Protein AF-0000000075901465 (afdb_homodimer)

Structure (mmCIF, N/CA/C/O backbone):
data_AF-0000000075901465-model_v1
#
loop_
_entity.id
_entity.type
_entity.pdbx_description
1 polymer 'Leukocyte immunoglobulin-like receptor subfamily A member 6'
#
loop_
_atom_site.group_PDB
_atom_site.id
_atom_site.type_symbol
_atom_site.label_atom_id
_atom_site.label_alt_id
_atom_site.label_comp_id
_atom_site.label_asym_id
_atom_site.label_entity_id
_atom_site.label_seq_id
_atom_site.pdbx_PDB_ins_code
_atom_site.Cartn_x
_atom_site.Cartn_y
_atom_site.Cartn_z
_atom_site.occupancy
_atom_site.B_iso_or_equiv
_atom_site.auth_seq_id
_atom_site.auth_comp_id
_atom_site.auth_asym_id
_atom_site.auth_atom_id
_atom_site.pdbx_PDB_model_num
ATOM 1 N N . MET A 1 1 ? 77.562 -85.5 -38.719 1 28.83 1 MET A N 1
ATOM 2 C CA . MET A 1 1 ? 77.562 -84.062 -38.906 1 28.83 1 MET A CA 1
ATOM 3 C C . MET A 1 1 ? 76.125 -83.5 -38.969 1 28.83 1 MET A C 1
ATOM 5 O O . MET A 1 1 ? 75.5 -83.5 -40 1 28.83 1 MET A O 1
ATOM 9 N N . THR A 1 2 ? 75.312 -83.812 -37.938 1 38.94 2 THR A N 1
ATOM 10 C CA . THR A 1 2 ? 73.875 -83.625 -37.844 1 38.94 2 THR A CA 1
ATOM 11 C C . THR A 1 2 ? 73.5 -82.188 -37.844 1 38.94 2 THR A C 1
ATOM 13 O O . THR A 1 2 ? 74.062 -81.375 -37.031 1 38.94 2 THR A O 1
ATOM 16 N N . PRO A 1 3 ? 73.062 -81.625 -38.938 1 38.53 3 PRO A N 1
ATOM 17 C CA . PRO A 1 3 ? 72.812 -80.188 -39.188 1 38.53 3 PRO A CA 1
ATOM 18 C C . PRO A 1 3 ? 71.812 -79.562 -38.188 1 38.53 3 PRO A C 1
ATOM 20 O O . PRO A 1 3 ? 70.875 -80.25 -37.781 1 38.53 3 PRO A O 1
ATOM 23 N N . THR A 1 4 ? 72.25 -78.812 -37.156 1 37.56 4 THR A N 1
ATOM 24 C CA . THR A 1 4 ? 71.562 -78.125 -36.094 1 37.56 4 THR A CA 1
ATOM 25 C C . THR A 1 4 ? 70.688 -77 -36.688 1 37.56 4 THR A C 1
ATOM 27 O O . THR A 1 4 ? 71.125 -76.062 -37.281 1 37.56 4 THR A O 1
ATOM 3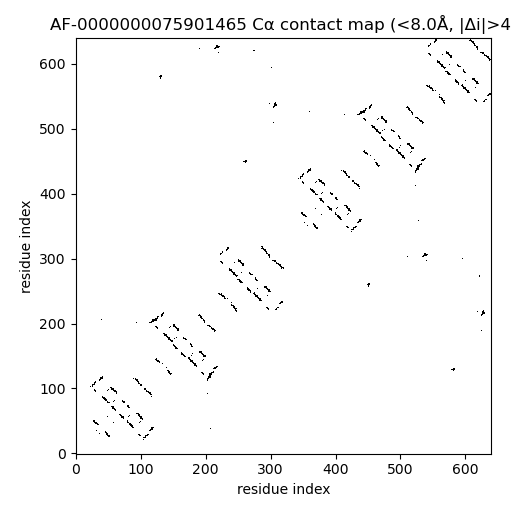0 N N . LEU A 1 5 ? 69.562 -77.375 -37.281 1 37.12 5 LEU A N 1
ATOM 31 C CA . LEU A 1 5 ? 68.625 -76.438 -37.875 1 37.12 5 LEU A CA 1
ATOM 32 C C . LEU A 1 5 ? 68.188 -75.375 -36.875 1 37.12 5 LEU A C 1
ATOM 34 O O . LEU A 1 5 ? 67.688 -75.688 -35.812 1 37.12 5 LEU A O 1
ATOM 38 N N . THR A 1 6 ? 68.875 -74.188 -36.781 1 32.06 6 THR A N 1
ATOM 39 C CA . THR A 1 6 ? 68.625 -72.938 -36 1 32.06 6 THR A CA 1
ATOM 40 C C . THR A 1 6 ? 67.188 -72.438 -36.312 1 32.06 6 THR A C 1
ATOM 42 O O . THR A 1 6 ? 66.938 -72.062 -37.438 1 32.06 6 THR A O 1
ATOM 45 N N . ALA A 1 7 ? 66.125 -72.875 -35.625 1 35.81 7 ALA A N 1
ATOM 46 C CA . ALA A 1 7 ? 64.75 -72.438 -35.75 1 35.81 7 ALA A CA 1
ATOM 47 C C . ALA A 1 7 ? 64.625 -70.938 -35.469 1 35.81 7 ALA A C 1
ATOM 49 O O . ALA A 1 7 ? 65.062 -70.438 -34.375 1 35.81 7 ALA A O 1
ATOM 50 N N . LEU A 1 8 ? 64.75 -70.062 -36.469 1 32.03 8 LEU A N 1
ATOM 51 C CA . LEU A 1 8 ? 64.562 -68.625 -36.406 1 32.03 8 LEU A CA 1
ATOM 52 C C . LEU A 1 8 ? 63.188 -68.25 -35.812 1 32.03 8 LEU A C 1
ATOM 54 O O . LEU A 1 8 ? 62.188 -68.688 -36.375 1 32.03 8 LEU A O 1
ATOM 58 N N . LEU A 1 9 ? 63.062 -68.125 -34.5 1 30.25 9 LEU A N 1
ATOM 59 C CA . LEU A 1 9 ? 61.875 -67.688 -33.75 1 30.25 9 LEU A CA 1
ATOM 60 C C . LEU A 1 9 ? 61.375 -66.312 -34.25 1 30.25 9 LEU A C 1
ATOM 62 O O . LEU A 1 9 ? 62.094 -65.312 -34.156 1 30.25 9 LEU A O 1
ATOM 66 N N . CYS A 1 10 ? 60.656 -66.25 -35.375 1 31.55 10 CYS A N 1
ATOM 67 C CA . CYS A 1 10 ? 60 -65 -35.844 1 31.55 10 CYS A CA 1
ATOM 68 C C . CYS A 1 10 ? 59.156 -64.375 -34.719 1 31.55 10 CYS A C 1
ATOM 70 O O . CYS A 1 10 ? 58.219 -65 -34.219 1 31.55 10 CYS A O 1
ATOM 72 N N . LEU A 1 11 ? 59.656 -63.531 -33.875 1 33.09 11 LEU A N 1
ATOM 73 C CA . LEU A 1 11 ? 58.969 -62.656 -32.906 1 33.09 11 LEU A CA 1
ATOM 74 C C . LEU A 1 11 ? 57.875 -61.844 -33.625 1 33.09 11 LEU A C 1
ATOM 76 O O . LEU A 1 11 ? 58.156 -61 -34.438 1 33.09 11 LEU A O 1
ATOM 80 N N . GLY A 1 12 ? 56.781 -62.438 -34.125 1 33.5 12 GLY A N 1
ATOM 81 C CA . GLY A 1 12 ? 55.656 -61.688 -34.625 1 33.5 12 GLY A CA 1
ATOM 82 C C . GLY A 1 12 ? 55.188 -60.625 -33.656 1 33.5 12 GLY A C 1
ATOM 83 O O . GLY A 1 12 ? 55.031 -60.875 -32.469 1 33.5 12 GLY A O 1
ATOM 84 N N . LEU A 1 13 ? 55.656 -59.344 -33.75 1 34.84 13 LEU A N 1
ATOM 85 C CA . LEU A 1 13 ? 55.156 -58.125 -33.125 1 34.84 13 LEU A CA 1
ATOM 86 C C . LEU A 1 13 ? 53.625 -58.094 -33.156 1 34.84 13 LEU A C 1
ATOM 88 O O . LEU A 1 13 ? 53 -58.125 -34.219 1 34.84 13 LEU A O 1
ATOM 92 N N . SER A 1 14 ? 53 -58.875 -32.281 1 33.84 14 SER A N 1
ATOM 93 C CA . SER A 1 14 ? 51.562 -58.719 -32.094 1 33.84 14 SER A CA 1
ATOM 94 C C . SER A 1 14 ? 51.156 -57.25 -31.938 1 33.84 14 SER A C 1
ATOM 96 O O . SER A 1 14 ? 51.75 -56.531 -31.109 1 33.84 14 SER A O 1
ATOM 98 N N . LEU A 1 15 ? 50.938 -56.469 -33 1 36.81 15 LEU A N 1
ATOM 99 C CA . LEU A 1 15 ? 50.25 -55.188 -32.906 1 36.81 15 LEU A CA 1
ATOM 100 C C . LEU A 1 15 ? 49.156 -55.188 -31.844 1 36.81 15 LEU A C 1
ATOM 102 O O . LEU A 1 15 ? 48.344 -56.125 -31.797 1 36.81 15 LEU A O 1
ATOM 106 N N . GLY A 1 16 ? 49.5 -54.75 -30.594 1 37.75 16 GLY A N 1
ATOM 107 C CA . GLY A 1 16 ? 48.625 -54.531 -29.469 1 37.75 16 GLY A CA 1
ATOM 108 C C . GLY A 1 16 ? 47.25 -54.031 -29.875 1 37.75 16 GLY A C 1
ATOM 109 O O . GLY A 1 16 ? 47.094 -53.438 -30.953 1 37.75 16 GLY A O 1
ATOM 110 N N . PRO A 1 17 ? 46.156 -54.75 -29.516 1 39.53 17 PRO A N 1
ATOM 111 C CA . PRO A 1 17 ? 44.812 -54.281 -29.797 1 39.53 17 PRO A CA 1
ATOM 112 C C . PRO A 1 17 ? 44.625 -52.781 -29.484 1 39.53 17 PRO A C 1
ATOM 114 O O . PRO A 1 17 ? 45.25 -52.25 -28.562 1 39.53 17 PRO A O 1
ATOM 117 N N . ARG A 1 18 ? 44.531 -51.844 -30.469 1 40.84 18 ARG A N 1
ATOM 118 C CA . ARG A 1 18 ? 44 -50.5 -30.297 1 40.84 18 ARG A CA 1
ATOM 119 C C . ARG A 1 18 ? 42.969 -50.438 -29.172 1 40.84 18 ARG A C 1
ATOM 121 O O . ARG A 1 18 ? 42 -51.188 -29.188 1 40.84 18 ARG A O 1
ATOM 128 N N . THR A 1 19 ? 43.406 -50.125 -27.969 1 38.47 19 THR A N 1
ATOM 129 C CA . THR A 1 19 ? 42.469 -49.719 -26.922 1 38.47 19 THR A CA 1
ATOM 130 C C . THR A 1 19 ? 41.312 -48.906 -27.5 1 38.47 19 THR A C 1
ATOM 132 O O . THR A 1 19 ? 41.531 -47.875 -28.125 1 38.47 19 THR A O 1
ATOM 135 N N . ARG A 1 20 ? 40.25 -49.5 -28.031 1 39.06 20 ARG A N 1
ATOM 136 C CA . ARG A 1 20 ? 39 -48.781 -28.25 1 39.06 20 ARG A CA 1
ATOM 137 C C . ARG A 1 20 ? 38.812 -47.75 -27.172 1 39.06 20 ARG A C 1
ATOM 139 O O . ARG A 1 20 ? 38.719 -48.062 -25.984 1 39.06 20 ARG A O 1
ATOM 146 N N . GLY A 1 21 ? 39.375 -46.594 -27.203 1 39.97 21 GLY A N 1
ATOM 147 C CA . GLY A 1 21 ? 39 -45.469 -26.344 1 39.97 21 GLY A CA 1
ATOM 148 C C . GLY A 1 21 ? 37.594 -45.594 -25.797 1 39.97 21 GLY A C 1
ATOM 149 O O . GLY A 1 21 ? 36.688 -46.125 -26.469 1 39.97 21 GLY A O 1
ATOM 150 N N . GLN A 1 22 ? 37.469 -45.875 -24.562 1 42.25 22 GLN A N 1
ATOM 151 C CA . GLN A 1 22 ? 36.188 -45.75 -23.875 1 42.25 22 GLN A CA 1
ATOM 152 C C . GLN A 1 22 ? 35.344 -44.656 -24.484 1 42.25 22 GLN A C 1
ATOM 154 O O . GLN A 1 22 ? 35.688 -43.469 -24.359 1 42.25 22 GLN A O 1
ATOM 159 N N . GLN A 1 23 ? 34.938 -44.625 -25.766 1 49 23 GLN A N 1
ATOM 160 C CA . GLN A 1 23 ? 34 -43.625 -26.234 1 49 23 GLN A CA 1
ATOM 161 C C . GLN A 1 23 ? 33.094 -43.125 -25.109 1 49 23 GLN A C 1
ATOM 163 O O . GLN A 1 23 ? 32.344 -43.906 -24.531 1 49 23 GLN A O 1
ATOM 168 N N . GLY A 1 24 ? 33.562 -42.375 -24.188 1 58.69 24 GLY A N 1
ATOM 169 C CA . GLY A 1 24 ? 32.75 -41.75 -23.141 1 58.69 24 GLY A CA 1
ATOM 170 C C . GLY A 1 24 ? 31.312 -41.5 -23.562 1 58.69 24 GLY A C 1
ATOM 171 O O . GLY A 1 24 ? 31.031 -41.344 -24.75 1 58.69 24 GLY A O 1
ATOM 172 N N . THR A 1 25 ? 30.391 -42.062 -22.844 1 76 25 THR A N 1
ATOM 173 C CA . THR A 1 25 ? 28.969 -41.938 -23.109 1 76 25 THR A CA 1
ATOM 174 C C . THR A 1 25 ? 28.594 -40.469 -23.312 1 76 25 THR A C 1
ATOM 176 O O . THR A 1 25 ? 28.953 -39.625 -22.531 1 76 25 THR A O 1
ATOM 179 N N . LEU A 1 26 ? 28.312 -40.031 -24.594 1 87.75 26 LEU A N 1
ATOM 180 C CA . LEU A 1 26 ? 27.875 -38.688 -24.938 1 87.75 26 LEU A CA 1
ATOM 181 C C . LEU A 1 26 ? 26.781 -38.219 -23.984 1 87.75 26 LEU A C 1
ATOM 183 O O . LEU A 1 26 ? 25.938 -39 -23.562 1 87.75 26 LEU A O 1
ATOM 187 N N . PRO A 1 27 ? 26.938 -36.938 -23.578 1 91.62 27 PRO A N 1
ATOM 188 C CA . PRO A 1 27 ? 25.922 -36.438 -22.656 1 91.62 27 PRO A CA 1
ATOM 189 C C . PRO A 1 27 ? 24.5 -36.531 -23.219 1 91.62 27 PRO A C 1
ATOM 191 O O . PRO A 1 27 ? 24.297 -36.344 -24.406 1 91.62 27 PRO A O 1
ATOM 194 N N . LYS A 1 28 ? 23.609 -36.906 -22.359 1 94.56 28 LYS A N 1
ATOM 195 C CA . LYS A 1 28 ? 22.188 -37 -22.719 1 94.56 28 LYS A CA 1
ATOM 196 C C . LYS A 1 28 ? 21.594 -35.625 -23 1 94.56 28 LYS A C 1
ATOM 198 O O . LYS A 1 28 ? 21.844 -34.656 -22.266 1 94.56 28 LYS A O 1
ATOM 203 N N . PRO A 1 29 ? 20.859 -35.438 -24.062 1 96.56 29 PRO A N 1
ATOM 204 C CA . PRO A 1 29 ? 20.234 -34.125 -24.359 1 96.56 29 PRO A CA 1
ATOM 205 C C . PRO A 1 29 ? 19.031 -33.844 -23.484 1 96.56 29 PRO A C 1
ATOM 207 O O . PRO A 1 29 ? 18.547 -34.719 -22.766 1 96.56 29 PRO A O 1
ATOM 210 N N . THR A 1 30 ? 18.547 -32.562 -23.484 1 96.56 30 THR A N 1
ATOM 211 C CA . THR A 1 30 ? 17.344 -32.156 -22.766 1 96.56 30 THR A CA 1
ATOM 212 C C . THR A 1 30 ? 16.203 -31.875 -23.75 1 96.56 30 THR A C 1
ATOM 214 O O . THR A 1 30 ? 16.406 -31.219 -24.781 1 96.56 30 THR A O 1
ATOM 217 N N . LEU A 1 31 ? 15.055 -32.469 -23.438 1 96.69 31 LEU A N 1
ATOM 218 C CA . LEU A 1 31 ? 13.867 -32.25 -24.25 1 96.69 31 LEU A CA 1
ATOM 219 C C . LEU A 1 31 ? 12.797 -31.5 -23.484 1 96.69 31 LEU A C 1
ATOM 221 O O . LEU A 1 31 ? 12.5 -31.828 -22.328 1 96.69 31 LEU A O 1
ATOM 225 N N . TRP A 1 32 ? 12.273 -30.406 -24.094 1 95.31 32 TRP A N 1
ATOM 226 C CA . TRP A 1 32 ? 11.172 -29.703 -23.453 1 95.31 32 TRP A CA 1
ATOM 227 C C . TRP A 1 32 ? 10.227 -29.109 -24.516 1 95.31 32 TRP A C 1
ATOM 229 O O . TRP A 1 32 ? 10.531 -29.125 -25.703 1 95.31 32 TRP A O 1
ATOM 239 N N . ALA A 1 33 ? 9.039 -28.703 -24.047 1 95.06 33 ALA A N 1
ATOM 240 C CA . ALA A 1 33 ? 8.016 -28.156 -24.938 1 95.06 33 ALA A CA 1
ATOM 241 C C . ALA A 1 33 ? 7.723 -26.703 -24.609 1 95.06 33 ALA A C 1
ATOM 243 O O . ALA A 1 33 ? 7.73 -26.297 -23.453 1 95.06 33 ALA A O 1
ATOM 244 N N . GLU A 1 34 ? 7.441 -25.984 -25.672 1 94.19 34 GLU A N 1
ATOM 245 C CA . GLU A 1 34 ? 6.984 -24.594 -25.578 1 94.19 34 GLU A CA 1
ATOM 246 C C . GLU A 1 34 ? 5.66 -24.406 -26.312 1 94.19 34 GLU A C 1
ATOM 248 O O . GLU A 1 34 ? 5.555 -24.719 -27.5 1 94.19 34 GLU A O 1
ATOM 253 N N . PRO A 1 35 ? 4.656 -23.828 -25.531 1 92.25 35 PRO A N 1
ATOM 254 C CA . PRO A 1 35 ? 4.691 -23.125 -24.234 1 92.25 35 PRO A CA 1
ATOM 255 C C . PRO A 1 35 ? 4.684 -24.094 -23.047 1 92.25 35 PRO A C 1
ATOM 257 O O . PRO A 1 35 ? 4.906 -23.672 -21.922 1 92.25 35 PRO A O 1
ATOM 260 N N . GLY A 1 36 ? 4.375 -25.297 -23.312 1 91.44 36 GLY A N 1
ATOM 261 C CA . GLY A 1 36 ? 4.344 -26.359 -22.312 1 91.44 36 GLY A CA 1
ATOM 262 C C . GLY A 1 36 ? 3.945 -27.703 -22.875 1 91.44 36 GLY A C 1
ATOM 263 O O . GLY A 1 36 ? 3.752 -27.844 -24.094 1 91.44 36 GLY A O 1
ATOM 264 N N . SER A 1 37 ? 3.895 -28.688 -21.953 1 92.31 37 SER A N 1
ATOM 265 C CA . SER A 1 37 ? 3.648 -30.062 -22.406 1 92.31 37 SER A CA 1
ATOM 266 C C . SER A 1 37 ? 2.154 -30.359 -22.453 1 92.31 37 SER A C 1
ATOM 268 O O . SER A 1 37 ? 1.75 -31.438 -22.906 1 92.31 37 SER A O 1
ATOM 270 N N . VAL A 1 38 ? 1.395 -29.406 -21.922 1 93.38 38 VAL A N 1
ATOM 271 C CA . VAL A 1 38 ? -0.058 -29.531 -21.984 1 93.38 38 VAL A CA 1
ATOM 272 C C . VAL A 1 38 ? -0.625 -28.516 -22.969 1 93.38 38 VAL A C 1
ATOM 274 O O . VAL A 1 38 ? -0.665 -27.312 -22.672 1 93.38 38 VAL A O 1
ATOM 277 N N . ILE A 1 39 ? -1.149 -29.078 -24.141 1 95.38 39 ILE A N 1
ATOM 278 C CA . ILE A 1 39 ? -1.522 -28.156 -25.219 1 95.38 39 ILE A CA 1
ATOM 279 C C . ILE A 1 39 ? -2.957 -28.438 -25.656 1 95.38 39 ILE A C 1
ATOM 281 O O . ILE A 1 39 ? -3.33 -29.594 -25.875 1 95.38 39 ILE A O 1
ATOM 285 N N . THR A 1 40 ? -3.707 -27.344 -25.766 1 95.56 40 THR A N 1
ATOM 286 C CA . THR A 1 40 ? -5.078 -27.469 -26.25 1 95.56 40 THR A CA 1
ATOM 287 C C . THR A 1 40 ? -5.102 -27.875 -27.719 1 95.56 40 THR A C 1
ATOM 289 O O . THR A 1 40 ? -4.27 -27.406 -28.5 1 95.56 40 THR A O 1
ATOM 292 N N . TRP A 1 41 ? -6.074 -28.609 -28.031 1 95.75 41 TRP A N 1
ATOM 293 C CA . TRP A 1 41 ? -6.285 -29.016 -29.422 1 95.75 41 TRP A CA 1
ATOM 294 C C . TRP A 1 41 ? -6.301 -27.812 -30.344 1 95.75 41 TRP A C 1
ATOM 296 O O . TRP A 1 41 ? -6.941 -26.797 -30.047 1 95.75 41 TRP A O 1
ATOM 306 N N . GLY A 1 42 ? -5.582 -27.891 -31.406 1 95.88 42 GLY A N 1
ATOM 307 C CA . GLY A 1 42 ? -5.609 -26.859 -32.406 1 95.88 42 GLY A CA 1
ATOM 308 C C . GLY A 1 42 ? -4.559 -25.781 -32.188 1 95.88 42 GLY A C 1
ATOM 309 O O . GLY A 1 42 ? -4.309 -24.953 -33.094 1 95.88 42 GLY A O 1
ATOM 310 N N . ARG A 1 43 ? -3.926 -25.797 -31 1 96.62 43 ARG A N 1
ATOM 311 C CA . ARG A 1 43 ? -2.924 -24.781 -30.703 1 96.62 43 ARG A CA 1
ATOM 312 C C . ARG A 1 43 ? -1.523 -25.266 -31.062 1 96.62 43 ARG A C 1
ATOM 314 O O . ARG A 1 43 ? -1.255 -26.469 -31.031 1 96.62 43 ARG A O 1
ATOM 321 N N . PRO A 1 44 ? -0.675 -24.359 -31.328 1 97.62 44 PRO A N 1
ATOM 322 C CA . PRO A 1 44 ? 0.676 -24.766 -31.719 1 97.62 44 PRO A CA 1
ATOM 323 C C . PRO A 1 44 ? 1.569 -25.094 -30.531 1 97.62 44 PRO A C 1
ATOM 325 O O . PRO A 1 44 ? 1.335 -24.594 -29.422 1 97.62 44 PRO A O 1
ATOM 328 N N . VAL A 1 45 ? 2.586 -25.922 -30.734 1 97 45 VAL A N 1
ATOM 329 C CA . VAL A 1 45 ? 3.609 -26.234 -29.75 1 97 45 VAL A CA 1
ATOM 330 C C . VAL A 1 45 ? 4.93 -26.547 -30.453 1 97 45 VAL A C 1
ATOM 332 O O . VAL A 1 45 ? 4.938 -27.031 -31.578 1 97 45 VAL A O 1
ATOM 335 N N . THR A 1 46 ? 5.973 -26.156 -29.75 1 96.69 46 THR A N 1
ATOM 336 C CA . THR A 1 46 ? 7.301 -26.438 -30.281 1 96.69 46 THR A CA 1
ATOM 337 C C . THR A 1 46 ? 8.086 -27.312 -29.312 1 96.69 46 THR A C 1
ATOM 339 O O . THR A 1 46 ? 8.203 -27 -28.125 1 96.69 46 THR A O 1
ATOM 342 N N . LEU A 1 47 ? 8.602 -28.453 -29.781 1 96.44 47 LEU A N 1
ATOM 343 C CA . LEU A 1 47 ? 9.508 -29.281 -29 1 96.44 47 LEU A CA 1
ATOM 344 C C . LEU A 1 47 ? 10.961 -28.891 -29.25 1 96.44 47 LEU A C 1
ATOM 346 O O . LEU A 1 47 ? 11.367 -28.688 -30.406 1 96.44 47 LEU A O 1
ATOM 350 N N . TRP A 1 48 ? 11.68 -28.734 -28.172 1 95.75 48 TRP A N 1
ATOM 351 C CA . TRP A 1 48 ? 13.078 -28.328 -28.234 1 95.75 48 TRP A CA 1
ATOM 352 C C . TRP A 1 48 ? 13.992 -29.453 -27.766 1 95.75 48 TRP A C 1
ATOM 354 O O . TRP A 1 48 ? 13.719 -30.094 -26.75 1 95.75 48 TRP A O 1
ATOM 364 N N . CYS A 1 49 ? 15 -29.719 -28.531 1 95.94 49 CYS A N 1
ATOM 365 C CA . CYS A 1 49 ? 16.047 -30.672 -28.172 1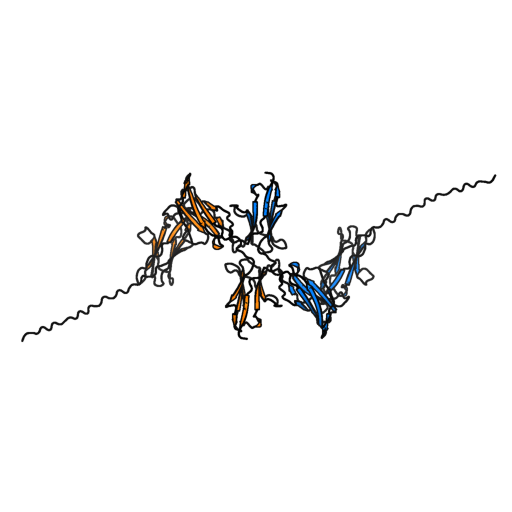 95.94 49 CYS A CA 1
ATOM 366 C C . CYS A 1 49 ? 17.406 -30 -28.094 1 95.94 49 CYS A C 1
ATOM 368 O O . CYS A 1 49 ? 17.859 -29.391 -29.062 1 95.94 49 CYS A O 1
ATOM 370 N N . GLU A 1 50 ? 18 -30.078 -26.891 1 95.75 50 GLU A N 1
ATOM 371 C CA . GLU A 1 50 ? 19.281 -29.422 -26.688 1 95.75 50 GLU A CA 1
ATOM 372 C C . GLU A 1 50 ? 20.391 -30.438 -26.406 1 95.75 50 GLU A C 1
ATOM 374 O O . GLU A 1 50 ? 20.281 -31.219 -25.453 1 95.75 50 GLU A O 1
ATOM 379 N N . GLY A 1 51 ? 21.406 -30.422 -27.203 1 93.75 51 GLY A N 1
ATOM 380 C CA . GLY A 1 51 ? 22.562 -31.297 -27.031 1 93.75 51 GLY A CA 1
ATOM 381 C C . GLY A 1 51 ? 23.859 -30.547 -26.797 1 93.75 51 GLY A C 1
ATOM 382 O O . GLY A 1 51 ? 23.922 -29.688 -25.922 1 93.75 51 GLY A O 1
ATOM 383 N N . THR A 1 52 ? 24.859 -30.953 -27.484 1 91.19 52 THR A N 1
ATOM 384 C CA . THR A 1 52 ? 26.156 -30.312 -27.359 1 91.19 52 THR A CA 1
ATOM 385 C C . THR A 1 52 ? 26.469 -29.469 -28.594 1 91.19 52 THR A C 1
ATOM 387 O O . THR A 1 52 ? 25.781 -29.562 -29.609 1 91.19 52 THR A O 1
ATOM 390 N N . LEU A 1 53 ? 27.516 -28.688 -28.469 1 89.69 53 LEU A N 1
ATOM 391 C CA . LEU A 1 53 ? 27.906 -27.844 -29.578 1 89.69 53 LEU A CA 1
ATOM 392 C C . LEU A 1 53 ? 28.406 -28.672 -30.75 1 89.69 53 LEU A C 1
ATOM 394 O O . LEU A 1 53 ? 28.438 -28.203 -31.891 1 89.69 53 LEU A O 1
ATOM 398 N N . LYS A 1 54 ? 28.812 -29.812 -30.531 1 87.5 54 LYS A N 1
ATOM 399 C CA . LYS A 1 54 ? 29.359 -30.672 -31.578 1 87.5 54 LYS A CA 1
ATOM 400 C C . LYS A 1 54 ? 28.266 -31.469 -32.281 1 87.5 54 LYS A C 1
ATOM 402 O O . LYS A 1 54 ? 28.547 -32.25 -33.188 1 87.5 54 LYS A O 1
ATOM 407 N N . SER A 1 55 ? 27.016 -31.219 -31.812 1 91.69 55 SER A N 1
ATOM 408 C CA . SER A 1 55 ? 25.891 -31.953 -32.406 1 91.69 55 SER A CA 1
ATOM 409 C C . SER A 1 55 ? 25.688 -31.562 -33.875 1 91.69 55 SER A C 1
ATOM 411 O O . SER A 1 55 ? 25.609 -30.375 -34.188 1 91.69 55 SER A O 1
ATOM 413 N N . LYS A 1 56 ? 25.5 -32.562 -34.719 1 90.75 56 LYS A N 1
ATOM 414 C CA . LYS A 1 56 ? 25.344 -32.312 -36.156 1 90.75 56 LYS A CA 1
ATOM 415 C C . LYS A 1 56 ? 23.891 -32.531 -36.594 1 90.75 56 LYS A C 1
ATOM 417 O O . LYS A 1 56 ? 23.422 -31.875 -37.531 1 90.75 56 LYS A O 1
ATOM 422 N N . VAL A 1 57 ? 23.328 -33.5 -35.969 1 93.88 57 VAL A N 1
ATOM 423 C CA . VAL A 1 57 ? 21.953 -33.812 -36.312 1 93.88 57 VAL A CA 1
ATOM 424 C C . VAL A 1 57 ? 21.172 -34.156 -35.031 1 93.88 57 VAL A C 1
ATOM 426 O O . VAL A 1 57 ? 21.688 -34.781 -34.125 1 93.88 57 VAL A O 1
ATOM 429 N N . TYR A 1 58 ? 19.922 -33.719 -35 1 95.62 58 TYR A N 1
ATOM 430 C CA . TYR A 1 58 ? 19 -34.062 -33.938 1 95.62 58 TYR A CA 1
ATOM 431 C C . TYR A 1 58 ? 17.859 -34.906 -34.469 1 95.62 58 TYR A C 1
ATOM 433 O O . TYR A 1 58 ? 17.359 -34.688 -35.562 1 95.62 58 TYR A O 1
ATOM 441 N N . ARG A 1 59 ? 17.406 -35.844 -33.688 1 96.19 59 ARG A N 1
ATOM 442 C CA . ARG A 1 59 ? 16.25 -36.656 -34.031 1 96.19 59 ARG A CA 1
ATOM 443 C C . ARG A 1 59 ? 15.242 -36.688 -32.875 1 96.19 59 ARG A C 1
ATOM 445 O O . ARG A 1 59 ? 15.633 -36.75 -31.703 1 96.19 59 ARG A O 1
ATOM 452 N N . LEU A 1 60 ? 14.055 -36.656 -33.312 1 96.88 60 LEU A N 1
ATOM 453 C CA . LEU A 1 60 ? 12.938 -36.75 -32.375 1 96.88 60 LEU A CA 1
ATOM 454 C C . LEU A 1 60 ? 12.195 -38.094 -32.562 1 96.88 60 LEU A C 1
ATOM 456 O O . LEU A 1 60 ? 11.75 -38.406 -33.688 1 96.88 60 LEU A O 1
ATOM 460 N N . LYS A 1 61 ? 12.109 -38.781 -31.5 1 95.75 61 LYS A N 1
ATOM 461 C CA . LYS A 1 61 ? 11.461 -40.062 -31.547 1 95.75 61 LYS A CA 1
ATOM 462 C C . LYS A 1 61 ? 10.156 -40.062 -30.75 1 95.75 61 LYS A C 1
ATOM 464 O O . LYS A 1 61 ? 10.125 -39.594 -29.609 1 95.75 61 LYS A O 1
ATOM 469 N N . LYS A 1 62 ? 9.156 -40.594 -31.359 1 94.62 62 LYS A N 1
ATOM 470 C CA . LYS A 1 62 ? 7.891 -40.844 -30.672 1 94.62 62 LYS A CA 1
ATOM 471 C C . LYS A 1 62 ? 7.715 -42.312 -30.328 1 94.62 62 LYS A C 1
ATOM 473 O O . LYS A 1 62 ? 7.945 -43.188 -31.172 1 94.62 62 LYS A O 1
ATOM 478 N N . ASP A 1 63 ? 7.27 -42.469 -29.125 1 92 63 ASP A N 1
ATOM 479 C CA . ASP A 1 63 ? 7.086 -43.844 -28.688 1 92 63 ASP A CA 1
ATOM 480 C C . ASP A 1 63 ? 6.082 -44.562 -29.578 1 92 63 ASP A C 1
ATOM 482 O O . ASP A 1 63 ? 5.008 -44.031 -29.875 1 92 63 ASP A O 1
ATOM 486 N N . GLY A 1 64 ? 6.402 -45.781 -29.938 1 87 64 GLY A N 1
ATOM 487 C CA . GLY A 1 64 ? 5.516 -46.625 -30.734 1 87 64 GLY A CA 1
ATOM 488 C C . GLY A 1 64 ? 5.766 -46.5 -32.219 1 87 64 GLY A C 1
ATOM 489 O O . GLY A 1 64 ? 5.18 -47.219 -33.031 1 87 64 GLY A O 1
ATOM 490 N N . ARG A 1 65 ? 6.523 -45.5 -32.5 1 86.62 65 ARG A N 1
ATOM 491 C CA . ARG A 1 65 ? 6.859 -45.344 -33.906 1 86.62 65 ARG A CA 1
ATOM 492 C C . ARG A 1 65 ? 8.273 -45.812 -34.188 1 86.62 65 ARG A C 1
ATOM 494 O O . ARG A 1 65 ? 9.219 -45.438 -33.5 1 86.62 65 ARG A O 1
ATOM 501 N N . PRO A 1 66 ? 8.391 -46.594 -35.156 1 83.5 66 PRO A N 1
ATOM 502 C CA . PRO A 1 66 ? 9.719 -47.156 -35.438 1 83.5 66 PRO A CA 1
ATOM 503 C C . PRO A 1 66 ? 10.672 -46.094 -36.031 1 83.5 66 PRO A C 1
ATOM 505 O O . PRO A 1 66 ? 11.883 -46.188 -35.844 1 83.5 66 PRO A O 1
ATOM 508 N N . VAL A 1 67 ? 10.094 -45.188 -36.781 1 82 67 VAL A N 1
ATOM 509 C CA . VAL A 1 67 ? 10.93 -44.188 -37.406 1 82 67 VAL A CA 1
ATOM 510 C C . VAL A 1 67 ? 10.812 -42.875 -36.625 1 82 67 VAL A C 1
ATOM 512 O O . VAL A 1 67 ? 9.742 -42.531 -36.094 1 82 67 VAL A O 1
ATOM 515 N N . PRO A 1 68 ? 11.977 -42.156 -36.656 1 83.19 68 PRO A N 1
ATOM 516 C CA . PRO A 1 68 ? 11.914 -40.875 -35.969 1 83.19 68 PRO A CA 1
ATOM 517 C C . PRO A 1 68 ? 10.82 -39.969 -36.5 1 83.19 68 PRO A C 1
ATOM 519 O O . PRO A 1 68 ? 10.555 -39.938 -37.688 1 83.19 68 PRO A O 1
ATOM 522 N N . TRP A 1 69 ? 10.219 -39.281 -35.594 1 82.19 69 TRP A N 1
ATOM 523 C CA . TRP A 1 69 ? 9.148 -38.344 -35.906 1 82.19 69 TRP A CA 1
ATOM 524 C C . TRP A 1 69 ? 9.688 -37.156 -36.719 1 82.19 69 TRP A C 1
ATOM 526 O O . TRP A 1 69 ? 9 -36.625 -37.594 1 82.19 69 TRP A O 1
ATOM 536 N N . GLY A 1 70 ? 11.055 -36.781 -36.344 1 85.81 70 GLY A N 1
ATOM 537 C CA . GLY A 1 70 ? 11.688 -35.688 -37.062 1 85.81 70 GLY A CA 1
ATOM 538 C C . GLY A 1 70 ? 13.195 -35.688 -36.938 1 85.81 70 GLY A C 1
ATOM 539 O O . GLY A 1 70 ? 13.75 -36.219 -36 1 85.81 70 GLY A O 1
ATOM 540 N N . THR A 1 71 ? 13.805 -35.188 -38 1 90.12 71 THR A N 1
ATOM 541 C CA . THR A 1 71 ? 15.25 -34.969 -38 1 90.12 71 THR A CA 1
ATOM 542 C C . THR A 1 71 ? 15.586 -33.531 -38.344 1 90.12 71 THR A C 1
ATOM 544 O O . THR A 1 71 ? 15 -32.938 -39.25 1 90.12 71 THR A O 1
ATOM 547 N N . LYS A 1 72 ? 16.406 -33 -37.438 1 90.62 72 LYS A N 1
ATOM 548 C CA . LYS A 1 72 ? 16.75 -31.609 -37.656 1 90.62 72 LYS A CA 1
ATOM 549 C C . LYS A 1 72 ? 18.25 -31.391 -37.5 1 90.62 72 LYS A C 1
ATOM 551 O O . LYS A 1 72 ? 18.922 -32.062 -36.719 1 90.62 72 LYS A O 1
ATOM 556 N N . ILE A 1 73 ? 18.688 -30.438 -38.312 1 86.25 73 ILE A N 1
ATOM 557 C CA . ILE A 1 73 ? 20.062 -29.969 -38.188 1 86.25 73 ILE A CA 1
ATOM 558 C C . ILE A 1 73 ? 20.109 -28.703 -37.344 1 86.25 73 ILE A C 1
ATOM 560 O O . ILE A 1 73 ? 19.281 -27.797 -37.5 1 86.25 73 ILE A O 1
ATOM 564 N N . PRO A 1 74 ? 20.984 -28.828 -36.312 1 83.56 74 PRO A N 1
ATOM 565 C CA . PRO A 1 74 ? 21.031 -27.641 -35.469 1 83.56 74 PRO A CA 1
ATOM 566 C C . PRO A 1 74 ? 21.203 -26.344 -36.219 1 83.56 74 PRO A C 1
ATOM 568 O O . PRO A 1 74 ? 21.812 -26.328 -37.312 1 83.56 74 PRO A O 1
ATOM 571 N N . GLN A 1 75 ? 20.453 -25.375 -35.781 1 74.19 75 GLN A N 1
ATOM 572 C CA . GLN A 1 75 ? 20.703 -24.062 -36.375 1 74.19 75 GLN A CA 1
ATOM 573 C C . GLN A 1 75 ? 22.094 -23.562 -36 1 74.19 75 GLN A C 1
ATOM 575 O O . GLN A 1 75 ? 22.641 -23.922 -34.969 1 74.19 75 GLN A O 1
ATOM 580 N N . LYS A 1 76 ? 22.594 -22.797 -36.844 1 62.53 76 LYS A N 1
ATOM 581 C CA . LYS A 1 76 ? 23.969 -22.297 -36.719 1 62.53 76 LYS A CA 1
ATOM 582 C C . LYS A 1 76 ? 24.234 -21.766 -35.312 1 62.53 76 LYS A C 1
ATOM 584 O O . LYS A 1 76 ? 23.516 -20.891 -34.844 1 62.53 76 LYS A O 1
ATOM 589 N N . THR A 1 77 ? 25.141 -22.25 -34.844 1 69.19 77 THR A N 1
ATOM 590 C CA . THR A 1 77 ? 25.844 -21.797 -33.656 1 69.19 77 THR A CA 1
ATOM 591 C C . THR A 1 77 ? 25.047 -22.141 -32.406 1 69.19 77 THR A C 1
ATOM 593 O O . THR A 1 77 ? 25.391 -21.688 -31.312 1 69.19 77 THR A O 1
ATOM 596 N N . ARG A 1 78 ? 23.969 -22.969 -32.625 1 74 78 ARG A N 1
ATOM 597 C CA . ARG A 1 78 ? 23.219 -23.281 -31.406 1 74 78 ARG A CA 1
ATOM 598 C C . ARG A 1 78 ? 23.266 -24.766 -31.094 1 74 78 ARG A C 1
ATOM 600 O O . ARG A 1 78 ? 23.453 -25.594 -31.984 1 74 78 ARG A O 1
ATOM 607 N N . ASN A 1 79 ? 23.312 -25.078 -30.016 1 91.56 79 ASN A N 1
ATOM 608 C CA . ASN A 1 79 ? 23.344 -26.469 -29.547 1 91.56 79 ASN A CA 1
ATOM 609 C C . ASN A 1 79 ? 21.938 -27.016 -29.328 1 91.56 79 ASN A C 1
ATOM 611 O O . ASN A 1 79 ? 21.719 -27.797 -28.391 1 91.56 79 ASN A O 1
ATOM 615 N N . LYS A 1 80 ? 20.891 -26.484 -30.125 1 94 80 LYS A N 1
ATOM 616 C CA . LYS A 1 80 ? 19.531 -26.969 -29.953 1 94 80 LYS A CA 1
ATOM 617 C C . LYS A 1 80 ? 18.766 -26.984 -31.281 1 94 80 LYS A C 1
ATOM 619 O O . LYS A 1 80 ? 19.156 -26.312 -32.219 1 94 80 LYS A O 1
ATOM 624 N N . ALA A 1 81 ? 17.797 -27.781 -31.438 1 93.56 81 ALA A N 1
ATOM 625 C CA . ALA A 1 81 ? 16.906 -27.891 -32.594 1 93.56 81 ALA A CA 1
ATOM 626 C C . ALA A 1 81 ? 15.445 -27.766 -32.188 1 93.56 81 ALA A C 1
ATOM 628 O O . ALA A 1 81 ? 15.078 -28.172 -31.062 1 93.56 81 ALA A O 1
ATOM 629 N N . LYS A 1 82 ? 14.656 -27.156 -33 1 94.75 82 LYS A N 1
ATOM 630 C CA . LYS A 1 82 ? 13.234 -27.047 -32.719 1 94.75 82 LYS A CA 1
ATOM 631 C C . LYS A 1 82 ? 12.414 -27.953 -33.625 1 94.75 82 LYS A C 1
ATOM 633 O O . LYS A 1 82 ? 12.742 -28.109 -34.812 1 94.75 82 LYS A O 1
ATOM 638 N N . PHE A 1 83 ? 11.445 -28.562 -33.156 1 95.38 83 PHE A N 1
ATOM 639 C CA . PHE A 1 83 ? 10.469 -29.391 -33.844 1 95.38 83 PHE A CA 1
ATOM 640 C C . PHE A 1 83 ? 9.062 -28.828 -33.688 1 95.38 83 PHE A C 1
ATOM 642 O O . PHE A 1 83 ? 8.352 -29.188 -32.75 1 95.38 83 PHE A O 1
ATOM 649 N N . PRO A 1 84 ? 8.641 -27.984 -34.625 1 96.12 84 PRO A N 1
ATOM 650 C CA . PRO A 1 84 ? 7.348 -27.312 -34.469 1 96.12 84 PRO A CA 1
ATOM 651 C C . PRO A 1 84 ? 6.164 -28.219 -34.812 1 96.12 84 PRO A C 1
ATOM 653 O O . PRO A 1 84 ? 6.242 -29.016 -35.75 1 96.12 84 PRO A O 1
ATOM 656 N N . ILE A 1 85 ? 5.168 -28.156 -34.062 1 96 85 ILE A N 1
ATOM 657 C CA . ILE A 1 85 ? 3.836 -28.703 -34.312 1 96 85 ILE A CA 1
ATOM 658 C C . ILE A 1 85 ? 2.838 -27.547 -34.438 1 96 85 ILE A C 1
ATOM 660 O O . ILE A 1 85 ? 2.344 -27.031 -33.438 1 96 85 ILE A O 1
ATOM 664 N N . PRO A 1 86 ? 2.514 -27.188 -35.625 1 96.25 86 PRO A N 1
ATOM 665 C CA . PRO A 1 86 ? 1.702 -25.984 -35.844 1 96.25 86 PRO A CA 1
ATOM 666 C C . PRO A 1 86 ? 0.287 -26.125 -35.281 1 96.25 86 PRO A C 1
ATOM 668 O O . PRO A 1 86 ? -0.313 -25.141 -34.844 1 96.25 86 PRO A O 1
ATOM 671 N N . THR A 1 87 ? -0.271 -27.359 -35.438 1 96.75 87 THR A N 1
ATOM 672 C CA . THR A 1 87 ? -1.61 -27.641 -34.938 1 96.75 87 THR A CA 1
ATOM 673 C C . THR A 1 87 ? -1.627 -28.938 -34.125 1 96.75 87 THR A C 1
ATOM 675 O O . THR A 1 87 ? -1.491 -30.016 -34.688 1 96.75 87 THR A O 1
ATOM 678 N N . MET A 1 88 ? -1.874 -28.828 -32.906 1 96.44 88 MET A N 1
ATOM 679 C CA . MET A 1 88 ? -1.868 -29.984 -32.031 1 96.44 88 MET A CA 1
ATOM 680 C C . MET A 1 88 ? -3.125 -30.828 -32.25 1 96.44 88 MET A C 1
ATOM 682 O O . MET A 1 88 ? -4.238 -30.297 -32.25 1 96.44 88 MET A O 1
ATOM 686 N N . THR A 1 89 ? -2.975 -32.125 -32.406 1 95.38 89 THR A N 1
ATOM 687 C CA . THR A 1 89 ? -4.07 -33.094 -32.5 1 95.38 89 THR A CA 1
ATOM 688 C C . THR A 1 89 ? -3.76 -34.344 -31.719 1 95.38 89 THR A C 1
ATOM 690 O O . THR A 1 89 ? -2.678 -34.469 -31.141 1 95.38 89 THR A O 1
ATOM 693 N N . GLN A 1 90 ? -4.703 -35.312 -31.703 1 94.44 90 GLN A N 1
ATOM 694 C CA . GLN A 1 90 ? -4.523 -36.562 -30.984 1 94.44 90 GLN A CA 1
ATOM 695 C C . GLN A 1 90 ? -3.338 -37.344 -31.531 1 94.44 90 GLN A C 1
ATOM 697 O O . GLN A 1 90 ? -2.678 -38.094 -30.781 1 94.44 90 GLN A O 1
ATOM 702 N N . HIS A 1 91 ? -3.018 -37.062 -32.781 1 92.88 91 HIS A N 1
ATOM 703 C CA . HIS A 1 91 ? -1.944 -37.781 -33.469 1 92.88 91 HIS A CA 1
ATOM 704 C C . HIS A 1 91 ? -0.578 -37.375 -32.938 1 92.88 91 HIS A C 1
ATOM 706 O O . HIS A 1 91 ? 0.384 -38.125 -33 1 92.88 91 HIS A O 1
ATOM 712 N N . HIS A 1 92 ? -0.595 -36.188 -32.438 1 95.06 92 HIS A N 1
ATOM 713 C CA . HIS A 1 92 ? 0.67 -35.656 -31.953 1 95.06 92 HIS A CA 1
ATOM 714 C C . HIS A 1 92 ? 0.886 -36 -30.469 1 95.06 92 HIS A C 1
ATOM 716 O O . HIS A 1 92 ? 2.01 -35.906 -29.969 1 95.06 92 HIS A O 1
ATOM 722 N N . ALA A 1 93 ? -0.142 -36.344 -29.766 1 95.38 93 ALA A N 1
ATOM 723 C CA . ALA A 1 93 ? -0.036 -36.656 -28.344 1 95.38 93 ALA A CA 1
ATOM 724 C C . ALA A 1 93 ? 0.748 -37.938 -28.109 1 95.38 93 ALA A C 1
ATOM 726 O O . ALA A 1 93 ? 0.608 -38.906 -28.875 1 95.38 93 ALA A O 1
ATOM 727 N N . GLY A 1 94 ? 1.543 -37.938 -27.062 1 94.12 94 GLY A N 1
ATOM 728 C CA . GLY A 1 94 ? 2.33 -39.125 -26.766 1 94.12 94 GLY A CA 1
ATOM 729 C C . GLY A 1 94 ? 3.656 -38.781 -26.094 1 94.12 94 GLY A C 1
ATOM 730 O O . GLY A 1 94 ? 3.879 -37.656 -25.656 1 94.12 94 GLY A O 1
ATOM 731 N N . ARG A 1 95 ? 4.473 -39.781 -25.984 1 94.69 95 ARG A N 1
ATOM 732 C CA . ARG A 1 95 ? 5.773 -39.688 -25.344 1 94.69 95 ARG A CA 1
ATOM 733 C C . ARG A 1 95 ? 6.891 -39.531 -26.359 1 94.69 95 ARG A C 1
ATOM 735 O O . ARG A 1 95 ? 6.91 -40.219 -27.375 1 94.69 95 ARG A O 1
ATOM 742 N N . TYR A 1 96 ? 7.73 -38.594 -26.047 1 96.19 96 TYR A N 1
ATOM 743 C CA . TYR A 1 96 ? 8.797 -38.281 -26.984 1 96.19 96 TYR A CA 1
ATOM 744 C C . TYR A 1 96 ? 10.164 -38.375 -26.312 1 96.19 96 TYR A C 1
ATOM 746 O O . TYR A 1 96 ? 10.281 -38.188 -25.109 1 96.19 96 TYR A O 1
ATOM 754 N N . GLN A 1 97 ? 11.125 -38.688 -27.078 1 97.25 97 GLN A N 1
ATOM 755 C CA . GLN A 1 97 ? 12.531 -38.562 -26.734 1 97.25 97 GLN A CA 1
ATOM 756 C C . GLN A 1 97 ? 13.344 -38 -27.906 1 97.25 97 GLN A C 1
ATOM 758 O O . GLN A 1 97 ? 12.93 -38.094 -29.062 1 97.25 97 GLN A O 1
ATOM 763 N N . CYS A 1 98 ? 14.43 -37.375 -27.562 1 96.62 98 CYS A N 1
ATOM 764 C CA . CYS A 1 98 ? 15.297 -36.875 -28.625 1 96.62 98 CYS A CA 1
ATOM 765 C C . CYS A 1 98 ? 16.734 -37.312 -28.391 1 96.62 98 CYS A C 1
ATOM 767 O O . CYS A 1 98 ? 17.094 -37.719 -27.281 1 96.62 98 CYS A O 1
ATOM 769 N N . TYR A 1 99 ? 17.5 -37.406 -29.406 1 95.94 99 TYR A N 1
ATOM 770 C CA . TYR A 1 99 ? 18.922 -37.75 -29.391 1 95.94 99 TYR A CA 1
ATOM 771 C C . TYR A 1 99 ? 19.656 -37.062 -30.531 1 95.94 99 TYR A C 1
ATOM 773 O O . TYR A 1 99 ? 19.016 -36.5 -31.438 1 95.94 99 TYR A O 1
ATOM 781 N N . TYR A 1 100 ? 20.922 -36.969 -30.375 1 95.19 100 TYR A N 1
ATOM 782 C CA . TYR A 1 100 ? 21.703 -36.281 -31.406 1 95.19 100 TYR A CA 1
ATOM 783 C C . TYR A 1 100 ? 22.891 -37.125 -31.844 1 95.19 100 TYR A C 1
ATOM 785 O O . TYR A 1 100 ? 23.281 -38.062 -31.156 1 95.19 100 TYR A O 1
ATOM 793 N N . HIS A 1 101 ? 23.406 -36.812 -33 1 94 101 HIS A N 1
ATOM 794 C CA . HIS A 1 101 ? 24.594 -37.438 -33.562 1 94 101 HIS A CA 1
ATOM 795 C C . HIS A 1 101 ? 25.766 -36.469 -33.625 1 94 101 HIS A C 1
ATOM 797 O O . HIS A 1 101 ? 25.594 -35.312 -34 1 94 101 HIS A O 1
ATOM 803 N N . SER A 1 102 ? 26.797 -36.938 -33.094 1 91.88 102 SER A N 1
ATOM 804 C CA . SER A 1 102 ? 28.062 -36.188 -33.156 1 91.88 102 SER A CA 1
ATOM 805 C C . SER A 1 102 ? 29.156 -37.031 -33.812 1 91.88 102 SER A C 1
ATOM 807 O O . SER A 1 102 ? 28.938 -38.219 -34.094 1 91.88 102 SER A O 1
ATOM 809 N N . PRO A 1 103 ? 30.312 -36.469 -34 1 89.88 103 PRO A N 1
ATOM 810 C CA . PRO A 1 103 ? 31.391 -37.25 -34.594 1 89.88 103 PRO A CA 1
ATOM 811 C C . PRO A 1 103 ? 31.766 -38.438 -33.719 1 89.88 103 PRO A C 1
ATOM 813 O O . PRO A 1 103 ? 32.281 -39.438 -34.25 1 89.88 103 PRO A O 1
ATOM 816 N N . ALA A 1 104 ? 31.453 -38.281 -32.5 1 91.31 104 ALA A N 1
ATOM 817 C CA . ALA A 1 104 ? 31.781 -39.344 -31.562 1 91.31 104 ALA A CA 1
ATOM 818 C C . ALA A 1 104 ? 30.719 -40.438 -31.578 1 91.31 104 ALA A C 1
ATOM 820 O O . ALA A 1 104 ? 30.891 -41.5 -30.984 1 91.31 104 ALA A O 1
ATOM 821 N N . GLY A 1 105 ? 29.594 -40.219 -32.281 1 92.38 105 GLY A N 1
ATOM 822 C CA . GLY A 1 105 ? 28.531 -41.188 -32.375 1 92.38 105 GLY A CA 1
ATOM 823 C C . GLY A 1 105 ? 27.188 -40.625 -31.938 1 92.38 105 GLY A C 1
ATOM 824 O O . GLY A 1 105 ? 26.969 -39.406 -31.953 1 92.38 105 GLY A O 1
ATOM 825 N N . TRP A 1 106 ? 26.266 -41.594 -31.719 1 93.94 106 TRP A N 1
ATOM 826 C CA . TRP A 1 106 ? 24.938 -41.188 -31.266 1 93.94 106 TRP A CA 1
ATOM 827 C C . TRP A 1 106 ? 24.891 -41.062 -29.734 1 93.94 106 TRP A C 1
ATOM 829 O O . TRP A 1 106 ? 25.5 -41.875 -29.031 1 93.94 106 TRP A O 1
ATOM 839 N N . SER A 1 107 ? 24.188 -40.031 -29.375 1 94.88 107 SER A N 1
ATOM 840 C CA . SER A 1 107 ? 24 -39.875 -27.938 1 94.88 107 SER A CA 1
ATOM 841 C C . SER A 1 107 ? 22.969 -40.844 -27.391 1 94.88 107 SER A C 1
ATOM 843 O O . SER A 1 107 ? 22.266 -41.5 -28.156 1 94.88 107 SER A O 1
ATOM 845 N N . GLN A 1 108 ? 22.906 -40.875 -26.047 1 94.62 108 GLN A N 1
ATOM 846 C CA . GLN A 1 108 ? 21.766 -41.5 -25.406 1 94.62 108 GLN A CA 1
ATOM 847 C C . GLN A 1 108 ? 20.484 -40.688 -25.641 1 94.62 108 GLN A C 1
ATOM 849 O O . GLN A 1 108 ? 20.547 -39.5 -26.031 1 94.62 108 GLN A O 1
ATOM 854 N N . HIS A 1 109 ? 19.359 -41.375 -25.406 1 94.94 109 HIS A N 1
ATOM 855 C CA . HIS A 1 109 ? 18.078 -40.688 -25.516 1 94.94 109 HIS A CA 1
ATOM 856 C C . HIS A 1 109 ? 17.859 -39.719 -24.344 1 94.94 109 HIS A C 1
ATOM 858 O O . HIS A 1 109 ? 18.297 -40 -23.234 1 94.94 109 HIS A O 1
ATOM 864 N N . SER A 1 110 ? 17.156 -38.625 -24.594 1 96.62 110 SER A N 1
ATOM 865 C CA . SER A 1 110 ? 16.75 -37.719 -23.531 1 96.62 110 SER A CA 1
ATOM 866 C C . SER A 1 110 ? 15.758 -38.375 -22.578 1 96.62 110 SER A C 1
ATOM 868 O O . SER A 1 110 ? 15.258 -39.469 -22.875 1 96.62 110 SER A O 1
ATOM 870 N N . ASP A 1 111 ? 15.555 -37.688 -21.422 1 95.38 111 ASP A N 1
ATOM 871 C CA . ASP A 1 111 ? 14.414 -38.125 -20.609 1 95.38 111 ASP A CA 1
ATOM 872 C C . ASP A 1 111 ? 13.117 -38 -21.406 1 95.38 111 ASP A C 1
ATOM 874 O O . ASP A 1 111 ? 13.016 -37.188 -22.328 1 95.38 111 ASP A O 1
ATOM 878 N N . THR A 1 112 ? 12.188 -38.875 -21.078 1 95.25 112 THR A N 1
ATOM 879 C CA . THR A 1 112 ? 10.922 -38.906 -21.797 1 95.25 112 THR A CA 1
ATOM 880 C C . THR A 1 112 ? 10.07 -37.688 -21.484 1 95.25 112 THR A C 1
ATOM 882 O O . THR A 1 112 ? 9.984 -37.25 -20.328 1 95.25 112 THR A O 1
ATOM 885 N N . LEU A 1 113 ? 9.539 -37.062 -22.5 1 94.56 113 LEU A N 1
ATOM 886 C CA . LEU A 1 113 ? 8.57 -35.969 -22.375 1 94.56 113 LEU A CA 1
ATOM 887 C C . LEU A 1 113 ? 7.191 -36.406 -22.828 1 94.56 113 LEU A C 1
ATOM 889 O O . LEU A 1 113 ? 7.02 -36.844 -23.984 1 94.56 113 LEU A O 1
ATOM 893 N N . GLU A 1 114 ? 6.309 -36.375 -21.984 1 92.31 114 GLU A N 1
ATOM 894 C CA . GLU A 1 114 ? 4.934 -36.656 -22.375 1 92.31 114 GLU A CA 1
ATOM 895 C C . GLU A 1 114 ? 4.223 -35.406 -22.859 1 92.31 114 GLU A C 1
ATOM 897 O O . GLU A 1 114 ? 4.09 -34.438 -22.125 1 92.31 114 GLU A O 1
ATOM 902 N N . LEU A 1 115 ? 3.824 -35.406 -24.078 1 94.88 115 LEU A N 1
ATOM 903 C CA . LEU A 1 115 ? 3.035 -34.344 -24.672 1 94.88 115 LEU A CA 1
ATOM 904 C C . LEU A 1 115 ? 1.548 -34.688 -24.641 1 94.88 115 LEU A C 1
ATOM 906 O O . LEU A 1 115 ? 1.123 -35.688 -25.234 1 94.88 115 LEU A O 1
ATOM 910 N N . VAL A 1 116 ? 0.843 -33.781 -23.969 1 94.94 116 VAL A N 1
ATOM 911 C CA . VAL A 1 116 ? -0.571 -34.062 -23.75 1 94.94 116 VAL A CA 1
ATOM 912 C C . VAL A 1 116 ? -1.426 -33.094 -24.547 1 94.94 116 VAL A C 1
ATOM 914 O O . VAL A 1 116 ? -1.129 -31.891 -24.578 1 94.94 116 VAL A O 1
ATOM 917 N N . VAL A 1 117 ? -2.436 -33.625 -25.25 1 96.56 117 VAL A N 1
ATOM 918 C CA . VAL A 1 117 ? -3.41 -32.75 -25.938 1 96.56 117 VAL A CA 1
ATOM 919 C C . VAL A 1 117 ? -4.684 -32.688 -25.094 1 96.56 117 VAL A C 1
ATOM 921 O O . VAL A 1 117 ? -5.16 -33.688 -24.562 1 96.56 117 VAL A O 1
ATOM 924 N N . THR A 1 118 ? -5.203 -31.453 -24.922 1 96.75 118 THR A N 1
ATOM 925 C CA . THR A 1 118 ? -6.41 -31.266 -24.125 1 96.75 118 THR A CA 1
ATOM 926 C C . THR A 1 118 ? -7.551 -30.734 -25 1 96.75 118 THR A C 1
ATOM 928 O O . THR A 1 118 ? -7.328 -30.328 -26.141 1 96.75 118 THR A O 1
ATOM 931 N N . GLY A 1 119 ? -8.836 -30.859 -24.531 1 95.56 119 GLY A N 1
ATOM 932 C CA . GLY A 1 119 ? -10.008 -30.328 -25.203 1 95.56 119 GLY A CA 1
ATOM 933 C C . GLY A 1 119 ? -10.75 -31.344 -26.031 1 95.56 119 GLY A C 1
ATOM 934 O O . GLY A 1 119 ? -11.555 -31 -26.891 1 95.56 119 GLY A O 1
ATOM 935 N N . LEU A 1 120 ? -10.461 -32.562 -25.812 1 93.06 120 LEU A N 1
ATOM 936 C CA . LEU A 1 120 ? -11.023 -33.625 -26.656 1 93.06 120 LEU A CA 1
ATOM 937 C C . LEU A 1 120 ? -12.352 -34.125 -26.078 1 93.06 120 LEU A C 1
ATOM 939 O O . LEU A 1 120 ? -13.148 -34.719 -26.797 1 93.06 120 LEU A O 1
ATOM 943 N N . SER A 1 121 ? -12.547 -33.969 -24.859 1 94.56 121 SER A N 1
ATOM 944 C CA . SER A 1 121 ? -13.773 -34.438 -24.203 1 94.56 121 SER A CA 1
ATOM 945 C C . SER A 1 121 ? -14.258 -33.406 -23.188 1 94.56 121 SER A C 1
ATOM 947 O O . SER A 1 121 ? -13.711 -32.281 -23.094 1 94.56 121 SER A O 1
ATOM 949 N N . ARG A 1 122 ? -15.297 -33.625 -22.453 1 96.19 122 ARG A N 1
ATOM 950 C CA . ARG A 1 122 ? -15.969 -32.688 -21.562 1 96.19 122 ARG A CA 1
ATOM 951 C C . ARG A 1 122 ? -15.094 -32.375 -20.359 1 96.19 122 ARG A C 1
ATOM 953 O O . ARG A 1 122 ? -14.344 -33.219 -19.875 1 96.19 122 ARG A O 1
ATOM 960 N N . LYS A 1 123 ? -15.219 -31.156 -19.938 1 97.19 123 LYS A N 1
ATOM 961 C CA . LYS A 1 123 ? -14.398 -30.703 -18.812 1 97.19 123 LYS A CA 1
ATOM 962 C C . LYS A 1 123 ? -14.914 -31.281 -17.5 1 97.19 123 LYS A C 1
ATOM 964 O O . LYS A 1 123 ? -16.125 -31.469 -17.328 1 97.19 123 LYS A O 1
ATOM 969 N N . PRO A 1 124 ? -14.031 -31.578 -16.578 1 97.94 124 PRO A N 1
ATOM 970 C CA . PRO A 1 124 ? -14.43 -31.875 -15.195 1 97.94 124 PRO A CA 1
ATOM 971 C C . PRO A 1 124 ? -14.695 -30.625 -14.367 1 97.94 124 PRO A C 1
ATOM 973 O O . PRO A 1 124 ? -14.734 -29.516 -14.914 1 97.94 124 PRO A O 1
ATOM 976 N N . SER A 1 125 ? -15.047 -30.859 -13.047 1 97.38 125 SER A N 1
ATOM 977 C CA . SER A 1 125 ? -15.219 -29.75 -12.109 1 97.38 125 SER A CA 1
ATOM 978 C C . SER A 1 125 ? -14.188 -29.797 -10.992 1 97.38 125 SER A C 1
ATOM 980 O O . SER A 1 125 ? -13.852 -30.875 -10.492 1 97.38 125 SER A O 1
ATOM 982 N N . LEU A 1 126 ? -13.625 -28.641 -10.727 1 97.19 126 LEU A N 1
ATOM 983 C CA . LEU A 1 126 ? -12.664 -28.516 -9.633 1 97.19 126 LEU A CA 1
ATOM 984 C C . LEU A 1 126 ? -13.258 -27.734 -8.469 1 97.19 126 LEU A C 1
ATOM 986 O O . LEU A 1 126 ? -13.789 -26.641 -8.656 1 97.19 126 LEU A O 1
ATOM 990 N N . LEU A 1 127 ? -13.227 -28.312 -7.25 1 94.44 127 LEU A N 1
ATOM 991 C CA . LEU A 1 127 ? -13.781 -27.656 -6.07 1 94.44 127 LEU A CA 1
ATOM 992 C C . LEU A 1 127 ? -12.836 -27.781 -4.879 1 94.44 127 LEU A C 1
ATOM 994 O O . LEU A 1 127 ? -11.984 -28.688 -4.855 1 94.44 127 LEU A O 1
ATOM 998 N N . THR A 1 128 ? -12.859 -26.891 -4.012 1 91.88 128 THR A N 1
ATOM 999 C CA . THR A 1 128 ? -12.172 -27.016 -2.732 1 91.88 128 THR A CA 1
ATOM 1000 C C . THR A 1 128 ? -13.156 -27.359 -1.618 1 91.88 128 THR A C 1
ATOM 1002 O O . THR A 1 128 ? -14.305 -26.922 -1.649 1 91.88 128 THR A O 1
ATOM 1005 N N . GLN A 1 129 ? -12.719 -28.312 -0.756 1 81.88 129 GLN A N 1
ATOM 1006 C CA . GLN A 1 129 ? -13.594 -28.734 0.335 1 81.88 129 GLN A CA 1
ATOM 1007 C C . GLN A 1 129 ? -13.812 -27.594 1.326 1 81.88 129 GLN A C 1
ATOM 1009 O O . GLN A 1 129 ? -14.859 -27.516 1.974 1 81.88 129 GLN A O 1
ATOM 1014 N N . HIS A 1 130 ? -12.773 -26.781 1.395 1 83.38 130 HIS A N 1
ATOM 1015 C CA . HIS A 1 130 ? -12.828 -25.688 2.352 1 83.38 130 HIS A CA 1
ATOM 1016 C C . HIS A 1 130 ? -12.812 -24.328 1.64 1 83.38 130 HIS A C 1
ATOM 1018 O O . HIS A 1 130 ? -13.141 -24.25 0.455 1 83.38 130 HIS A O 1
ATOM 1024 N N . SER A 1 131 ? -12.523 -23.281 2.229 1 87.88 131 SER A N 1
ATOM 1025 C CA . SER A 1 131 ? -12.453 -21.922 1.703 1 87.88 131 SER A CA 1
ATOM 1026 C C . SER A 1 131 ? -11.281 -21.75 0.75 1 87.88 131 SER A C 1
ATOM 1028 O O . SER A 1 131 ? -10.203 -22.297 0.984 1 87.88 131 SER A O 1
ATOM 1030 N N . PRO A 1 132 ? -11.57 -21.094 -0.384 1 93.44 132 PRO A N 1
ATOM 1031 C CA . PRO A 1 132 ? -10.445 -20.797 -1.276 1 93.44 132 PRO A CA 1
ATOM 1032 C C . PRO A 1 132 ? -9.477 -19.766 -0.684 1 93.44 132 PRO A C 1
ATOM 1034 O O . PRO A 1 132 ? -8.453 -19.453 -1.297 1 93.44 132 PRO A O 1
ATOM 1037 N N . VAL A 1 133 ? -9.82 -19.172 0.423 1 93.62 133 VAL A N 1
ATOM 1038 C CA . VAL A 1 133 ? -8.953 -18.266 1.166 1 93.62 133 VAL A CA 1
ATOM 1039 C C . VAL A 1 133 ? -8.398 -18.969 2.4 1 93.62 133 VAL A C 1
ATOM 1041 O O . VAL A 1 133 ? -9.156 -19.359 3.293 1 93.62 133 VAL A O 1
ATOM 1044 N N . LEU A 1 134 ? -7.031 -19.062 2.395 1 93.19 134 LEU A N 1
ATOM 1045 C CA . LEU A 1 134 ? -6.438 -19.875 3.449 1 93.19 134 LEU A CA 1
ATOM 1046 C C . LEU A 1 134 ? -5.332 -19.125 4.168 1 93.19 134 LEU A C 1
ATOM 1048 O O . LEU A 1 134 ? -4.605 -18.344 3.549 1 93.19 134 LEU A O 1
ATOM 1052 N N . ASP A 1 135 ? -5.207 -19.484 5.523 1 90.19 135 ASP A N 1
ATOM 1053 C CA . ASP A 1 135 ? -4.055 -19.016 6.289 1 90.19 135 ASP A CA 1
ATOM 1054 C C . ASP A 1 135 ? -2.85 -19.938 6.07 1 90.19 135 ASP A C 1
ATOM 1056 O O . ASP A 1 135 ? -3.002 -21.141 5.859 1 90.19 135 ASP A O 1
ATOM 1060 N N . PRO A 1 136 ? -1.714 -19.297 6.117 1 90.88 136 PRO A N 1
ATOM 1061 C CA . PRO A 1 136 ? -0.532 -20.156 6.07 1 90.88 136 PRO A CA 1
ATOM 1062 C C . PRO A 1 136 ? -0.569 -21.266 7.121 1 90.88 136 PRO A C 1
ATOM 1064 O O . PRO A 1 136 ? -1.013 -21.031 8.25 1 90.88 136 PRO A O 1
ATOM 1067 N N . GLY A 1 137 ? -0.18 -22.5 6.707 1 92.06 137 GLY A N 1
ATOM 1068 C CA . GLY A 1 137 ? -0.157 -23.625 7.629 1 92.06 137 GLY A CA 1
ATOM 1069 C C . GLY A 1 137 ? -1.389 -24.5 7.523 1 92.06 137 GLY A C 1
ATOM 1070 O O . GLY A 1 137 ? -1.384 -25.641 7.992 1 92.06 137 GLY A O 1
ATOM 1071 N N . GLU A 1 138 ? -2.424 -23.953 6.91 1 90.81 138 GLU A N 1
ATOM 1072 C CA . GLU A 1 138 ? -3.639 -24.75 6.723 1 90.81 138 GLU A CA 1
ATOM 1073 C C . GLU A 1 138 ? -3.461 -25.781 5.613 1 90.81 138 GLU A C 1
ATOM 1075 O O . GLU A 1 138 ? -2.586 -25.625 4.758 1 90.81 138 GLU A O 1
ATOM 1080 N N . ASN A 1 139 ? -4.344 -26.781 5.715 1 92.75 139 ASN A N 1
ATOM 1081 C CA . ASN A 1 139 ? -4.324 -27.797 4.66 1 92.75 139 ASN A CA 1
ATOM 1082 C C . ASN A 1 139 ? -5.289 -27.453 3.531 1 92.75 139 ASN A C 1
ATOM 1084 O O . ASN A 1 139 ? -6.398 -26.969 3.781 1 92.75 139 ASN A O 1
ATOM 1088 N N . LEU A 1 140 ? -4.809 -27.625 2.33 1 93.62 140 LEU A N 1
ATOM 1089 C CA . LEU A 1 140 ? -5.617 -27.406 1.139 1 93.62 140 LEU A CA 1
ATOM 1090 C C . LEU A 1 140 ? -5.926 -28.719 0.435 1 93.62 140 LEU A C 1
ATOM 1092 O O . LEU A 1 140 ? -5.012 -29.484 0.125 1 93.62 140 LEU A O 1
ATOM 1096 N N . THR A 1 141 ? -7.18 -28.969 0.27 1 94.5 141 THR A N 1
ATOM 1097 C CA . THR A 1 141 ? -7.641 -30.141 -0.457 1 94.5 141 THR A CA 1
ATOM 1098 C C . THR A 1 141 ? -8.453 -29.734 -1.685 1 94.5 141 THR A C 1
ATOM 1100 O O . THR A 1 141 ? -9.469 -29.047 -1.566 1 94.5 141 THR A O 1
ATOM 1103 N N . LEU A 1 142 ? -7.977 -30.172 -2.857 1 96.12 142 LEU A N 1
ATOM 1104 C CA . LEU A 1 142 ? -8.68 -29.906 -4.105 1 96.12 142 LEU A CA 1
ATOM 1105 C C . LEU A 1 142 ? -9.273 -31.188 -4.68 1 96.12 142 LEU A C 1
ATOM 1107 O O . LEU A 1 142 ? -8.57 -32.188 -4.816 1 96.12 142 LEU A O 1
ATOM 1111 N N . GLN A 1 143 ? -10.523 -31.109 -5 1 96 143 GLN A N 1
ATOM 1112 C CA . GLN A 1 143 ? -11.219 -32.281 -5.516 1 96 143 GLN A CA 1
ATOM 1113 C C . GLN A 1 143 ? -11.633 -32.094 -6.973 1 96 143 GLN A C 1
ATOM 1115 O O . GLN A 1 143 ? -12.305 -31.109 -7.305 1 96 143 GLN A O 1
ATOM 1120 N N . CYS A 1 144 ? -11.211 -32.969 -7.809 1 97.5 144 CYS A N 1
ATOM 1121 C CA . CYS A 1 144 ? -11.617 -33 -9.211 1 97.5 144 CYS A CA 1
ATOM 1122 C C . CYS A 1 144 ? -12.648 -34.094 -9.445 1 97.5 144 CYS A C 1
ATOM 1124 O O . CYS A 1 144 ? -12.43 -35.25 -9.078 1 97.5 144 CYS A O 1
ATOM 1126 N N . HIS A 1 145 ? -13.789 -33.719 -10.062 1 96.12 145 HIS A N 1
ATOM 1127 C CA . HIS A 1 145 ? -14.82 -34.719 -10.273 1 96.12 145 HIS A CA 1
ATOM 1128 C C . HIS A 1 145 ? -15.438 -34.594 -11.664 1 96.12 145 HIS A C 1
ATOM 1130 O O . HIS A 1 145 ? -15.344 -33.531 -12.297 1 96.12 145 HIS A O 1
ATOM 1136 N N . SER A 1 146 ? -15.984 -35.719 -12.172 1 96.5 146 SER A N 1
ATOM 1137 C CA . SER A 1 146 ? -16.562 -35.781 -13.508 1 96.5 146 SER A CA 1
ATOM 1138 C C . SER A 1 146 ? -17.594 -36.875 -13.617 1 96.5 146 SER A C 1
ATOM 1140 O O . SER A 1 146 ? -17.516 -37.906 -12.906 1 96.5 146 SER A O 1
ATOM 1142 N N . ASP A 1 147 ? -18.562 -36.656 -14.492 1 94.75 147 ASP A N 1
ATOM 1143 C CA . ASP A 1 147 ? -19.531 -37.719 -14.805 1 94.75 147 ASP A CA 1
ATOM 1144 C C . ASP A 1 147 ? -19.219 -38.375 -16.141 1 94.75 147 ASP A C 1
ATOM 1146 O O . ASP A 1 147 ? -20.047 -39.094 -16.688 1 94.75 147 ASP A O 1
ATOM 1150 N N . SER A 1 148 ? -18.047 -38.125 -16.703 1 92.88 148 SER A N 1
ATOM 1151 C CA . SER A 1 148 ? -17.656 -38.656 -18.016 1 92.88 148 SER A CA 1
ATOM 1152 C C . SER A 1 148 ? -16.922 -39.969 -17.891 1 92.88 148 SER A C 1
ATOM 1154 O O . SER A 1 148 ? -16.5 -40.562 -18.891 1 92.88 148 SER A O 1
ATOM 1156 N N . GLY A 1 149 ? -16.672 -40.469 -16.734 1 90.25 149 GLY A N 1
ATOM 1157 C CA . GLY A 1 149 ? -16.078 -41.781 -16.531 1 90.25 149 GLY A CA 1
ATOM 1158 C C . GLY A 1 149 ? -14.562 -41.75 -16.672 1 90.25 149 GLY A C 1
ATOM 1159 O O . GLY A 1 149 ? -13.961 -42.75 -17.062 1 90.25 149 GLY A O 1
ATOM 1160 N N . TYR A 1 150 ? -13.945 -40.656 -16.375 1 94.75 150 TYR A N 1
ATOM 1161 C CA . TYR A 1 150 ? -12.492 -40.625 -16.406 1 94.75 150 TYR A CA 1
ATOM 1162 C C . TYR A 1 150 ? -11.891 -41.531 -15.328 1 94.75 150 TYR A C 1
ATOM 1164 O O . TYR A 1 150 ? -12.422 -41.594 -14.211 1 94.75 150 TYR A O 1
ATOM 1172 N N . ASP A 1 151 ? -10.758 -42.188 -15.633 1 94.94 151 ASP A N 1
ATOM 1173 C CA . ASP A 1 151 ? -10.125 -43.031 -14.625 1 94.94 151 ASP A CA 1
ATOM 1174 C C . ASP A 1 151 ? -8.82 -42.406 -14.133 1 94.94 151 ASP A C 1
ATOM 1176 O O . ASP A 1 151 ? -8.102 -43 -13.336 1 94.94 151 ASP A O 1
ATOM 1180 N N . ARG A 1 152 ? -8.508 -41.25 -14.641 1 95.94 152 ARG A N 1
ATOM 1181 C CA . ARG A 1 152 ? -7.332 -40.469 -14.234 1 95.94 152 ARG A CA 1
ATOM 1182 C C . ARG A 1 152 ? -7.633 -39 -14.227 1 95.94 152 ARG A C 1
ATOM 1184 O O . ARG A 1 152 ? -8.359 -38.5 -15.086 1 95.94 152 ARG A O 1
ATOM 1191 N N . PHE A 1 153 ? -7.008 -38.281 -13.234 1 97.06 153 PHE A N 1
ATOM 1192 C CA . PHE A 1 153 ? -7.152 -36.844 -13.172 1 97.06 153 PHE A CA 1
ATOM 1193 C C . PHE A 1 153 ? -5.793 -36.188 -13.008 1 97.06 153 PHE A C 1
ATOM 1195 O O . PHE A 1 153 ? -4.891 -36.719 -12.383 1 97.06 153 PHE A O 1
ATOM 1202 N N . ALA A 1 154 ? -5.633 -35.031 -13.57 1 96.25 154 ALA A N 1
ATOM 1203 C CA . ALA A 1 154 ? -4.43 -34.219 -13.438 1 96.25 154 ALA A CA 1
ATOM 1204 C C . ALA A 1 154 ? -4.766 -32.812 -12.906 1 96.25 154 ALA A C 1
ATOM 1206 O O . ALA A 1 154 ? -5.855 -32.281 -13.164 1 96.25 154 ALA A O 1
ATOM 1207 N N . LEU A 1 155 ? -3.846 -32.25 -12.164 1 96.81 155 LEU A N 1
ATOM 1208 C CA . LEU A 1 155 ? -3.99 -30.906 -11.609 1 96.81 155 LEU A CA 1
ATOM 1209 C C . LEU A 1 155 ? -2.9 -29.969 -12.141 1 96.81 155 LEU A C 1
ATOM 1211 O O . LEU A 1 155 ? -1.723 -30.344 -12.156 1 96.81 155 LEU A O 1
ATOM 1215 N N . SER A 1 156 ? -3.344 -28.812 -12.609 1 95.12 156 SER A N 1
ATOM 1216 C CA . SER A 1 156 ? -2.387 -27.844 -13.133 1 95.12 156 SER A CA 1
ATOM 1217 C C . SER A 1 156 ? -2.518 -26.5 -12.43 1 95.12 156 SER A C 1
ATOM 1219 O O . SER A 1 156 ? -3.625 -26.078 -12.086 1 95.12 156 SER A O 1
ATOM 1221 N N . LYS A 1 157 ? -1.394 -25.938 -12.18 1 93.44 157 LYS A N 1
ATOM 1222 C CA . LYS A 1 157 ? -1.322 -24.562 -11.719 1 93.44 157 LYS A CA 1
ATOM 1223 C C . LYS A 1 157 ? -0.79 -23.641 -12.812 1 93.44 157 LYS A C 1
ATOM 1225 O O . LYS A 1 157 ? 0.212 -23.953 -13.461 1 93.44 157 LYS A O 1
ATOM 1230 N N . GLU A 1 158 ? -1.482 -22.531 -13 1 91.75 158 GLU A N 1
ATOM 1231 C CA . GLU A 1 158 ? -1.045 -21.594 -14.031 1 91.75 158 GLU A CA 1
ATOM 1232 C C . GLU A 1 158 ? 0.393 -21.141 -13.789 1 91.75 158 GLU A C 1
ATOM 1234 O O . GLU A 1 158 ? 0.737 -20.703 -12.695 1 91.75 158 GLU A O 1
ATOM 1239 N N . GLY A 1 159 ? 1.15 -21.312 -14.852 1 84.12 159 GLY A N 1
ATOM 1240 C CA . GLY A 1 159 ? 2.549 -20.922 -14.758 1 84.12 159 GLY A CA 1
ATOM 1241 C C . GLY A 1 159 ? 3.426 -21.984 -14.133 1 84.12 159 GLY A C 1
ATOM 1242 O O . GLY A 1 159 ? 4.648 -21.844 -14.086 1 84.12 159 GLY A O 1
ATOM 1243 N N . GLY A 1 160 ? 2.795 -22.984 -13.602 1 82.94 160 GLY A N 1
ATOM 1244 C CA . GLY A 1 160 ? 3.545 -24.078 -12.992 1 82.94 160 GLY A CA 1
ATOM 1245 C C . GLY A 1 160 ? 3.998 -25.125 -13.992 1 82.94 160 GLY A C 1
ATOM 1246 O O . GLY A 1 160 ? 3.42 -25.25 -15.07 1 82.94 160 GLY A O 1
ATOM 1247 N N . GLN A 1 161 ? 4.992 -25.906 -13.539 1 78.44 161 GLN A N 1
ATOM 1248 C CA . GLN A 1 161 ? 5.527 -26.953 -14.414 1 78.44 161 GLN A CA 1
ATOM 1249 C C . GLN A 1 161 ? 5.051 -28.328 -13.977 1 78.44 161 GLN A C 1
ATOM 1251 O O . GLN A 1 161 ? 4.984 -29.25 -14.789 1 78.44 161 GLN A O 1
ATOM 1256 N N . ASP A 1 162 ? 4.688 -28.422 -12.758 1 83 162 ASP A N 1
ATOM 1257 C CA . ASP A 1 162 ? 4.273 -29.719 -12.219 1 83 162 ASP A CA 1
ATOM 1258 C C . ASP A 1 162 ? 2.844 -30.047 -12.633 1 83 162 ASP A C 1
ATOM 1260 O O . ASP A 1 162 ? 1.986 -29.172 -12.695 1 83 162 ASP A O 1
ATOM 1264 N N . LEU A 1 163 ? 2.689 -31.359 -12.977 1 89.75 163 LEU A N 1
ATOM 1265 C CA . LEU A 1 163 ? 1.369 -31.859 -13.359 1 89.75 163 LEU A CA 1
ATOM 1266 C C . LEU A 1 163 ? 1.029 -33.156 -12.625 1 89.75 163 LEU A C 1
ATOM 1268 O O . LEU A 1 163 ? 0.929 -34.219 -13.242 1 89.75 163 LEU A O 1
ATOM 1272 N N . PRO A 1 164 ? 0.779 -33.031 -11.406 1 93.12 164 PRO A N 1
ATOM 1273 C CA . PRO A 1 164 ? 0.433 -34.25 -10.672 1 93.12 164 PRO A CA 1
ATOM 1274 C C . PRO A 1 164 ? -0.805 -34.938 -11.227 1 93.12 164 PRO A C 1
ATOM 1276 O O . PRO A 1 164 ? -1.762 -34.281 -11.633 1 93.12 164 PRO A O 1
ATOM 1279 N N . GLN A 1 165 ? -0.692 -36.219 -11.297 1 94.31 165 GLN A N 1
ATOM 1280 C CA . GLN A 1 165 ? -1.793 -37.062 -11.773 1 94.31 165 GLN A CA 1
ATOM 1281 C C . GLN A 1 165 ? -2.182 -38.125 -10.734 1 94.31 165 GLN A C 1
ATOM 1283 O O . GLN A 1 165 ? -1.317 -38.656 -10.055 1 94.31 165 GLN A O 1
ATOM 1288 N N . LEU A 1 166 ? -3.506 -38.344 -10.625 1 95.81 166 LEU A N 1
ATOM 1289 C CA . LEU A 1 166 ? -4.02 -39.344 -9.703 1 95.81 166 LEU A CA 1
ATOM 1290 C C . LEU A 1 166 ? -5.066 -40.219 -10.383 1 95.81 166 LEU A C 1
ATOM 1292 O O . LEU A 1 166 ? -5.816 -39.75 -11.242 1 95.81 166 LEU A O 1
ATOM 1296 N N . PRO A 1 167 ? -5.082 -41.5 -9.969 1 95.44 167 PRO A N 1
ATOM 1297 C CA . PRO A 1 167 ? -6.176 -42.344 -10.477 1 95.44 167 PRO A CA 1
ATOM 1298 C C . PRO A 1 167 ? -7.547 -41.875 -10 1 95.44 167 PRO A C 1
ATOM 1300 O O . PRO A 1 167 ? -7.684 -41.406 -8.867 1 95.44 167 PRO A O 1
ATOM 1303 N N . GLY A 1 168 ? -8.461 -42 -10.883 1 94.44 168 GLY A N 1
ATOM 1304 C CA . GLY A 1 168 ? -9.828 -41.656 -10.5 1 94.44 168 GLY A CA 1
ATOM 1305 C C . GLY A 1 168 ? -10.508 -42.75 -9.711 1 94.44 168 GLY A C 1
ATOM 1306 O O . GLY A 1 168 ? -10.406 -43.938 -10.047 1 94.44 168 GLY A O 1
ATOM 1307 N N . GLN A 1 169 ? -11.109 -42.312 -8.602 1 92.62 169 GLN A N 1
ATOM 1308 C CA . GLN A 1 169 ? -11.969 -43.25 -7.852 1 92.62 169 GLN A CA 1
ATOM 1309 C C . GLN A 1 169 ? -13.391 -43.25 -8.414 1 92.62 169 GLN A C 1
ATOM 1311 O O . GLN A 1 169 ? -14 -42.188 -8.586 1 92.62 169 GLN A O 1
ATOM 1316 N N . GLN A 1 170 ? -13.805 -44.438 -8.742 1 89.62 170 GLN A N 1
ATOM 1317 C CA . GLN A 1 170 ? -15.164 -44.562 -9.273 1 89.62 170 GLN A CA 1
ATOM 1318 C C . GLN A 1 170 ? -16.203 -44.531 -8.148 1 89.62 170 GLN A C 1
ATOM 1320 O O . GLN A 1 170 ? -16.062 -45.25 -7.152 1 89.62 170 GLN A O 1
ATOM 1325 N N . LEU A 1 171 ? -17.094 -43.562 -8.375 1 86.38 171 LEU A N 1
ATOM 1326 C CA . LEU A 1 171 ? -18.188 -43.438 -7.418 1 86.38 171 LEU A CA 1
ATOM 1327 C C . LEU A 1 171 ? -19.484 -43.969 -8.016 1 86.38 171 LEU A C 1
ATOM 1329 O O . LEU A 1 171 ? -19.5 -44.469 -9.133 1 86.38 171 LEU A O 1
ATOM 1333 N N . GLN A 1 172 ? -20.594 -43.875 -7.242 1 82.44 172 GLN A N 1
ATOM 1334 C CA . GLN A 1 172 ? -21.891 -44.344 -7.73 1 82.44 172 GLN A CA 1
ATOM 1335 C C . GLN A 1 172 ? -22.391 -43.469 -8.883 1 82.44 172 GLN A C 1
ATOM 1337 O O . GLN A 1 172 ? -22 -42.312 -9 1 82.44 172 GLN A O 1
ATOM 1342 N N . ALA A 1 173 ? -23.188 -44 -9.727 1 84.31 173 ALA A N 1
ATOM 1343 C CA . ALA A 1 173 ? -23.922 -43.312 -10.781 1 84.31 173 ALA A CA 1
ATOM 1344 C C . ALA A 1 173 ? -22.969 -42.781 -11.859 1 84.31 173 ALA A C 1
ATOM 1346 O O . ALA A 1 173 ? -23.203 -41.719 -12.445 1 84.31 173 ALA A O 1
ATOM 1347 N N . GLY A 1 174 ? -21.797 -43.438 -12.023 1 85.69 174 GLY A N 1
ATOM 1348 C CA . GLY A 1 174 ? -20.922 -43.062 -13.133 1 85.69 174 GLY A CA 1
ATOM 1349 C C . GLY A 1 174 ? -20.016 -41.906 -12.812 1 85.69 174 GLY A C 1
ATOM 1350 O O . GLY A 1 174 ? -19.312 -41.406 -13.688 1 85.69 174 GLY A O 1
ATOM 1351 N N . LEU A 1 175 ? -20.047 -41.5 -11.523 1 92 175 LEU A N 1
ATOM 1352 C CA . LEU A 1 175 ? -19.203 -40.375 -11.109 1 92 175 LEU A CA 1
ATOM 1353 C C . LEU A 1 175 ? -17.812 -40.844 -10.734 1 92 175 LEU A C 1
ATOM 1355 O O . LEU A 1 175 ? -17.641 -41.969 -10.203 1 92 175 LEU A O 1
ATOM 1359 N N . SER A 1 176 ? -16.781 -40.125 -11.219 1 95.5 176 SER A N 1
ATOM 1360 C CA . SER A 1 176 ? -15.391 -40.375 -10.82 1 95.5 176 SER A CA 1
ATOM 1361 C C . SER A 1 176 ? -14.766 -39.125 -10.219 1 95.5 176 SER A C 1
ATOM 1363 O O . SER A 1 176 ? -15.172 -38 -10.531 1 95.5 176 SER A O 1
ATOM 1365 N N . GLN A 1 177 ? -13.805 -39.375 -9.266 1 96 177 GLN A N 1
ATOM 1366 C CA . GLN A 1 177 ? -13.195 -38.219 -8.617 1 96 177 GLN A CA 1
ATOM 1367 C C . GLN A 1 177 ? -11.766 -38.531 -8.164 1 96 177 GLN A C 1
ATOM 1369 O O . GLN A 1 177 ? -11.398 -39.688 -8.023 1 96 177 GLN A O 1
ATOM 1374 N N . ALA A 1 178 ? -10.961 -37.531 -8.047 1 96.94 178 ALA A N 1
ATOM 1375 C CA . ALA A 1 178 ? -9.641 -37.594 -7.422 1 96.94 178 ALA A CA 1
ATOM 1376 C C . ALA A 1 178 ? -9.445 -36.406 -6.465 1 96.94 178 ALA A C 1
ATOM 1378 O O . ALA A 1 178 ? -9.898 -35.312 -6.738 1 96.94 178 ALA A O 1
ATOM 1379 N N . THR A 1 179 ? -8.773 -36.719 -5.301 1 96.25 179 THR A N 1
ATOM 1380 C CA . THR A 1 179 ? -8.523 -35.719 -4.277 1 96.25 179 THR A CA 1
ATOM 1381 C C . THR A 1 179 ? -7.031 -35.406 -4.188 1 96.25 179 THR A C 1
ATOM 1383 O O . THR A 1 179 ? -6.227 -36.25 -3.852 1 96.25 179 THR A O 1
ATOM 1386 N N . PHE A 1 180 ? -6.68 -34.156 -4.504 1 96.69 180 PHE A N 1
ATOM 1387 C CA . PHE A 1 180 ? -5.297 -33.688 -4.422 1 96.69 180 PHE A CA 1
ATOM 1388 C C . PHE A 1 180 ? -5.035 -33 -3.092 1 96.69 180 PHE A C 1
ATOM 1390 O O . PHE A 1 180 ? -5.672 -32 -2.773 1 96.69 180 PHE A O 1
ATOM 1397 N N . LEU A 1 181 ? -4.148 -33.438 -2.301 1 95 181 LEU A N 1
ATOM 1398 C CA . LEU A 1 181 ? -3.756 -32.844 -1.027 1 95 181 LEU A CA 1
ATOM 1399 C C . LEU A 1 181 ? -2.561 -31.906 -1.205 1 95 181 LEU A C 1
ATOM 1401 O O . LEU A 1 181 ? -1.479 -32.344 -1.598 1 95 181 LEU A O 1
ATOM 1405 N N . LEU A 1 182 ? -2.949 -30.609 -0.948 1 91 182 LEU A N 1
ATOM 1406 C CA . LEU A 1 182 ? -1.917 -29.578 -1.071 1 91 182 LEU A CA 1
ATOM 1407 C C . LEU A 1 182 ? -1.66 -28.906 0.27 1 91 182 LEU A C 1
ATOM 1409 O O . LEU A 1 182 ? -2.604 -28.547 0.985 1 91 182 LEU A O 1
ATOM 1413 N N . GLY A 1 183 ? -0.529 -29.125 1.026 1 82.88 183 GLY A N 1
ATOM 1414 C CA . GLY A 1 183 ? -0.196 -28.469 2.279 1 82.88 183 GLY A CA 1
ATOM 1415 C C . GLY A 1 183 ? 0.937 -29.141 3.027 1 82.88 183 GLY A C 1
ATOM 1416 O O . GLY A 1 183 ? 1.391 -30.219 2.631 1 82.88 183 GLY A O 1
ATOM 1417 N N . PRO A 1 184 ? 1.043 -28.406 4.02 1 92.56 184 PRO A N 1
ATOM 1418 C CA . PRO A 1 184 ? 0.579 -27.125 4.578 1 92.56 184 PRO A CA 1
ATOM 1419 C C . PRO A 1 184 ? 0.808 -25.953 3.637 1 92.56 184 PRO A C 1
ATOM 1421 O O . PRO A 1 184 ? 1.878 -25.828 3.035 1 92.56 184 PRO A O 1
ATOM 1424 N N . VAL A 1 185 ? -0.152 -25.031 3.615 1 93.12 185 VAL A N 1
ATOM 1425 C CA . VAL A 1 185 ? -0.2 -23.984 2.609 1 93.12 185 VAL A CA 1
ATOM 1426 C C . VAL A 1 185 ? 0.829 -22.906 2.943 1 93.12 185 VAL A C 1
ATOM 1428 O O . VAL A 1 185 ? 1.03 -22.562 4.113 1 93.12 185 VAL A O 1
ATOM 1431 N N . ASN A 1 186 ? 1.521 -22.359 1.998 1 91.06 186 ASN A N 1
ATOM 1432 C CA . ASN A 1 186 ? 2.367 -21.172 2.055 1 91.06 186 ASN A CA 1
ATOM 1433 C C . ASN A 1 186 ? 2.182 -20.281 0.82 1 91.06 186 ASN A C 1
ATOM 1435 O O . ASN A 1 186 ? 1.293 -20.531 0.004 1 91.06 186 ASN A O 1
ATOM 1439 N N . ALA A 1 187 ? 2.99 -19.281 0.633 1 88.88 187 ALA A N 1
ATOM 1440 C CA . ALA A 1 187 ? 2.801 -18.281 -0.425 1 88.88 187 ALA A CA 1
ATOM 1441 C C . ALA A 1 187 ? 2.855 -18.938 -1.803 1 88.88 187 ALA A C 1
ATOM 1443 O O . ALA A 1 187 ? 2.148 -18.531 -2.723 1 88.88 187 ALA A O 1
ATOM 1444 N N . SER A 1 188 ? 3.672 -20.047 -1.975 1 91.31 188 SER A N 1
ATOM 1445 C CA . SER A 1 188 ? 3.865 -20.672 -3.277 1 91.31 188 SER A CA 1
ATOM 1446 C C . SER A 1 188 ? 2.617 -21.422 -3.719 1 91.31 188 SER A C 1
ATOM 1448 O O . SER A 1 188 ? 2.453 -21.734 -4.902 1 91.31 188 SER A O 1
ATOM 1450 N N . HIS A 1 189 ? 1.741 -21.672 -2.789 1 93.94 189 HIS A N 1
ATOM 1451 C CA . HIS A 1 189 ? 0.53 -22.422 -3.115 1 93.94 189 HIS A CA 1
ATOM 1452 C C . HIS A 1 189 ? -0.541 -21.5 -3.697 1 93.94 189 HIS A C 1
ATOM 1454 O O . HIS A 1 189 ? -1.505 -21.969 -4.305 1 93.94 189 HIS A O 1
ATOM 1460 N N . GLY A 1 190 ? -0.41 -20.219 -3.445 1 93.94 190 GLY A N 1
ATOM 1461 C CA . GLY A 1 190 ? -1.342 -19.297 -4.074 1 93.94 190 GLY A CA 1
ATOM 1462 C C . GLY A 1 190 ? -1.264 -19.312 -5.59 1 93.94 190 GLY A C 1
ATOM 1463 O O . GLY A 1 190 ? -0.173 -19.391 -6.16 1 93.94 190 GLY A O 1
ATOM 1464 N N . GLY A 1 191 ? -2.391 -19.359 -6.215 1 94.81 191 GLY A N 1
ATOM 1465 C CA . GLY A 1 191 ? -2.395 -19.406 -7.668 1 94.81 191 GLY A CA 1
ATOM 1466 C C . GLY A 1 191 ? -3.707 -19.891 -8.25 1 94.81 191 GLY A C 1
ATOM 1467 O O . GLY A 1 191 ? -4.648 -20.188 -7.504 1 94.81 191 GLY A O 1
ATOM 1468 N N . ARG A 1 192 ? -3.785 -19.891 -9.539 1 95.81 192 ARG A N 1
ATOM 1469 C CA . ARG A 1 192 ? -4.945 -20.375 -10.281 1 95.81 192 ARG A CA 1
ATOM 1470 C C . ARG A 1 192 ? -4.773 -21.844 -10.68 1 95.81 192 ARG A C 1
ATOM 1472 O O . ARG A 1 192 ? -3.793 -22.203 -11.328 1 95.81 192 ARG A O 1
ATOM 1479 N N . TYR A 1 193 ? -5.82 -22.609 -10.391 1 96.56 193 TYR A N 1
ATOM 1480 C CA . TYR A 1 193 ? -5.727 -24.047 -10.609 1 96.56 193 TYR A CA 1
ATOM 1481 C C . TYR A 1 193 ? -6.805 -24.531 -11.578 1 96.56 193 TYR A C 1
ATOM 1483 O O . TYR A 1 193 ? -7.895 -23.953 -11.633 1 96.56 193 TYR A O 1
ATOM 1491 N N . ARG A 1 194 ? -6.449 -25.594 -12.312 1 97.25 194 ARG A N 1
ATOM 1492 C CA . ARG A 1 194 ? -7.375 -26.328 -13.164 1 97.25 194 ARG A CA 1
ATOM 1493 C C . ARG A 1 194 ? -7.105 -27.828 -13.102 1 97.25 194 ARG A C 1
ATOM 1495 O O . ARG A 1 194 ? -6 -28.25 -12.75 1 97.25 194 ARG A O 1
ATOM 1502 N N . CYS A 1 195 ? -8.156 -28.578 -13.367 1 97.75 195 CYS A N 1
ATOM 1503 C CA . CYS A 1 195 ? -7.93 -30.016 -13.438 1 97.75 195 CYS A CA 1
ATOM 1504 C C . CYS A 1 195 ? -8.453 -30.594 -14.75 1 97.75 195 CYS A C 1
ATOM 1506 O O . CYS A 1 195 ? -9.195 -29.922 -15.469 1 97.75 195 CYS A O 1
ATOM 1508 N N . TYR A 1 196 ? -7.984 -31.781 -15.164 1 97.25 196 TYR A N 1
ATOM 1509 C CA . TYR A 1 196 ? -8.281 -32.5 -16.391 1 97.25 196 TYR A CA 1
ATOM 1510 C C . TYR A 1 196 ? -8.648 -33.938 -16.109 1 97.25 196 TYR A C 1
ATOM 1512 O O . TYR A 1 196 ? -8.211 -34.5 -15.109 1 97.25 196 TYR A O 1
ATOM 1520 N N . GLY A 1 197 ? -9.5 -34.438 -16.953 1 96.81 197 GLY A N 1
ATOM 1521 C CA . GLY A 1 197 ? -9.781 -35.875 -16.922 1 96.81 197 GLY A CA 1
ATOM 1522 C C . GLY A 1 197 ? -9.195 -36.625 -18.109 1 96.81 197 GLY A C 1
ATOM 1523 O O . GLY A 1 197 ? -9.078 -36.062 -19.203 1 96.81 197 GLY A O 1
ATOM 1524 N N . GLY A 1 198 ? -8.789 -37.844 -17.891 1 94.69 198 GLY A N 1
ATOM 1525 C CA . GLY A 1 198 ? -8.258 -38.719 -18.938 1 94.69 198 GLY A CA 1
ATOM 1526 C C . GLY A 1 198 ? -8.391 -40.188 -18.609 1 94.69 198 GLY A C 1
ATOM 1527 O O . GLY A 1 198 ? -8.984 -40.562 -17.594 1 94.69 198 GLY A O 1
ATOM 1528 N N . HIS A 1 199 ? -8 -40.938 -19.562 1 93.31 199 HIS A N 1
ATOM 1529 C CA . HIS A 1 199 ? -7.98 -42.406 -19.391 1 93.31 199 HIS A CA 1
ATOM 1530 C C . HIS A 1 199 ? -6.555 -42.906 -19.281 1 93.31 199 HIS A C 1
ATOM 1532 O O . HIS A 1 199 ? -5.621 -42.281 -19.797 1 93.31 199 HIS A O 1
ATOM 1538 N N . ARG A 1 200 ? -6.512 -44.031 -18.625 1 86.19 200 ARG A N 1
ATOM 1539 C CA . ARG A 1 200 ? -5.195 -44.594 -18.359 1 86.19 200 ARG A CA 1
ATOM 1540 C C . ARG A 1 200 ? -4.391 -44.719 -19.656 1 86.19 200 ARG A C 1
ATOM 1542 O O . ARG A 1 200 ? -4.938 -45.062 -20.703 1 86.19 200 ARG A O 1
ATOM 1549 N N . LEU A 1 201 ? -3.184 -44.469 -19.656 1 82.94 201 LEU A N 1
ATOM 1550 C CA . LEU A 1 201 ? -2.174 -44.656 -20.703 1 82.94 201 LEU A CA 1
ATOM 1551 C C . LEU A 1 201 ? -2.434 -43.719 -21.875 1 82.94 201 LEU A C 1
ATOM 1553 O O . LEU A 1 201 ? -1.791 -43.844 -22.922 1 82.94 201 LEU A O 1
ATOM 1557 N N . SER A 1 202 ? -3.508 -42.844 -21.734 1 89.69 202 SER A N 1
ATOM 1558 C CA . SER A 1 202 ? -3.795 -41.938 -22.828 1 89.69 202 SER A CA 1
ATOM 1559 C C . SER A 1 202 ? -3.172 -40.562 -22.609 1 89.69 202 SER A C 1
ATOM 1561 O O . SER A 1 202 ? -3.189 -40.031 -21.484 1 89.69 202 SER A O 1
ATOM 1563 N N . SER A 1 203 ? -2.604 -40.031 -23.672 1 93.81 203 SER A N 1
ATOM 1564 C CA . SER A 1 203 ? -2.096 -38.656 -23.641 1 93.81 203 SER A CA 1
ATOM 1565 C C . SER A 1 203 ? -3.137 -37.656 -24.156 1 93.81 203 SER A C 1
ATOM 1567 O O . SER A 1 203 ? -2.799 -36.531 -24.547 1 93.81 203 SER A O 1
ATOM 1569 N N . GLU A 1 204 ? -4.367 -38.156 -24.188 1 94.81 204 GLU A N 1
ATOM 1570 C CA . GLU A 1 204 ? -5.523 -37.344 -24.531 1 94.81 204 GLU A CA 1
ATOM 1571 C C . GLU A 1 204 ? -6.336 -36.969 -23.281 1 94.81 204 GLU A C 1
ATOM 1573 O O . GLU A 1 204 ? -6.82 -37.875 -22.578 1 94.81 204 GLU A O 1
ATOM 1578 N N . TRP A 1 205 ? -6.477 -35.688 -23.109 1 96.38 205 TRP A N 1
ATOM 1579 C CA . TRP A 1 205 ? -7.172 -35.219 -21.906 1 96.38 205 TRP A CA 1
ATOM 1580 C C . TRP A 1 205 ? -8.398 -34.406 -22.266 1 96.38 205 TRP A C 1
ATOM 1582 O O . TRP A 1 205 ? -8.57 -34 -23.406 1 96.38 205 TRP A O 1
ATOM 1592 N N . SER A 1 206 ? -9.195 -34.219 -21.297 1 97.19 206 SER A N 1
ATOM 1593 C CA . SER A 1 206 ? -10.398 -33.406 -21.422 1 97.19 206 SER A CA 1
ATOM 1594 C C . SER A 1 206 ? -10.055 -31.938 -21.562 1 97.19 206 SER A C 1
ATOM 1596 O O . SER A 1 206 ? -8.891 -31.547 -21.422 1 97.19 206 SER A O 1
ATOM 1598 N N . ALA A 1 207 ? -11.094 -31.172 -21.812 1 96.69 207 ALA A N 1
ATOM 1599 C CA . ALA A 1 207 ? -10.984 -29.719 -21.609 1 96.69 207 ALA A CA 1
ATOM 1600 C C . ALA A 1 207 ? -10.703 -29.391 -20.156 1 96.69 207 ALA A C 1
ATOM 1602 O O . ALA A 1 207 ? -11.031 -30.172 -19.25 1 96.69 207 ALA A O 1
ATOM 1603 N N . PRO A 1 208 ? -10.023 -28.297 -19.906 1 97 208 PRO A N 1
ATOM 1604 C CA . PRO A 1 208 ? -9.742 -27.906 -18.516 1 97 208 PRO A CA 1
ATOM 1605 C C . PRO A 1 208 ? -11.008 -27.547 -17.75 1 97 208 PRO A C 1
ATOM 1607 O O . PRO A 1 208 ? -11.961 -27 -18.312 1 97 208 PRO A O 1
ATOM 1610 N N . SER A 1 209 ? -11.031 -27.797 -16.453 1 98.12 209 SER A N 1
ATOM 1611 C CA . SER A 1 209 ? -12.102 -27.328 -15.594 1 98.12 209 SER A CA 1
ATOM 1612 C C . SER A 1 209 ? -12.125 -25.797 -15.539 1 98.12 209 SER A C 1
ATOM 1614 O O . SER A 1 209 ? -11.18 -25.141 -15.992 1 98.12 209 SER A O 1
ATOM 1616 N N . ASP A 1 210 ? -13.297 -25.25 -15.031 1 96.19 210 ASP A N 1
ATOM 1617 C CA . ASP A 1 210 ? -13.258 -23.828 -14.672 1 96.19 210 ASP A CA 1
ATOM 1618 C C . ASP A 1 210 ? -12.141 -23.547 -13.672 1 96.19 210 ASP A C 1
ATOM 1620 O O . ASP A 1 210 ? -11.828 -24.391 -12.828 1 96.19 210 ASP A O 1
ATOM 1624 N N . PRO A 1 211 ? -11.508 -22.406 -13.859 1 96.25 211 PRO A N 1
ATOM 1625 C CA . PRO A 1 211 ? -10.391 -22.094 -12.969 1 96.25 211 PRO A CA 1
ATOM 1626 C C . PRO A 1 211 ? -10.828 -21.891 -11.523 1 96.25 211 PRO A C 1
ATOM 1628 O O . PRO A 1 211 ? -11.945 -21.438 -11.273 1 96.25 211 PRO A O 1
ATOM 1631 N N . LEU A 1 212 ? -9.977 -22.281 -10.57 1 95.69 212 LEU A N 1
ATOM 1632 C CA . LEU A 1 212 ? -10.141 -22.047 -9.141 1 95.69 212 LEU A CA 1
ATOM 1633 C C . LEU A 1 212 ? -8.953 -21.266 -8.578 1 95.69 212 LEU A C 1
ATOM 1635 O O . LEU A 1 212 ? -7.82 -21.75 -8.617 1 95.69 212 LEU A O 1
ATOM 1639 N N . ASP A 1 213 ? -9.258 -20.094 -8.078 1 94.62 213 ASP A N 1
ATOM 1640 C CA . ASP A 1 213 ? -8.203 -19.266 -7.484 1 94.62 213 ASP A CA 1
ATOM 1641 C C . ASP A 1 213 ? -8.047 -19.578 -5.996 1 94.62 213 ASP A C 1
ATOM 1643 O O . ASP A 1 213 ? -9.016 -19.531 -5.238 1 94.62 213 ASP A O 1
ATOM 1647 N N . ILE A 1 214 ? -6.801 -19.859 -5.617 1 95 214 ILE A N 1
ATOM 1648 C CA . ILE A 1 214 ? -6.461 -20.062 -4.211 1 95 214 ILE A CA 1
ATOM 1649 C C . ILE A 1 214 ? -5.688 -18.859 -3.695 1 95 214 ILE A C 1
ATOM 1651 O O . ILE A 1 214 ? -4.668 -18.469 -4.273 1 95 214 ILE A O 1
ATOM 1655 N N . LEU A 1 215 ? -6.223 -18.266 -2.553 1 95.12 215 LEU A N 1
ATOM 1656 C CA . LEU A 1 215 ? -5.617 -17.062 -1.981 1 95.12 215 LEU A CA 1
ATOM 1657 C C . LEU A 1 215 ? -5.004 -17.359 -0.619 1 95.12 215 LEU A C 1
ATOM 1659 O O . LEU A 1 215 ? -5.617 -18.031 0.21 1 95.12 215 LEU A O 1
ATOM 1663 N N . VAL A 1 216 ? -3.771 -16.859 -0.43 1 93 216 VAL A N 1
ATOM 1664 C CA . VAL A 1 216 ? -3.092 -17.062 0.843 1 93 216 VAL A CA 1
ATOM 1665 C C . VAL A 1 216 ? -3.01 -15.742 1.607 1 93 216 VAL A C 1
ATOM 1667 O O . VAL A 1 216 ? -2.521 -14.742 1.079 1 93 216 VAL A O 1
ATOM 1670 N N . THR A 1 217 ? -3.469 -15.719 2.871 1 91.25 217 THR A N 1
ATOM 1671 C CA . THR A 1 217 ? -3.582 -14.5 3.67 1 91.25 217 THR A CA 1
ATOM 1672 C C . THR A 1 217 ? -2.258 -14.18 4.359 1 91.25 2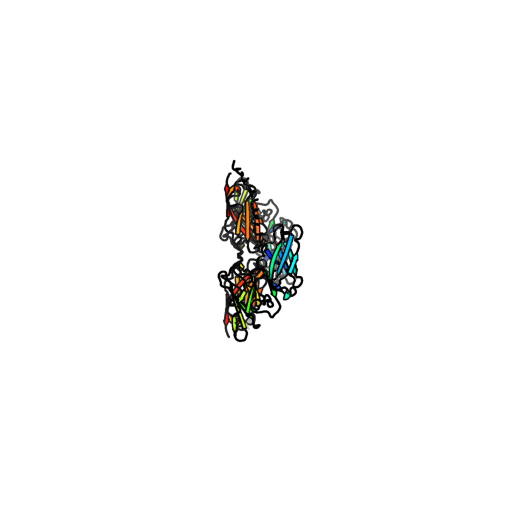17 THR A C 1
ATOM 1674 O O . THR A 1 217 ? -1.394 -15.055 4.488 1 91.25 217 THR A O 1
ATOM 1677 N N . GLY A 1 218 ? -2.098 -12.891 4.762 1 86.62 218 GLY A N 1
ATOM 1678 C CA . GLY A 1 218 ? -1.008 -12.461 5.621 1 86.62 218 GLY A CA 1
ATOM 1679 C C . GLY A 1 218 ? 0.334 -12.43 4.914 1 86.62 218 GLY A C 1
ATOM 1680 O O . GLY A 1 218 ? 1.382 -12.539 5.551 1 86.62 218 GLY A O 1
ATOM 1681 N N . GLN A 1 219 ? 0.263 -12.383 3.68 1 79.44 219 GLN A N 1
ATOM 1682 C CA . GLN A 1 219 ? 1.51 -12.477 2.928 1 79.44 219 GLN A CA 1
ATOM 1683 C C . GLN A 1 219 ? 1.951 -11.109 2.416 1 79.44 219 GLN A C 1
ATOM 1685 O O . GLN A 1 219 ? 2.965 -10.992 1.725 1 79.44 219 GLN A O 1
ATOM 1690 N N . LEU A 1 220 ? 1.286 -10.07 2.682 1 82.75 220 LEU A N 1
ATOM 1691 C CA . LEU A 1 220 ? 1.609 -8.727 2.217 1 82.75 220 LEU A CA 1
ATOM 1692 C C . LEU A 1 220 ? 1.814 -7.781 3.395 1 82.75 220 LEU A C 1
ATOM 1694 O O . LEU A 1 220 ? 0.987 -6.902 3.639 1 82.75 220 LEU A O 1
ATOM 1698 N N . PRO A 1 221 ? 3 -8.016 4.035 1 73.25 221 PRO A N 1
ATOM 1699 C CA . PRO A 1 221 ? 3.279 -7.113 5.152 1 73.25 221 PRO A CA 1
ATOM 1700 C C . PRO A 1 221 ? 3.543 -5.676 4.699 1 73.25 221 PRO A C 1
ATOM 1702 O O . PRO A 1 221 ? 4.102 -5.461 3.623 1 73.25 221 PRO A O 1
ATOM 1705 N N . ALA A 1 222 ? 3.125 -4.789 5.441 1 76.94 222 ALA A N 1
ATOM 1706 C CA . ALA A 1 222 ? 3.264 -3.375 5.094 1 76.94 222 ALA A CA 1
ATOM 1707 C C . ALA A 1 222 ? 4.586 -2.812 5.605 1 76.94 222 ALA A C 1
ATOM 1709 O O . ALA A 1 222 ? 4.984 -1.708 5.227 1 76.94 222 ALA A O 1
ATOM 1710 N N . THR A 1 223 ? 5.293 -3.615 6.41 1 86.25 223 THR A N 1
ATOM 1711 C CA . THR A 1 223 ? 6.562 -3.127 6.938 1 86.25 223 THR A CA 1
ATOM 1712 C C . THR A 1 223 ? 7.707 -3.457 5.98 1 86.25 223 THR A C 1
ATOM 1714 O O . THR A 1 223 ? 7.906 -4.621 5.621 1 86.25 223 THR A O 1
ATOM 1717 N N . PRO A 1 224 ? 8.445 -2.439 5.555 1 92.44 224 PRO A N 1
ATOM 1718 C CA . PRO A 1 224 ? 9.586 -2.715 4.684 1 92.44 224 PRO A CA 1
ATOM 1719 C C . PRO A 1 224 ? 10.727 -3.424 5.414 1 92.44 224 PRO A C 1
ATOM 1721 O O . PRO A 1 224 ? 10.734 -3.479 6.645 1 92.44 224 PRO A O 1
ATOM 1724 N N . SER A 1 225 ? 11.594 -4.074 4.695 1 94.56 225 SER A N 1
ATOM 1725 C CA . SER A 1 225 ? 12.82 -4.672 5.219 1 94.56 225 SER A CA 1
ATOM 1726 C C . SER A 1 225 ? 14.055 -3.92 4.73 1 94.56 225 SER A C 1
ATOM 1728 O O . SER A 1 225 ? 14.023 -3.291 3.672 1 94.56 225 SER A O 1
ATOM 1730 N N . LEU A 1 226 ? 15.133 -3.926 5.543 1 96.94 226 LEU A N 1
ATOM 1731 C CA . LEU A 1 226 ? 16.375 -3.242 5.207 1 96.94 226 LEU A CA 1
ATOM 1732 C C . LEU A 1 226 ? 17.562 -4.203 5.266 1 96.94 226 LEU A C 1
ATOM 1734 O O . LEU A 1 226 ? 17.688 -4.984 6.211 1 96.94 226 LEU A O 1
ATOM 1738 N N . SER A 1 227 ? 18.328 -4.16 4.203 1 96.81 227 SER A N 1
ATOM 1739 C CA . SER A 1 227 ? 19.562 -4.953 4.18 1 96.81 227 SER A CA 1
ATOM 1740 C C . SER A 1 227 ? 20.75 -4.121 3.699 1 96.81 227 SER A C 1
ATOM 1742 O O . SER A 1 227 ? 20.562 -3.008 3.201 1 96.81 227 SER A O 1
ATOM 1744 N N . VAL A 1 228 ? 21.938 -4.629 4.012 1 96 228 VAL A N 1
ATOM 1745 C CA . VAL A 1 228 ? 23.125 -3.867 3.666 1 96 228 VAL A CA 1
ATOM 1746 C C . VAL A 1 228 ? 24.094 -4.746 2.869 1 96 228 VAL A C 1
ATOM 1748 O O . VAL A 1 228 ? 24.25 -5.934 3.174 1 96 228 VAL A O 1
ATOM 1751 N N . GLN A 1 229 ? 24.594 -4.18 1.839 1 94 229 GLN A N 1
ATOM 1752 C CA . GLN A 1 229 ? 25.625 -4.82 1.029 1 94 229 GLN A CA 1
ATOM 1753 C C . GLN A 1 229 ? 26.891 -3.961 0.97 1 94 229 GLN A C 1
ATOM 1755 O O . GLN A 1 229 ? 26.812 -2.746 0.778 1 94 229 GLN A O 1
ATOM 1760 N N . PRO A 1 230 ? 28.125 -4.574 1.061 1 91.5 230 PRO A N 1
ATOM 1761 C CA . PRO A 1 230 ? 28.422 -6.008 1.134 1 91.5 230 PRO A CA 1
ATOM 1762 C C . PRO A 1 230 ? 28.125 -6.602 2.51 1 91.5 230 PRO A C 1
ATOM 1764 O O . PRO A 1 230 ? 27.906 -7.812 2.631 1 91.5 230 PRO A O 1
ATOM 1767 N N . GLY A 1 231 ? 28.203 -5.766 3.572 1 90.94 231 GLY A N 1
ATOM 1768 C CA . GLY A 1 231 ? 27.922 -6.16 4.945 1 90.94 231 GLY A CA 1
ATOM 1769 C C . GLY A 1 231 ? 27.875 -4.98 5.902 1 90.94 231 GLY A C 1
ATOM 1770 O O . GLY A 1 231 ? 28.094 -3.838 5.5 1 90.94 231 GLY A O 1
ATOM 1771 N N . PRO A 1 232 ? 27.547 -5.332 7.16 1 91.62 232 PRO A N 1
ATOM 1772 C CA . PRO A 1 232 ? 27.328 -4.258 8.133 1 91.62 232 PRO A CA 1
ATOM 1773 C C . PRO A 1 232 ? 28.625 -3.609 8.609 1 91.62 232 PRO A C 1
ATOM 1775 O O . PRO A 1 232 ? 28.594 -2.525 9.195 1 91.62 232 PRO A O 1
ATOM 1778 N N . THR A 1 233 ? 29.734 -4.258 8.414 1 93.56 233 THR A N 1
ATOM 1779 C CA . THR A 1 233 ? 31.047 -3.715 8.75 1 93.56 233 THR A CA 1
ATOM 1780 C C . THR A 1 233 ? 31.844 -3.4 7.492 1 93.56 233 THR A C 1
ATOM 1782 O O . THR A 1 233 ? 32.094 -4.289 6.676 1 93.56 233 THR A O 1
ATOM 1785 N N . VAL A 1 234 ? 32.219 -2.102 7.379 1 91.5 234 VAL A N 1
ATOM 1786 C CA . VAL A 1 234 ? 32.938 -1.697 6.168 1 91.5 234 VAL A CA 1
ATOM 1787 C C . VAL A 1 234 ? 34.125 -0.827 6.531 1 91.5 234 VAL A C 1
ATOM 1789 O O . VAL A 1 234 ? 34.156 -0.217 7.602 1 91.5 234 VAL A O 1
ATOM 1792 N N . SER A 1 235 ? 35.125 -0.839 5.641 1 92 235 SER A N 1
ATOM 1793 C CA . SER A 1 235 ? 36.281 0.008 5.832 1 92 235 SER A CA 1
ATOM 1794 C C . SER A 1 235 ? 36.062 1.398 5.246 1 92 235 SER A C 1
ATOM 1796 O O . SER A 1 235 ? 35.375 1.551 4.246 1 92 235 SER A O 1
ATOM 1798 N N . SER A 1 236 ? 36.75 2.346 5.965 1 92.06 236 SER A N 1
ATOM 1799 C CA . SER A 1 236 ? 36.656 3.707 5.449 1 92.06 236 SER A CA 1
ATOM 1800 C C . SER A 1 236 ? 37.062 3.775 3.982 1 92.06 236 SER A C 1
ATOM 1802 O O . SER A 1 236 ? 38.031 3.154 3.578 1 92.06 236 SER A O 1
ATOM 1804 N N . GLY A 1 237 ? 36.281 4.438 3.188 1 92.06 237 GLY A N 1
ATOM 1805 C CA . GLY A 1 237 ? 36.594 4.586 1.772 1 92.06 237 GLY A CA 1
ATOM 1806 C C . GLY A 1 237 ? 35.812 3.619 0.896 1 92.06 237 GLY A C 1
ATOM 1807 O O . GLY A 1 237 ? 35.719 3.811 -0.319 1 92.06 237 GLY A O 1
ATOM 1808 N N . GLU A 1 238 ? 35.281 2.633 1.477 1 92.25 238 GLU A N 1
ATOM 1809 C CA . GLU A 1 238 ? 34.5 1.637 0.729 1 92.25 238 GLU A CA 1
ATOM 1810 C C . GLU A 1 238 ? 33.094 2.135 0.418 1 92.25 238 GLU A C 1
ATOM 1812 O O . GLU A 1 238 ? 32.625 3.113 1.01 1 92.25 238 GLU A O 1
ATOM 1817 N N . ASN A 1 239 ? 32.531 1.545 -0.569 1 94.19 239 ASN A N 1
ATOM 1818 C CA . ASN A 1 239 ? 31.156 1.843 -0.917 1 94.19 239 ASN A CA 1
ATOM 1819 C C . ASN A 1 239 ? 30.188 0.885 -0.231 1 94.19 239 ASN A C 1
ATOM 1821 O O . ASN A 1 239 ? 30.484 -0.306 -0.098 1 94.19 239 ASN A O 1
ATOM 1825 N N . VAL A 1 240 ? 29.047 1.485 0.212 1 94.94 240 VAL A N 1
ATOM 1826 C CA . VAL A 1 240 ? 28.031 0.681 0.871 1 94.94 240 VAL A CA 1
ATOM 1827 C C . VAL A 1 240 ? 26.672 0.961 0.239 1 94.94 240 VAL A C 1
ATOM 1829 O O . VAL A 1 240 ? 26.391 2.086 -0.183 1 94.94 240 VAL A O 1
ATOM 1832 N N . THR A 1 241 ? 25.891 -0.046 0.084 1 96.25 241 THR A N 1
ATOM 1833 C CA . THR A 1 241 ? 24.531 0.102 -0.425 1 96.25 241 THR A CA 1
ATOM 1834 C C . THR A 1 241 ? 23.516 -0.448 0.575 1 96.25 241 THR A C 1
ATOM 1836 O O . THR A 1 241 ? 23.625 -1.6 1.004 1 96.25 241 THR A O 1
ATOM 1839 N N . LEU A 1 242 ? 22.562 0.377 0.972 1 96.75 242 LEU A N 1
ATOM 1840 C CA . LEU A 1 242 ? 21.438 -0.058 1.792 1 96.75 242 LEU A CA 1
ATOM 1841 C C . LEU A 1 242 ? 20.203 -0.313 0.931 1 96.75 242 LEU A C 1
ATOM 1843 O O . LEU A 1 242 ? 19.766 0.569 0.19 1 96.75 242 LEU A O 1
ATOM 1847 N N . LEU A 1 243 ? 19.672 -1.519 1.045 1 96.94 243 LEU A N 1
ATOM 1848 C CA . LEU A 1 243 ? 18.578 -1.943 0.194 1 96.94 243 LEU A CA 1
ATOM 1849 C C . LEU A 1 243 ? 17.266 -2 0.986 1 96.94 243 LEU A C 1
ATOM 1851 O O . LEU A 1 243 ? 17.141 -2.801 1.915 1 96.94 243 LEU A O 1
ATOM 1855 N N . CYS A 1 244 ? 16.297 -1.144 0.667 1 96.88 244 CYS A N 1
ATOM 1856 C CA . CYS A 1 244 ? 14.961 -1.157 1.243 1 96.88 244 CYS A CA 1
ATOM 1857 C C . CYS A 1 244 ? 13.992 -1.925 0.351 1 96.88 244 CYS A C 1
ATOM 1859 O O . CYS A 1 244 ? 13.906 -1.661 -0.85 1 96.88 244 CYS A O 1
ATOM 1861 N N . GLN A 1 245 ? 13.227 -2.867 0.918 1 94.31 245 GLN A N 1
ATOM 1862 C CA . GLN A 1 245 ? 12.352 -3.734 0.138 1 94.31 245 GLN A CA 1
ATOM 1863 C C . GLN A 1 245 ? 10.984 -3.879 0.804 1 94.31 245 GLN A C 1
ATOM 1865 O O . GLN A 1 245 ? 10.859 -3.74 2.023 1 94.31 245 GLN A O 1
ATOM 1870 N N . SER A 1 246 ? 9.992 -4.082 -0.058 1 90.81 246 SER A N 1
ATOM 1871 C CA . SER A 1 246 ? 8.648 -4.344 0.435 1 90.81 246 SER A CA 1
ATOM 1872 C C . SER A 1 246 ? 7.855 -5.207 -0.542 1 90.81 246 SER A C 1
ATOM 1874 O O . SER A 1 246 ? 8.156 -5.238 -1.736 1 90.81 246 SER A O 1
ATOM 1876 N N . ARG A 1 247 ? 6.922 -5.914 0.056 1 82.81 247 ARG A N 1
ATOM 1877 C CA . ARG A 1 247 ? 6.035 -6.703 -0.791 1 82.81 247 ARG A CA 1
ATOM 1878 C C . ARG A 1 247 ? 4.871 -5.859 -1.299 1 82.81 247 ARG A C 1
ATOM 1880 O O . ARG A 1 247 ? 4.219 -6.219 -2.281 1 82.81 247 ARG A O 1
ATOM 1887 N N . ILE A 1 248 ? 4.598 -4.762 -0.581 1 83.56 248 ILE A N 1
ATOM 1888 C CA . ILE A 1 248 ? 3.512 -3.883 -1.004 1 83.56 248 ILE A CA 1
ATOM 1889 C C . ILE A 1 248 ? 4.09 -2.627 -1.651 1 83.56 248 ILE A C 1
ATOM 1891 O O . ILE A 1 248 ? 5.215 -2.225 -1.35 1 83.56 248 ILE A O 1
ATOM 1895 N N . GLN A 1 249 ? 3.244 -2.074 -2.463 1 84.38 249 GLN A N 1
ATOM 1896 C CA . GLN A 1 249 ? 3.699 -0.891 -3.186 1 84.38 249 GLN A CA 1
ATOM 1897 C C . GLN A 1 249 ? 3.547 0.366 -2.334 1 84.38 249 GLN A C 1
ATOM 1899 O O . GLN A 1 249 ? 2.445 0.689 -1.886 1 84.38 249 GLN A O 1
ATOM 1904 N N . TRP A 1 250 ? 4.629 0.984 -2.125 1 89.81 250 TRP A N 1
ATOM 1905 C CA . TRP A 1 250 ? 4.676 2.316 -1.529 1 89.81 250 TRP A CA 1
ATOM 1906 C C . TRP A 1 250 ? 5.012 3.371 -2.578 1 89.81 250 TRP A C 1
ATOM 1908 O O . TRP A 1 250 ? 5.668 3.072 -3.578 1 89.81 250 TRP A O 1
ATOM 1918 N N . ASP A 1 251 ? 4.656 4.582 -2.332 1 90.25 251 ASP A N 1
ATOM 1919 C CA . ASP A 1 251 ? 5.016 5.648 -3.262 1 90.25 251 ASP A CA 1
ATOM 1920 C C . ASP A 1 251 ? 6.484 6.035 -3.115 1 90.25 251 ASP A C 1
ATOM 1922 O O . ASP A 1 251 ? 7.16 6.312 -4.109 1 90.25 251 ASP A O 1
ATOM 1926 N N . THR A 1 252 ? 6.906 6.035 -1.856 1 94.31 252 THR A N 1
ATOM 1927 C CA . THR A 1 252 ? 8.281 6.438 -1.571 1 94.31 252 THR A CA 1
ATOM 1928 C C . THR A 1 252 ? 8.852 5.629 -0.409 1 94.31 252 THR A C 1
ATOM 1930 O O . THR A 1 252 ? 8.133 5.305 0.54 1 94.31 252 THR A O 1
ATOM 1933 N N . PHE A 1 253 ? 10.125 5.328 -0.53 1 96.56 253 PHE A N 1
ATOM 1934 C CA . PHE A 1 253 ? 10.867 4.793 0.608 1 96.56 253 PHE A CA 1
ATOM 1935 C C . PHE A 1 253 ? 11.703 5.879 1.268 1 96.56 253 PHE A C 1
ATOM 1937 O O . PHE A 1 253 ? 12.297 6.719 0.583 1 96.56 253 PHE A O 1
ATOM 1944 N N . LEU A 1 254 ? 11.727 5.785 2.555 1 97 254 LEU A N 1
ATOM 1945 C CA . LEU A 1 254 ? 12.57 6.703 3.305 1 97 254 LEU A CA 1
ATOM 1946 C C . LEU A 1 254 ? 13.641 5.945 4.082 1 97 254 LEU A C 1
ATOM 1948 O O . LEU A 1 254 ? 13.352 4.918 4.699 1 97 254 LEU A O 1
ATOM 1952 N N . LEU A 1 255 ? 14.891 6.406 4.047 1 97.25 255 LEU A N 1
ATOM 1953 C CA . LEU A 1 255 ? 15.984 5.902 4.867 1 97.25 255 LEU A CA 1
ATOM 1954 C C . LEU A 1 255 ? 16.359 6.898 5.961 1 97.25 255 LEU A C 1
ATOM 1956 O O . LEU A 1 255 ? 16.656 8.055 5.672 1 97.25 255 LEU A O 1
ATOM 1960 N N . VAL A 1 256 ? 16.328 6.398 7.152 1 95.75 256 VAL A N 1
ATOM 1961 C CA . VAL A 1 256 ? 16.531 7.289 8.289 1 95.75 256 VAL A CA 1
ATOM 1962 C C . VAL A 1 256 ? 17.672 6.766 9.156 1 95.75 256 VAL A C 1
ATOM 1964 O O . VAL A 1 256 ? 17.734 5.57 9.461 1 95.75 256 VAL A O 1
ATOM 1967 N N . LYS A 1 257 ? 18.547 7.664 9.453 1 93.19 257 LYS A N 1
ATOM 1968 C CA . LYS A 1 257 ? 19.562 7.379 10.461 1 93.19 257 LYS A CA 1
ATOM 1969 C C . LYS A 1 257 ? 19.094 7.805 11.852 1 93.19 257 LYS A C 1
ATOM 1971 O O . LYS A 1 257 ? 18.75 8.969 12.062 1 93.19 257 LYS A O 1
ATOM 1976 N N . GLU A 1 258 ? 19.125 6.855 12.727 1 90.69 258 GLU A N 1
ATOM 1977 C CA . GLU A 1 258 ? 18.609 7.125 14.07 1 90.69 258 GLU A CA 1
ATOM 1978 C C . GLU A 1 258 ? 19.406 8.25 14.742 1 90.69 258 GLU A C 1
ATOM 1980 O O . GLU A 1 258 ? 20.625 8.234 14.75 1 90.69 258 GLU A O 1
ATOM 1985 N N . GLY A 1 259 ? 18.625 9.219 15.25 1 84.75 259 GLY A N 1
ATOM 1986 C CA . GLY A 1 259 ? 19.25 10.297 16 1 84.75 259 GLY A CA 1
ATOM 1987 C C . GLY A 1 259 ? 19.719 11.445 15.133 1 84.75 259 GLY A C 1
ATOM 1988 O O . GLY A 1 259 ? 20.156 12.477 15.641 1 84.75 259 GLY A O 1
ATOM 1989 N N . ALA A 1 260 ? 19.672 11.289 13.852 1 86.69 260 ALA A N 1
ATOM 1990 C CA . ALA A 1 260 ? 20.109 12.344 12.945 1 86.69 260 ALA A CA 1
ATOM 1991 C C . ALA A 1 260 ? 19.047 13.438 12.805 1 86.69 260 ALA A C 1
ATOM 1993 O O . ALA A 1 260 ? 17.859 13.141 12.75 1 86.69 260 ALA A O 1
ATOM 1994 N N . ALA A 1 261 ? 19.547 14.648 12.703 1 83.31 261 ALA A N 1
ATOM 1995 C CA . ALA A 1 261 ? 18.656 15.789 12.57 1 83.31 261 ALA A CA 1
ATOM 1996 C C . ALA A 1 261 ? 18.359 16.094 11.102 1 83.31 261 ALA A C 1
ATOM 1998 O O . ALA A 1 261 ? 17.438 16.844 10.781 1 83.31 261 ALA A O 1
ATOM 1999 N N . ASP A 1 262 ? 19.078 15.453 10.242 1 85.19 262 ASP A N 1
ATOM 2000 C CA . ASP A 1 262 ? 18.906 15.688 8.812 1 85.19 262 ASP A CA 1
ATOM 2001 C C . ASP A 1 262 ? 17.625 15.047 8.297 1 85.19 262 ASP A C 1
ATOM 2003 O O . ASP A 1 262 ? 17.172 14.047 8.852 1 85.19 262 ASP A O 1
ATOM 2007 N N . PRO A 1 263 ? 17.109 15.734 7.281 1 88.19 263 PRO A N 1
ATOM 2008 C CA . PRO A 1 263 ? 15.953 15.086 6.648 1 88.19 263 PRO A CA 1
ATOM 2009 C C . PRO A 1 263 ? 16.266 13.695 6.117 1 88.19 263 PRO A C 1
ATOM 2011 O O . PRO A 1 263 ? 17.406 13.43 5.711 1 88.19 263 PRO A O 1
ATOM 2014 N N . PRO A 1 264 ? 15.305 12.844 6.164 1 93.5 264 PRO A N 1
ATOM 2015 C CA . PRO A 1 264 ? 15.523 11.492 5.645 1 93.5 264 PRO A CA 1
ATOM 2016 C C . PRO A 1 264 ? 15.805 11.477 4.145 1 93.5 264 PRO A C 1
ATOM 2018 O O . PRO A 1 264 ? 15.43 12.414 3.434 1 93.5 264 PRO A O 1
ATOM 2021 N N . LEU A 1 265 ? 16.547 10.43 3.713 1 94.88 265 LEU A N 1
ATOM 2022 C CA . LEU A 1 265 ? 16.719 10.203 2.281 1 94.88 265 LEU A CA 1
ATOM 2023 C C . LEU A 1 265 ? 15.461 9.578 1.682 1 94.88 265 LEU A C 1
ATOM 2025 O O . LEU A 1 265 ? 14.836 8.719 2.301 1 94.88 265 LEU A O 1
ATOM 2029 N N . ARG A 1 266 ? 15.109 10.023 0.485 1 96.38 266 ARG A N 1
ATOM 2030 C CA . ARG A 1 266 ? 13.883 9.547 -0.158 1 96.38 266 ARG A CA 1
ATOM 2031 C C . ARG A 1 266 ? 14.18 8.984 -1.543 1 96.38 266 ARG A C 1
ATOM 2033 O O . ARG A 1 266 ? 14.945 9.57 -2.311 1 96.38 266 ARG A O 1
ATOM 2040 N N . LEU A 1 267 ? 13.602 7.773 -1.835 1 97.19 267 LEU A N 1
ATOM 2041 C CA . LEU A 1 267 ? 13.703 7.176 -3.16 1 97.19 267 LEU A CA 1
ATOM 2042 C C . LEU A 1 267 ? 12.383 6.527 -3.566 1 97.19 267 LEU A C 1
ATOM 2044 O O . LEU A 1 267 ? 11.703 5.926 -2.734 1 97.19 267 LEU A O 1
ATOM 2048 N N . ARG A 1 268 ? 12.062 6.613 -4.832 1 95.5 268 ARG A N 1
ATOM 2049 C CA . ARG A 1 268 ? 10.914 5.891 -5.363 1 95.5 268 ARG A CA 1
ATOM 2050 C C . ARG A 1 268 ? 11.227 4.41 -5.543 1 95.5 268 ARG A C 1
ATOM 2052 O O . ARG A 1 268 ? 12.258 4.055 -6.113 1 95.5 268 ARG A O 1
ATOM 2059 N N . PRO A 1 269 ? 10.289 3.574 -5.027 1 93.69 269 PRO A N 1
ATOM 2060 C CA . PRO A 1 269 ? 10.531 2.139 -5.188 1 93.69 269 PRO A CA 1
ATOM 2061 C C . PRO A 1 269 ? 10.438 1.682 -6.641 1 93.69 269 PRO A C 1
ATOM 2063 O O . PRO A 1 269 ? 9.648 2.236 -7.418 1 93.69 269 PRO A O 1
ATOM 2066 N N . GLU A 1 270 ? 11.289 0.72 -7.012 1 93.12 270 GLU A N 1
ATOM 2067 C CA . GLU A 1 270 ? 11.227 0.041 -8.305 1 93.12 270 GLU A CA 1
ATOM 2068 C C . GLU A 1 270 ? 10.664 -1.371 -8.156 1 93.12 270 GLU A C 1
ATOM 2070 O O . GLU A 1 270 ? 10.938 -2.053 -7.168 1 93.12 270 GLU A O 1
ATOM 2075 N N . SER A 1 271 ? 9.883 -1.753 -9.195 1 87.25 271 SER A N 1
ATOM 2076 C CA . SER A 1 271 ? 9.32 -3.1 -9.172 1 87.25 271 SER A CA 1
ATOM 2077 C C . SER A 1 271 ? 10.391 -4.148 -9.469 1 87.25 271 SER A C 1
ATOM 2079 O O . SER A 1 271 ? 11.117 -4.039 -10.461 1 87.25 271 SER A O 1
ATOM 2081 N N . ARG A 1 272 ? 10.648 -4.992 -8.531 1 79.62 272 ARG A N 1
ATOM 2082 C CA . ARG A 1 272 ? 11.508 -6.156 -8.711 1 79.62 272 ARG A CA 1
ATOM 2083 C C . ARG A 1 272 ? 10.859 -7.414 -8.141 1 79.62 272 ARG A C 1
ATOM 2085 O O . ARG A 1 272 ? 10.766 -7.57 -6.918 1 79.62 272 ARG A O 1
ATOM 2092 N N . ALA A 1 273 ? 10.359 -8.289 -8.938 1 69.31 273 ALA A N 1
ATOM 2093 C CA . ALA A 1 273 ? 9.609 -9.461 -8.492 1 69.31 273 ALA A CA 1
ATOM 2094 C C . ALA A 1 273 ? 10.445 -10.32 -7.547 1 69.31 273 ALA A C 1
ATOM 2096 O O . ALA A 1 273 ? 11.633 -10.547 -7.785 1 69.31 273 ALA A O 1
ATOM 2097 N N . PRO A 1 274 ? 9.945 -10.648 -6.406 1 72.06 274 PRO A N 1
ATOM 2098 C CA . PRO A 1 274 ? 8.594 -10.273 -5.973 1 72.06 274 PRO A CA 1
ATOM 2099 C C . PRO A 1 274 ? 8.586 -9 -5.125 1 72.06 274 PRO A C 1
ATOM 2101 O O . PRO A 1 274 ? 9.422 -8.844 -4.23 1 72.06 274 PRO A O 1
ATOM 2104 N N . GLY A 1 275 ? 8.031 -8.023 -5.551 1 83.75 275 GLY A N 1
ATOM 2105 C CA . GLY A 1 275 ? 7.836 -6.855 -4.703 1 83.75 275 GLY A CA 1
ATOM 2106 C C . GLY A 1 275 ? 8.477 -5.598 -5.262 1 83.75 275 GLY A C 1
ATOM 2107 O O . GLY A 1 275 ? 8.484 -5.387 -6.477 1 83.75 275 GLY A O 1
ATOM 2108 N N . PHE A 1 276 ? 8.898 -4.715 -4.273 1 90.5 276 PHE A N 1
ATOM 2109 C CA . PHE A 1 276 ? 9.406 -3.389 -4.586 1 90.5 276 PHE A CA 1
ATOM 2110 C C . PHE A 1 276 ? 10.672 -3.092 -3.787 1 90.5 276 PHE A C 1
ATOM 2112 O O . PHE A 1 276 ? 10.828 -3.574 -2.664 1 90.5 276 PHE A O 1
ATOM 2119 N N . GLN A 1 277 ? 11.586 -2.398 -4.441 1 94.94 277 GLN A N 1
ATOM 2120 C CA . GLN A 1 277 ? 12.82 -2.125 -3.713 1 94.94 277 GLN A CA 1
ATOM 2121 C C . GLN A 1 277 ? 13.414 -0.776 -4.113 1 94.94 277 GLN A C 1
ATOM 2123 O O . GLN A 1 277 ? 13.055 -0.225 -5.16 1 94.94 277 GLN A O 1
ATOM 2128 N N . ALA A 1 278 ? 14.219 -0.177 -3.299 1 96.69 278 ALA A N 1
ATOM 2129 C CA . ALA A 1 278 ? 15.023 1.014 -3.545 1 96.69 278 ALA A CA 1
ATOM 2130 C C . ALA A 1 278 ? 16.438 0.852 -2.969 1 96.69 278 ALA A C 1
ATOM 2132 O O . ALA A 1 278 ? 16.594 0.35 -1.854 1 96.69 278 ALA A O 1
ATOM 2133 N N . GLU A 1 279 ? 17.422 1.259 -3.773 1 96.69 279 GLU A N 1
ATOM 2134 C CA . GLU A 1 279 ? 18.828 1.139 -3.367 1 96.69 279 GLU A CA 1
ATOM 2135 C C . GLU A 1 279 ? 19.406 2.492 -2.963 1 96.69 279 GLU A C 1
ATOM 2137 O O . GLU A 1 279 ? 19.578 3.375 -3.807 1 96.69 279 GLU A O 1
ATOM 2142 N N . PHE A 1 280 ? 19.75 2.615 -1.702 1 97.12 280 PHE A N 1
ATOM 2143 C CA . PHE A 1 280 ? 20.438 3.803 -1.205 1 97.12 280 PHE A CA 1
ATOM 2144 C C . PHE A 1 280 ? 21.938 3.592 -1.188 1 97.12 280 PHE A C 1
ATOM 2146 O O . PHE A 1 280 ? 22.469 2.967 -0.272 1 97.12 280 PHE A O 1
ATOM 2153 N N . SER A 1 281 ? 22.594 4.121 -2.145 1 95.25 281 SER A N 1
ATOM 2154 C CA . SER A 1 281 ? 24.031 3.924 -2.291 1 95.25 281 SER A CA 1
ATOM 2155 C C . SER A 1 281 ? 24.812 5.035 -1.601 1 95.25 281 SER A C 1
ATOM 2157 O O . SER A 1 281 ? 24.531 6.219 -1.789 1 95.25 281 SER A O 1
ATOM 2159 N N . MET A 1 282 ? 25.797 4.664 -0.764 1 91.38 282 MET A N 1
ATOM 2160 C CA . MET A 1 282 ? 26.719 5.582 -0.105 1 91.38 282 MET A CA 1
ATOM 2161 C C . MET A 1 282 ? 28.156 5.348 -0.576 1 91.38 282 MET A C 1
ATOM 2163 O O . MET A 1 282 ? 28.703 4.27 -0.361 1 91.38 282 MET A O 1
ATOM 2167 N N . ARG A 1 283 ? 28.703 6.344 -1.133 1 91.12 283 ARG A N 1
ATOM 2168 C CA . ARG A 1 283 ? 30.062 6.199 -1.659 1 91.12 283 ARG A CA 1
ATOM 2169 C C . ARG A 1 283 ? 31.094 6.754 -0.681 1 91.12 283 ARG A C 1
ATOM 2171 O O . ARG A 1 283 ? 30.844 7.758 -0.007 1 91.12 283 ARG A O 1
ATOM 2178 N N . SER A 1 284 ? 32.188 6.141 -0.752 1 88.75 284 SER A N 1
ATOM 2179 C CA . SER A 1 284 ? 33.312 6.574 0.052 1 88.75 284 SER A CA 1
ATOM 2180 C C . SER A 1 284 ? 32.906 6.879 1.486 1 88.75 284 SER A C 1
ATOM 2182 O O . SER A 1 284 ? 33.062 8 1.964 1 88.75 284 SER A O 1
ATOM 2184 N N . VAL A 1 285 ? 32.5 5.793 2.152 1 89.69 285 VAL A N 1
ATOM 2185 C CA . VAL A 1 285 ? 31.891 5.914 3.475 1 89.69 285 VAL A CA 1
ATOM 2186 C C . VAL A 1 285 ? 32.938 6.398 4.477 1 89.69 285 VAL A C 1
ATOM 2188 O O . VAL A 1 285 ? 34.094 5.988 4.426 1 89.69 285 VAL A O 1
ATOM 2191 N N . THR A 1 286 ? 32.531 7.328 5.309 1 91.69 286 THR A N 1
ATOM 2192 C CA . THR A 1 286 ? 33.344 7.836 6.418 1 91.69 286 THR A CA 1
ATOM 2193 C C . THR A 1 286 ? 32.719 7.488 7.758 1 91.69 286 THR A C 1
ATOM 2195 O O . THR A 1 286 ? 31.609 6.934 7.797 1 91.69 286 THR A O 1
ATOM 2198 N N . SER A 1 287 ? 33.406 7.742 8.891 1 91.31 287 SER A N 1
ATOM 2199 C CA . SER A 1 287 ? 32.906 7.457 10.227 1 91.31 287 SER A CA 1
ATOM 2200 C C . SER A 1 287 ? 31.625 8.211 10.508 1 91.31 287 SER A C 1
ATOM 2202 O O . SER A 1 287 ? 30.812 7.793 11.336 1 91.31 287 SER A O 1
ATOM 2204 N N . ALA A 1 288 ? 31.422 9.242 9.68 1 90.56 288 ALA A N 1
ATOM 2205 C CA . ALA A 1 288 ? 30.219 10.047 9.859 1 90.56 288 ALA A CA 1
ATOM 2206 C C . ALA A 1 288 ? 28.969 9.266 9.461 1 90.56 288 ALA A C 1
ATOM 2208 O O . ALA A 1 288 ? 27.875 9.562 9.93 1 90.56 288 ALA A O 1
ATOM 22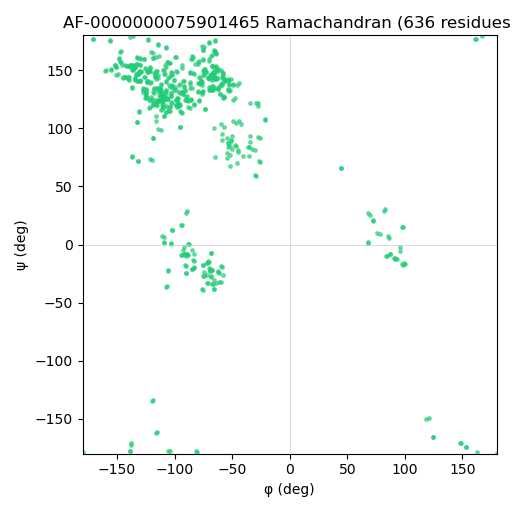09 N N . LEU A 1 289 ? 29.203 8.234 8.672 1 92.56 289 LEU A N 1
ATOM 2210 C CA . LEU A 1 289 ? 28.062 7.484 8.156 1 92.56 289 LEU A CA 1
ATOM 2211 C C . LEU A 1 289 ? 27.75 6.285 9.039 1 92.56 289 LEU A C 1
ATOM 2213 O O . LEU A 1 289 ? 26.719 5.625 8.867 1 92.56 289 LEU A O 1
ATOM 2217 N N . ALA A 1 290 ? 28.656 6.02 9.992 1 93.62 290 ALA A N 1
ATOM 2218 C CA . ALA A 1 290 ? 28.375 4.938 10.93 1 93.62 290 ALA A CA 1
ATOM 2219 C C . ALA A 1 290 ? 27.141 5.23 11.766 1 93.62 290 ALA A C 1
ATOM 2221 O O . ALA A 1 290 ? 26.875 6.387 12.102 1 93.62 290 ALA A O 1
ATOM 2222 N N . GLY A 1 291 ? 26.328 4.203 12.078 1 94.5 291 GLY A N 1
ATOM 2223 C CA . GLY A 1 291 ? 25.141 4.387 12.898 1 94.5 291 GLY A CA 1
ATOM 2224 C C . GLY A 1 291 ? 24.062 3.357 12.617 1 94.5 291 GLY A C 1
ATOM 2225 O O . GLY A 1 291 ? 24.312 2.373 11.914 1 94.5 291 GLY A O 1
ATOM 2226 N N . THR A 1 292 ? 22.953 3.533 13.219 1 96 292 THR A N 1
ATOM 2227 C CA . THR A 1 292 ? 21.797 2.65 13.062 1 96 292 THR A CA 1
ATOM 2228 C C . THR A 1 292 ? 20.797 3.229 12.055 1 96 292 THR A C 1
ATOM 2230 O O . THR A 1 292 ? 20.391 4.387 12.172 1 96 292 THR A O 1
ATOM 2233 N N . TYR A 1 293 ? 20.484 2.424 11.078 1 96.56 293 TYR A N 1
ATOM 2234 C CA . TYR A 1 293 ? 19.594 2.877 10.016 1 96.56 293 TYR A CA 1
ATOM 2235 C C . TYR A 1 293 ? 18.281 2.088 10.016 1 96.56 293 TYR A C 1
ATOM 2237 O O . TYR A 1 293 ? 18.266 0.913 10.391 1 96.56 293 TYR A O 1
ATOM 2245 N N . ARG A 1 294 ? 17.156 2.744 9.586 1 96.56 294 ARG A N 1
ATOM 2246 C CA . ARG A 1 294 ? 15.859 2.135 9.336 1 96.56 294 ARG A CA 1
ATOM 2247 C C . ARG A 1 294 ? 15.227 2.699 8.062 1 96.56 294 ARG A C 1
ATOM 2249 O O . ARG A 1 294 ? 15.555 3.811 7.645 1 96.56 294 ARG A O 1
ATOM 2256 N N . CYS A 1 295 ? 14.391 1.944 7.418 1 97 295 CYS A N 1
ATOM 2257 C CA . CYS A 1 295 ? 13.672 2.461 6.258 1 97 295 CYS A CA 1
ATOM 2258 C C . CYS A 1 295 ? 12.164 2.379 6.465 1 97 295 CYS A C 1
ATOM 2260 O O . CYS A 1 295 ? 11.688 1.593 7.285 1 97 295 CYS A O 1
ATOM 2262 N N . TYR A 1 296 ? 11.445 3.234 5.832 1 95.75 296 TYR A N 1
ATOM 2263 C CA . TYR A 1 296 ? 10.008 3.414 5.957 1 95.75 296 TYR A CA 1
ATOM 2264 C C . TYR A 1 296 ? 9.344 3.502 4.586 1 95.75 296 TYR A C 1
ATOM 2266 O O . TYR A 1 296 ? 10 3.824 3.594 1 95.75 296 TYR A O 1
ATOM 2274 N N . GLY A 1 297 ? 8.07 3.156 4.578 1 94.06 297 GLY A N 1
ATOM 2275 C CA . GLY A 1 297 ? 7.227 3.455 3.428 1 94.06 297 GLY A CA 1
ATOM 2276 C C . GLY A 1 297 ? 6.316 4.648 3.648 1 94.06 297 GLY A C 1
ATOM 2277 O O . GLY A 1 297 ? 5.875 4.902 4.77 1 94.06 297 GLY A O 1
ATOM 2278 N N . SER A 1 298 ? 6.113 5.371 2.535 1 92.62 298 SER A N 1
ATOM 2279 C CA . SER A 1 298 ? 5.199 6.508 2.598 1 92.62 298 SER A CA 1
ATOM 2280 C C . SER A 1 298 ? 4.25 6.523 1.402 1 92.62 298 SER A C 1
ATOM 2282 O O . SER A 1 298 ? 4.539 5.922 0.367 1 92.62 298 SER A O 1
ATOM 2284 N N . GLN A 1 299 ? 3.062 7.133 1.648 1 88.88 299 GLN A N 1
ATOM 2285 C CA . GLN A 1 299 ? 2.066 7.324 0.599 1 88.88 299 GLN A CA 1
ATOM 2286 C C . GLN A 1 299 ? 1.81 8.805 0.349 1 88.88 299 GLN A C 1
ATOM 2288 O O . GLN A 1 299 ? 1.795 9.609 1.287 1 88.88 299 GLN A O 1
ATOM 2293 N N . SER A 1 300 ? 1.505 9.156 -0.885 1 87.12 300 SER A N 1
ATOM 2294 C CA . SER A 1 300 ? 1.283 10.555 -1.252 1 87.12 300 SER A CA 1
ATOM 2295 C C . SER A 1 300 ? 0.01 11.102 -0.614 1 87.12 300 SER A C 1
ATOM 2297 O O . SER A 1 300 ? -0.105 12.305 -0.374 1 87.12 300 SER A O 1
ATOM 2299 N N . SER A 1 301 ? -0.955 10.219 -0.352 1 82.88 301 SER A N 1
ATOM 2300 C CA . SER A 1 301 ? -2.217 10.625 0.257 1 82.88 301 SER A CA 1
ATOM 2301 C C . SER A 1 301 ? -2.02 11.047 1.709 1 82.88 301 SER A C 1
ATOM 2303 O O . SER A 1 301 ? -2.855 11.75 2.275 1 82.88 301 SER A O 1
ATOM 2305 N N . SER A 1 302 ? -0.952 10.57 2.34 1 85.81 302 SER A N 1
ATOM 2306 C CA . SER A 1 302 ? -0.571 10.938 3.701 1 85.81 302 SER A CA 1
ATOM 2307 C C . SER A 1 302 ? 0.93 11.18 3.809 1 85.81 302 SER A C 1
ATOM 2309 O O . SER A 1 302 ? 1.647 10.406 4.449 1 85.81 302 SER A O 1
ATOM 2311 N N . PRO A 1 303 ? 1.33 12.281 3.314 1 86.5 303 PRO A N 1
ATOM 2312 C CA . PRO A 1 303 ? 2.764 12.477 3.082 1 86.5 303 PRO A CA 1
ATOM 2313 C C . PRO A 1 303 ? 3.559 12.609 4.379 1 86.5 303 PRO A C 1
ATOM 2315 O O . PRO A 1 303 ? 4.789 12.523 4.363 1 86.5 303 PRO A O 1
ATOM 2318 N N . T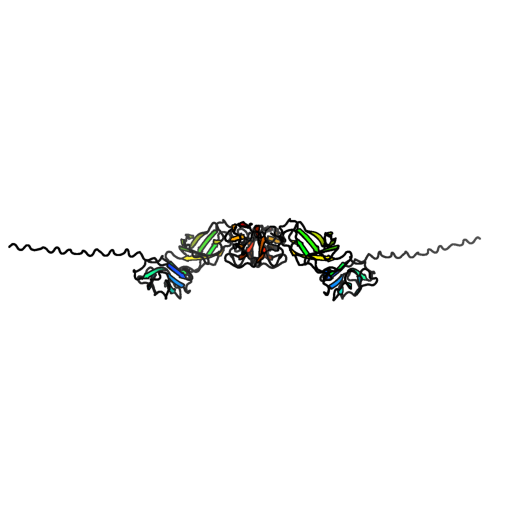YR A 1 304 ? 2.867 12.836 5.496 1 92.62 304 TYR A N 1
ATOM 2319 C CA . TYR A 1 304 ? 3.609 13.055 6.73 1 92.62 304 TYR A CA 1
ATOM 2320 C C . TYR A 1 304 ? 3.449 11.867 7.68 1 92.62 304 TYR A C 1
ATOM 2322 O O . TYR A 1 304 ? 3.869 11.93 8.836 1 92.62 304 TYR A O 1
ATOM 2330 N N . LEU A 1 305 ? 2.826 10.852 7.215 1 91.12 305 LEU A N 1
ATOM 2331 C CA . LEU A 1 305 ? 2.691 9.602 7.949 1 91.12 305 LEU A CA 1
ATOM 2332 C C . LEU A 1 305 ? 3.49 8.484 7.277 1 91.12 305 LEU A C 1
ATOM 2334 O O . LEU A 1 305 ? 3.514 8.383 6.051 1 91.12 305 LEU A O 1
ATOM 2338 N N . LEU A 1 306 ? 4.16 7.73 8.172 1 93.44 306 LEU A N 1
ATOM 2339 C CA . LEU A 1 306 ? 5.016 6.672 7.648 1 93.44 306 LEU A CA 1
ATOM 2340 C C . LEU A 1 306 ? 4.543 5.305 8.133 1 93.44 306 LEU A C 1
ATOM 2342 O O . LEU A 1 306 ? 3.762 5.207 9.078 1 93.44 306 LEU A O 1
ATOM 2346 N N . SER A 1 307 ? 4.949 4.273 7.457 1 92.56 307 SER A N 1
ATOM 2347 C CA . SER A 1 307 ? 4.738 2.896 7.891 1 92.56 307 SER A CA 1
ATOM 2348 C C . SER A 1 307 ? 5.492 2.6 9.18 1 92.56 307 SER A C 1
ATOM 2350 O O . SER A 1 307 ? 6.246 3.441 9.672 1 92.56 307 SER A O 1
ATOM 2352 N N . TRP A 1 308 ? 5.289 1.416 9.703 1 91.31 308 TRP A N 1
ATOM 2353 C CA . TRP A 1 308 ? 6.176 0.893 10.742 1 91.31 308 TRP A CA 1
ATOM 2354 C C . TRP A 1 308 ? 7.594 0.725 10.203 1 91.31 308 TRP A C 1
ATOM 2356 O O . TRP A 1 308 ? 7.789 0.482 9.016 1 91.31 308 TRP A O 1
ATOM 2366 N N . PRO A 1 309 ? 8.57 0.875 11.055 1 93.62 309 PRO A N 1
ATOM 2367 C CA . PRO A 1 309 ? 9.969 0.81 10.617 1 93.62 309 PRO A CA 1
ATOM 2368 C C . PRO A 1 309 ? 10.422 -0.613 10.297 1 93.62 309 PRO A C 1
ATOM 2370 O O . PRO A 1 309 ? 9.914 -1.572 10.883 1 93.62 309 PRO A O 1
ATOM 2373 N N . SER A 1 310 ? 11.336 -0.692 9.414 1 95 310 SER A N 1
ATOM 2374 C CA . SER A 1 310 ? 12.047 -1.955 9.234 1 95 310 SER A CA 1
ATOM 2375 C C . SER A 1 310 ? 12.852 -2.318 10.477 1 95 310 SER A C 1
ATOM 2377 O O . SER A 1 310 ? 13.055 -1.483 11.359 1 95 310 SER A O 1
ATOM 2379 N N . ALA A 1 311 ? 13.312 -3.602 10.539 1 94.81 311 ALA A N 1
ATOM 2380 C CA . ALA A 1 311 ? 14.336 -3.938 11.523 1 94.81 311 ALA A CA 1
ATOM 2381 C C . ALA A 1 311 ? 15.586 -3.086 11.328 1 94.81 311 ALA A C 1
ATOM 2383 O O . ALA A 1 311 ? 15.93 -2.719 10.195 1 94.81 311 ALA A O 1
ATOM 2384 N N . PRO A 1 312 ? 16.281 -2.695 12.438 1 95.75 312 PRO A N 1
ATOM 2385 C CA . PRO A 1 312 ? 17.438 -1.807 12.328 1 95.75 312 PRO A CA 1
ATOM 2386 C C . PRO A 1 312 ? 18.656 -2.494 11.703 1 95.75 312 PRO A C 1
ATOM 2388 O O . PRO A 1 312 ? 18.828 -3.703 11.867 1 95.75 312 PRO A O 1
ATOM 2391 N N . VAL A 1 313 ? 19.359 -1.759 10.945 1 96.25 313 VAL A N 1
ATOM 2392 C CA . VAL A 1 313 ? 20.656 -2.178 10.43 1 96.25 313 VAL A CA 1
ATOM 2393 C C . VAL A 1 313 ? 21.75 -1.285 11.016 1 96.25 313 VAL A C 1
ATOM 2395 O O . VAL A 1 313 ? 21.703 -0.06 10.883 1 96.25 313 VAL A O 1
ATOM 2398 N N . VAL A 1 314 ? 22.734 -1.879 11.648 1 96.56 314 VAL A N 1
ATOM 2399 C CA . VAL A 1 314 ? 23.844 -1.127 12.234 1 96.56 314 VAL A CA 1
ATOM 2400 C C . VAL A 1 314 ? 25.031 -1.133 11.281 1 96.56 314 VAL A C 1
ATOM 2402 O O . VAL A 1 314 ? 25.547 -2.195 10.938 1 96.56 314 VAL A O 1
ATOM 2405 N N . LEU A 1 315 ? 25.438 0.006 10.836 1 95.06 315 LEU A N 1
ATOM 2406 C CA . LEU A 1 315 ? 26.594 0.156 9.969 1 95.06 315 LEU A CA 1
ATOM 2407 C C . LEU A 1 315 ? 27.828 0.57 10.773 1 95.06 315 LEU A C 1
ATOM 2409 O O . LEU A 1 315 ? 27.828 1.619 11.422 1 95.06 315 LEU A O 1
ATOM 2413 N N . VAL A 1 316 ? 28.844 -0.231 10.734 1 95.38 316 VAL A N 1
ATOM 2414 C CA . VAL A 1 316 ? 30.094 0.039 11.43 1 95.38 316 VAL A CA 1
ATOM 2415 C C . VAL A 1 316 ? 31.188 0.347 10.414 1 95.38 316 VAL A C 1
ATOM 2417 O O . VAL A 1 316 ? 31.391 -0.402 9.453 1 95.38 316 VAL A O 1
ATOM 2420 N N . VAL A 1 317 ? 31.781 1.484 10.586 1 93 317 VAL A N 1
ATOM 2421 C CA . VAL A 1 317 ? 32.875 1.873 9.695 1 93 317 VAL A CA 1
ATOM 2422 C C . VAL A 1 317 ? 34.188 1.774 10.438 1 93 317 VAL A C 1
ATOM 2424 O O . VAL A 1 317 ? 34.375 2.389 11.492 1 93 317 VAL A O 1
ATOM 2427 N N . SER A 1 318 ? 35.062 0.899 9.898 1 89.5 318 SER A N 1
ATOM 2428 C CA . SER A 1 318 ? 36.406 0.744 10.5 1 89.5 318 SER A CA 1
ATOM 2429 C C . SER A 1 318 ? 37.438 1.519 9.727 1 89.5 318 SER A C 1
ATOM 2431 O O . SER A 1 318 ? 37.281 1.812 8.539 1 89.5 318 SER A O 1
ATOM 2433 N N . GLY A 1 319 ? 38.719 1.824 10.375 1 77.94 319 GLY A N 1
ATOM 2434 C CA . GLY A 1 319 ? 39.938 2.33 9.75 1 77.94 319 GLY A CA 1
ATOM 2435 C C . GLY A 1 319 ? 40.062 3.836 9.844 1 77.94 319 GLY A C 1
ATOM 2436 O O . GLY A 1 319 ? 40.906 4.434 9.156 1 77.94 319 GLY A O 1
ATOM 2437 N N . GLU A 1 320 ? 39.125 4.648 10.406 1 62.56 320 GLU A N 1
ATOM 2438 C CA . GLU A 1 320 ? 39.625 6.004 10.594 1 62.56 320 GLU A CA 1
ATOM 2439 C C . GLU A 1 320 ? 40.375 6.129 11.914 1 62.56 320 GLU A C 1
ATOM 2441 O O . GLU A 1 320 ? 40.094 5.414 12.875 1 62.56 320 GLU A O 1
ATOM 2446 N N . MET B 1 1 ? -77.625 77 49.344 1 27.27 1 MET B N 1
ATOM 2447 C CA . MET B 1 1 ? -77.438 76.312 48.062 1 27.27 1 MET B CA 1
ATOM 2448 C C . MET B 1 1 ? -76 76.125 47.719 1 27.27 1 MET B C 1
ATOM 2450 O O . MET B 1 1 ? -75.375 77.062 47.188 1 27.27 1 MET B O 1
ATOM 2454 N N . THR B 1 2 ? -75.188 75.625 48.688 1 35.97 2 THR B N 1
ATOM 2455 C CA . THR B 1 2 ? -73.75 75.5 48.625 1 35.97 2 THR B CA 1
ATOM 2456 C C . THR B 1 2 ? -73.312 74.625 47.469 1 35.97 2 THR B C 1
ATOM 2458 O O . THR B 1 2 ? -73.875 73.562 47.219 1 35.97 2 THR B O 1
ATOM 2461 N N . PRO B 1 3 ? -72.812 75.25 46.406 1 38.03 3 PRO B N 1
ATOM 2462 C CA . PRO B 1 3 ? -72.438 74.562 45.156 1 38.03 3 PRO B CA 1
ATOM 2463 C C . PRO B 1 3 ? -71.375 73.5 45.406 1 38.03 3 PRO B C 1
ATOM 2465 O O . PRO B 1 3 ? -70.5 73.625 46.219 1 38.03 3 PRO B O 1
ATOM 2468 N N . THR B 1 4 ? -71.812 72.25 45.594 1 36.81 4 THR B N 1
ATOM 2469 C CA . THR B 1 4 ? -71.062 71 45.719 1 36.81 4 THR B CA 1
ATOM 2470 C C . THR B 1 4 ? -70.125 70.812 44.5 1 36.81 4 THR B C 1
ATOM 2472 O O . THR B 1 4 ? -70.625 70.688 43.375 1 36.81 4 THR B O 1
ATOM 2475 N N . LEU B 1 5 ? -69.062 71.562 44.469 1 36.31 5 LEU B N 1
ATOM 2476 C CA . LEU B 1 5 ? -68.062 71.438 43.406 1 36.31 5 LEU B CA 1
ATOM 2477 C C . LEU B 1 5 ? -67.625 69.938 43.25 1 36.31 5 LEU B C 1
ATOM 2479 O O . LEU B 1 5 ? -67.188 69.375 44.25 1 36.31 5 LEU B O 1
ATOM 2483 N N . THR B 1 6 ? -68.312 69.188 42.406 1 31.59 6 THR B N 1
ATOM 2484 C CA . THR B 1 6 ? -68 67.812 41.969 1 31.59 6 THR B CA 1
ATOM 2485 C C . THR B 1 6 ? -66.562 67.75 41.469 1 31.59 6 THR B C 1
ATOM 2487 O O . THR B 1 6 ? -66.188 68.438 40.5 1 31.59 6 THR B O 1
ATOM 2490 N N . ALA B 1 7 ? -65.562 67.562 42.344 1 34.94 7 ALA B N 1
ATOM 2491 C CA . ALA B 1 7 ? -64.188 67.312 41.969 1 34.94 7 ALA B CA 1
ATOM 2492 C C . ALA B 1 7 ? -64.062 66.125 41 1 34.94 7 ALA B C 1
ATOM 2494 O O . ALA B 1 7 ? -64.5 65.062 41.312 1 34.94 7 ALA B O 1
ATOM 2495 N N . LEU B 1 8 ? -64.25 66.375 39.719 1 32.16 8 LEU B N 1
ATOM 2496 C CA . LEU B 1 8 ? -63.969 65.438 38.656 1 32.16 8 LEU B CA 1
ATOM 2497 C C . LEU B 1 8 ? -62.562 64.812 38.844 1 32.16 8 LEU B C 1
ATOM 2499 O O . LEU B 1 8 ? -61.562 65.562 38.844 1 32.16 8 LEU B O 1
ATOM 2503 N N . LEU B 1 9 ? -62.469 63.75 39.625 1 30.52 9 LEU B N 1
ATOM 2504 C CA . LEU B 1 9 ? -61.25 62.938 39.75 1 30.52 9 LEU B CA 1
ATOM 2505 C C . LEU B 1 9 ? -60.719 62.5 38.375 1 30.52 9 LEU B C 1
ATOM 2507 O O . LEU B 1 9 ? -61.438 61.812 37.625 1 30.52 9 LEU B O 1
ATOM 2511 N N . CYS B 1 10 ? -60.062 63.406 37.656 1 31.17 10 CYS B N 1
ATOM 2512 C CA . CYS B 1 10 ? -59.375 63 36.438 1 31.17 10 CYS B CA 1
ATOM 2513 C C . CYS B 1 10 ? -58.469 61.781 36.688 1 31.17 10 CYS B C 1
ATOM 2515 O O . CYS B 1 10 ? -57.562 61.844 37.531 1 31.17 10 CYS B O 1
ATOM 2517 N N . LEU B 1 11 ? -59.031 60.562 36.688 1 32.81 11 LEU B N 1
ATOM 2518 C CA . LEU B 1 11 ? -58.25 59.344 36.625 1 32.81 11 LEU B CA 1
ATOM 2519 C C . LEU B 1 11 ? -57.156 59.438 35.531 1 32.81 11 LEU B C 1
ATOM 2521 O O . LEU B 1 11 ? -57.5 59.562 34.344 1 32.81 11 LEU B O 1
ATOM 2525 N N . GLY B 1 12 ? -56.125 60.25 35.719 1 32.56 12 GLY B N 1
ATOM 2526 C CA . GLY B 1 12 ? -54.969 60.188 34.844 1 32.56 12 GLY B CA 1
ATOM 2527 C C . GLY B 1 12 ? -54.5 58.75 34.562 1 32.56 12 GLY B C 1
ATOM 2528 O O . GLY B 1 12 ? -54.219 58 35.5 1 32.56 12 GLY B O 1
ATOM 2529 N N . LEU B 1 13 ? -55.156 58 33.625 1 33.84 13 LEU B N 1
ATOM 2530 C CA . LEU B 1 13 ? -54.594 56.781 33.062 1 33.84 13 LEU B CA 1
ATOM 2531 C C . LEU B 1 13 ? -53.062 56.906 32.906 1 33.84 13 LEU B C 1
ATOM 2533 O O . LEU B 1 13 ? -52.594 57.812 32.188 1 33.84 13 LEU B O 1
ATOM 2537 N N . SER B 1 14 ? -52.375 56.781 34.031 1 33.47 14 SER B N 1
ATOM 2538 C CA . SER B 1 14 ? -50.938 56.594 33.906 1 33.47 14 SER B CA 1
ATOM 2539 C C . SER B 1 14 ? -50.625 55.562 32.812 1 33.47 14 SER B C 1
ATOM 2541 O O . SER B 1 14 ? -51.156 54.438 32.844 1 33.47 14 SER B O 1
ATOM 2543 N N . LEU B 1 15 ? -50.625 55.938 31.531 1 35.56 15 LEU B N 1
ATOM 2544 C CA . LEU B 1 15 ? -49.969 55.062 30.547 1 35.56 15 LEU B CA 1
ATOM 2545 C C . LEU B 1 15 ? -48.75 54.375 31.125 1 35.56 15 LEU B C 1
ATOM 2547 O O . LEU B 1 15 ? -47.906 55.031 31.734 1 35.56 15 LEU B O 1
ATOM 2551 N N . GLY B 1 16 ? -48.969 53.188 31.75 1 37.25 16 GLY B N 1
ATOM 2552 C CA . GLY B 1 16 ? -47.906 52.281 32.156 1 37.25 16 GLY B CA 1
ATOM 2553 C C . GLY B 1 16 ? -46.688 52.375 31.281 1 37.25 16 GLY B C 1
ATOM 2554 O O . GLY B 1 16 ? -46.75 52.812 30.141 1 37.25 16 GLY B O 1
ATOM 2555 N N . PRO B 1 17 ? -45.5 52.688 31.891 1 38.72 17 PRO B N 1
ATOM 2556 C CA . PRO B 1 17 ? -44.281 52.688 31.109 1 38.72 17 PRO B CA 1
ATOM 2557 C C . PRO B 1 17 ? -44.188 51.5 30.156 1 38.72 17 PRO B C 1
ATOM 2559 O O . PRO B 1 17 ? -44.688 50.406 30.469 1 38.72 17 PRO B O 1
ATOM 2562 N N . ARG B 1 18 ? -44.406 51.625 28.844 1 39.78 18 ARG B N 1
ATOM 2563 C CA . ARG B 1 18 ? -43.969 50.656 27.844 1 39.78 18 ARG B CA 1
ATOM 2564 C C . ARG B 1 18 ? -42.75 49.875 28.328 1 39.78 18 ARG B C 1
ATOM 2566 O O . ARG B 1 18 ? -41.719 50.469 28.672 1 39.78 18 ARG B O 1
ATOM 2573 N N . THR B 1 19 ? -42.969 48.75 28.953 1 38.09 19 THR B N 1
ATOM 2574 C CA . THR B 1 19 ? -41.875 47.812 29.156 1 38.09 19 THR B CA 1
ATOM 2575 C C . THR B 1 19 ? -40.938 47.812 27.938 1 38.09 19 THR B C 1
ATOM 2577 O O . THR B 1 19 ? -41.375 47.562 26.812 1 38.09 19 THR B O 1
ATOM 2580 N N . ARG B 1 20 ? -40 48.719 27.844 1 38.66 20 ARG B N 1
ATOM 2581 C CA . ARG B 1 20 ? -38.875 48.531 26.922 1 38.66 20 ARG B CA 1
ATOM 2582 C C . ARG B 1 20 ? -38.562 47.031 26.75 1 38.66 20 ARG B C 1
ATOM 2584 O O . ARG B 1 20 ? -38.219 46.375 27.719 1 38.66 20 ARG B O 1
ATOM 2591 N N . GLY B 1 21 ? -39.188 46.25 25.984 1 39.5 21 GLY B N 1
ATOM 2592 C CA . GLY B 1 21 ? -38.75 44.938 25.594 1 39.5 21 GLY B CA 1
ATOM 2593 C C . GLY B 1 21 ? -37.25 44.75 25.75 1 39.5 21 GLY B C 1
ATOM 2594 O O . GLY B 1 21 ? -36.469 45.688 25.578 1 39.5 21 GLY B O 1
ATOM 2595 N N . GLN B 1 22 ? -36.844 44 26.703 1 41.5 22 GLN B N 1
ATOM 2596 C CA . GLN B 1 22 ? -35.469 43.531 26.797 1 41.5 22 GLN B CA 1
ATOM 2597 C C . GLN B 1 22 ? -34.844 43.406 25.406 1 41.5 22 GLN B C 1
ATOM 2599 O O . GLN B 1 22 ? -35.25 42.531 24.625 1 41.5 22 GLN B O 1
ATOM 2604 N N . GLN B 1 23 ? -34.719 44.406 24.547 1 48.47 23 GLN B N 1
ATOM 2605 C CA . GLN B 1 23 ? -33.969 44.25 23.297 1 48.47 23 GLN B CA 1
ATOM 2606 C C . GLN B 1 23 ? -32.906 43.156 23.438 1 48.47 23 GLN B C 1
ATOM 2608 O O . GLN B 1 23 ? -31.969 43.281 24.234 1 48.47 23 GLN B O 1
ATOM 2613 N N . GLY B 1 24 ? -33.219 41.938 23.516 1 57.94 24 GLY B N 1
ATOM 2614 C CA . GLY B 1 24 ? -32.281 40.812 23.516 1 57.94 24 GLY B CA 1
ATOM 2615 C C . GLY B 1 24 ? -31 41.125 22.766 1 57.94 24 GLY B C 1
ATOM 2616 O O . GLY B 1 24 ? -31 41.938 21.828 1 57.94 24 GLY B O 1
ATOM 2617 N N . THR B 1 25 ? -29.922 41.062 23.469 1 75.5 25 THR B N 1
ATOM 2618 C CA . THR B 1 25 ? -28.609 41.312 22.906 1 75.5 25 THR B CA 1
ATOM 2619 C C . THR B 1 25 ? -28.422 40.562 21.578 1 75.5 25 THR B C 1
ATOM 2621 O O . THR B 1 25 ? -28.688 39.375 21.5 1 75.5 25 THR B O 1
ATOM 2624 N N . LEU B 1 26 ? -28.484 41.281 20.406 1 87.44 26 LEU B N 1
ATOM 2625 C CA . LEU B 1 26 ? -28.266 40.719 19.094 1 87.44 26 LEU B CA 1
ATOM 2626 C C . LEU B 1 26 ? -27.047 39.781 19.109 1 87.44 26 LEU B C 1
ATOM 2628 O O . LEU B 1 26 ? -26.062 40.062 19.797 1 87.44 26 LEU B O 1
ATOM 2632 N N . PRO B 1 27 ? -27.219 38.656 18.406 1 91.5 27 PRO B N 1
ATOM 2633 C CA . PRO B 1 27 ? -26.094 37.719 18.375 1 91.5 27 PRO B CA 1
ATOM 2634 C C . PRO B 1 27 ? -24.828 38.344 17.812 1 91.5 27 PRO B C 1
ATOM 2636 O O . PRO B 1 27 ? -24.891 39.156 16.875 1 91.5 27 PRO B O 1
ATOM 2639 N N . LYS B 1 28 ? -23.734 38.031 18.422 1 94.5 28 LYS B N 1
ATOM 2640 C CA . LYS B 1 28 ? -22.438 38.5 17.969 1 94.5 28 LYS B CA 1
ATOM 2641 C C . LYS B 1 28 ? -22.047 37.875 16.625 1 94.5 28 LYS B C 1
ATOM 2643 O O . LYS B 1 28 ? -22.234 36.688 16.422 1 94.5 28 LYS B O 1
ATOM 2648 N N . PRO B 1 29 ? -21.578 38.656 15.672 1 96.5 29 PRO B N 1
ATOM 2649 C CA . PRO B 1 29 ? -21.188 38.094 14.383 1 96.5 29 PRO B CA 1
ATOM 2650 C C . PRO B 1 29 ? -19.844 37.344 14.453 1 96.5 29 PRO B C 1
ATOM 2652 O O . PRO B 1 29 ? -19.141 37.438 15.461 1 96.5 29 PRO B O 1
ATOM 2655 N N . THR B 1 30 ? -19.5 36.562 13.383 1 96.62 30 THR B N 1
ATOM 2656 C CA . THR B 1 30 ? -18.219 35.875 13.234 1 96.62 30 THR B CA 1
ATOM 2657 C C . THR B 1 30 ? -17.359 36.531 12.172 1 96.62 30 THR B C 1
ATOM 2659 O O . THR B 1 30 ? -17.844 36.875 11.086 1 96.62 30 THR B O 1
ATOM 2662 N N . LEU B 1 31 ? -16.125 36.812 12.555 1 96.75 31 LEU B N 1
ATOM 2663 C CA . LEU B 1 31 ? -15.156 37.406 11.633 1 96.75 31 LEU B CA 1
ATOM 2664 C C . LEU B 1 31 ? -14.031 36.438 11.305 1 96.75 31 LEU B C 1
ATOM 2666 O O . LEU B 1 31 ? -13.461 35.812 12.203 1 96.75 31 LEU B O 1
ATOM 2670 N N . TRP B 1 32 ? -13.766 36.219 9.992 1 95.25 32 TRP B N 1
ATOM 2671 C CA . TRP B 1 32 ? -12.625 35.406 9.609 1 95.25 32 TRP B CA 1
ATOM 2672 C C . TRP B 1 32 ? -12 35.875 8.312 1 95.25 32 TRP B C 1
ATOM 2674 O O . TRP B 1 32 ? -12.555 36.781 7.645 1 95.25 32 TRP B O 1
ATOM 2684 N N . ALA B 1 33 ? -10.789 35.375 8.031 1 95.06 33 ALA B N 1
ATOM 2685 C CA . ALA B 1 33 ? -10.039 35.812 6.848 1 95.06 33 ALA B CA 1
ATOM 2686 C C . ALA B 1 33 ? -9.836 34.625 5.891 1 95.06 33 ALA B C 1
ATOM 2688 O O . ALA B 1 33 ? -9.633 33.5 6.324 1 95.06 33 ALA B O 1
ATOM 2689 N N . GLU B 1 34 ? -9.867 34.969 4.629 1 94.19 34 GLU B N 1
ATOM 2690 C CA . GLU B 1 34 ? -9.547 34.031 3.553 1 94.19 34 GLU B CA 1
ATOM 2691 C C . GLU B 1 34 ? -8.445 34.594 2.652 1 94.19 34 GLU B C 1
ATOM 2693 O O . GLU B 1 34 ? -8.562 35.688 2.119 1 94.19 34 GLU B O 1
ATOM 2698 N N . PRO B 1 35 ? -7.359 33.75 2.496 1 92.38 35 PRO B N 1
ATOM 2699 C CA . PRO B 1 35 ? -7.188 32.312 2.793 1 92.38 35 PRO B CA 1
ATOM 2700 C C . PRO B 1 35 ? -6.82 32.062 4.25 1 92.38 35 PRO B C 1
ATOM 2702 O O . PRO B 1 35 ? -6.828 30.922 4.699 1 92.38 35 PRO B O 1
ATOM 2705 N N . GLY B 1 36 ? -6.453 33.062 4.922 1 91.44 36 GLY B N 1
ATOM 2706 C CA . GLY B 1 36 ? -6.086 33.031 6.328 1 91.44 36 GLY B CA 1
ATOM 2707 C C . GLY B 1 36 ? -5.695 34.375 6.898 1 91.44 36 GLY B C 1
ATOM 2708 O O . GLY B 1 36 ? -5.785 35.375 6.211 1 91.44 36 GLY B O 1
ATOM 2709 N N . SER B 1 37 ? -5.316 34.344 8.195 1 92.38 37 SER B N 1
ATOM 2710 C CA . SER B 1 37 ? -5.039 35.594 8.875 1 92.38 37 SER B CA 1
ATOM 2711 C C . SER B 1 37 ? -3.57 35.969 8.742 1 92.38 37 SER B C 1
ATOM 2713 O O . SER B 1 37 ? -3.166 37.062 9.18 1 92.38 37 SER B O 1
ATOM 2715 N N . VAL B 1 38 ? -2.814 35.031 8.195 1 93.31 38 VAL B N 1
ATOM 2716 C CA . VAL B 1 38 ? -1.404 35.312 7.934 1 93.31 38 VAL B CA 1
ATOM 2717 C C . VAL B 1 38 ? -1.173 35.438 6.43 1 93.31 38 VAL B C 1
ATOM 2719 O O . VAL B 1 38 ? -1.186 34.438 5.707 1 93.31 38 VAL B O 1
ATOM 2722 N N . ILE B 1 39 ? -0.87 36.75 6.004 1 95.31 39 ILE B N 1
ATOM 2723 C CA . ILE B 1 39 ? -0.839 37 4.566 1 95.31 39 ILE B CA 1
ATOM 2724 C C . ILE B 1 39 ? 0.487 37.656 4.184 1 95.31 39 ILE B C 1
ATOM 2726 O O . ILE B 1 39 ? 0.918 38.594 4.816 1 95.31 39 ILE B O 1
ATOM 2730 N N . THR B 1 40 ? 1.075 37.062 3.135 1 95.5 40 THR B N 1
ATOM 2731 C CA . THR B 1 40 ? 2.314 37.656 2.625 1 95.5 40 THR B CA 1
ATOM 2732 C C . THR B 1 40 ? 2.057 39 1.996 1 95.5 40 THR B C 1
ATOM 2734 O O . THR B 1 40 ? 1.029 39.219 1.346 1 95.5 40 THR B O 1
ATOM 2737 N N . TRP B 1 41 ? 3.002 39.844 2.137 1 95.69 41 TRP B N 1
ATOM 2738 C CA . TRP B 1 41 ? 2.945 41.156 1.53 1 95.69 41 TRP B CA 1
ATOM 2739 C C . TRP B 1 41 ? 2.629 41.062 0.042 1 95.69 41 TRP B C 1
ATOM 2741 O O . TRP B 1 41 ? 3.207 40.25 -0.67 1 95.69 41 TRP B O 1
ATOM 2751 N N . GLY B 1 42 ? 1.719 41.844 -0.396 1 95.88 42 GLY B N 1
ATOM 2752 C CA . GLY B 1 42 ? 1.41 41.906 -1.815 1 95.88 42 GLY B CA 1
ATOM 2753 C C . GLY B 1 42 ? 0.328 40.938 -2.246 1 95.88 42 GLY B C 1
ATOM 2754 O O . GLY B 1 42 ? -0.193 41.031 -3.359 1 95.88 42 GLY B O 1
ATOM 2755 N N . ARG B 1 43 ? -0.026 40 -1.354 1 96.56 43 ARG B N 1
ATOM 2756 C CA . ARG B 1 43 ? -1.035 39 -1.703 1 96.56 43 ARG B CA 1
ATOM 2757 C C . ARG B 1 43 ? -2.422 39.438 -1.252 1 96.56 43 ARG B C 1
ATOM 2759 O O . ARG B 1 43 ? -2.555 40.188 -0.277 1 96.56 43 ARG B O 1
ATOM 2766 N N . PRO B 1 44 ? -3.398 39 -1.913 1 97.56 44 PRO B N 1
ATOM 2767 C CA . PRO B 1 44 ? -4.754 39.406 -1.562 1 97.56 44 PRO B CA 1
ATOM 2768 C C . PRO B 1 44 ? -5.328 38.656 -0.376 1 97.56 44 PRO B C 1
ATOM 2770 O O . PRO B 1 44 ? -4.906 37.5 -0.109 1 97.56 44 PRO B O 1
ATOM 2773 N N . VAL B 1 45 ? -6.285 39.219 0.33 1 97 45 VAL B N 1
ATOM 2774 C CA . VAL B 1 45 ? -7.031 38.594 1.413 1 97 45 VAL B CA 1
ATOM 2775 C C . VAL B 1 45 ? -8.438 39.188 1.492 1 97 45 VAL B C 1
ATOM 2777 O O . VAL B 1 45 ? -8.641 40.375 1.148 1 97 45 VAL B O 1
ATOM 2780 N N . THR B 1 46 ? -9.328 38.312 1.867 1 96.62 46 THR B N 1
ATOM 2781 C CA . THR B 1 46 ? -10.703 38.781 2.047 1 96.62 46 THR B CA 1
ATOM 2782 C C . THR B 1 46 ? -11.164 38.531 3.484 1 96.62 46 THR B C 1
ATOM 2784 O O . THR B 1 46 ? -11.047 37.438 4.008 1 96.62 46 THR B O 1
ATOM 2787 N N . LEU B 1 47 ? -11.648 39.562 4.148 1 96.38 47 LEU B N 1
ATOM 2788 C CA . LEU B 1 47 ? -12.273 39.438 5.461 1 96.38 47 LEU B CA 1
ATOM 2789 C C . LEU B 1 47 ? -13.781 39.219 5.324 1 96.38 47 LEU B C 1
ATOM 2791 O O . LEU B 1 47 ? -14.445 39.906 4.547 1 96.38 47 LEU B O 1
ATOM 2795 N N . TRP B 1 48 ? -14.258 38.25 6.055 1 95.75 48 TRP B N 1
ATOM 2796 C CA . TRP B 1 48 ? -15.672 37.906 6.02 1 95.75 48 TRP B CA 1
ATOM 2797 C C . TRP B 1 48 ? -16.344 38.188 7.359 1 95.75 48 TRP B C 1
ATOM 2799 O O . TRP B 1 48 ? -15.781 37.875 8.414 1 95.75 48 TRP B O 1
ATOM 2809 N N . CYS B 1 49 ? -17.453 38.844 7.301 1 95.94 49 CYS B N 1
ATOM 2810 C CA . CYS B 1 49 ? -18.281 39.094 8.469 1 95.94 49 CYS B CA 1
ATOM 2811 C C . CYS B 1 49 ? -19.656 38.438 8.312 1 95.94 49 CYS B C 1
ATOM 2813 O O . CYS B 1 49 ? -20.375 38.719 7.352 1 95.94 49 CYS B O 1
ATOM 2815 N N . GLU B 1 50 ? -19.969 37.562 9.266 1 95.75 50 GLU B N 1
ATOM 2816 C CA . GLU B 1 50 ? -21.25 36.844 9.18 1 95.75 50 GLU B CA 1
ATOM 2817 C C . GLU B 1 50 ? -22.141 37.188 10.367 1 95.75 50 GLU B C 1
ATOM 2819 O O . GLU B 1 50 ? -21.75 37 11.523 1 95.75 50 GLU B O 1
ATOM 2824 N N . GLY B 1 51 ? -23.312 37.656 10.078 1 93.62 51 GLY B N 1
ATOM 2825 C CA . GLY B 1 51 ? -24.297 38 11.094 1 93.62 51 GLY B CA 1
ATOM 2826 C C . GLY B 1 51 ? -25.578 37.188 10.961 1 93.62 51 GLY B C 1
ATOM 2827 O O . GLY B 1 51 ? -25.547 35.969 10.883 1 93.62 51 GLY B O 1
ATOM 2828 N N . THR B 1 52 ? -26.672 37.875 11.055 1 91.06 52 THR B N 1
ATOM 2829 C CA . THR B 1 52 ? -27.969 37.219 10.93 1 91.06 52 THR B CA 1
ATOM 2830 C C . THR B 1 52 ? -28.625 37.562 9.594 1 91.06 52 THR B C 1
ATOM 2832 O O . THR B 1 52 ? -28.156 38.469 8.883 1 91.06 52 THR B O 1
ATOM 2835 N N . LEU B 1 53 ? -29.672 36.875 9.312 1 89.56 53 LEU B N 1
ATOM 2836 C CA . LEU B 1 53 ? -30.391 37.094 8.062 1 89.56 53 LEU B CA 1
ATOM 2837 C C . LEU B 1 53 ? -31.047 38.469 8.07 1 89.56 53 LEU B C 1
ATOM 2839 O O . LEU B 1 53 ? -31.359 39.031 7.008 1 89.56 53 LEU B O 1
ATOM 2843 N N . LYS B 1 54 ? -31.281 39.031 9.148 1 86.94 54 LYS B N 1
ATOM 2844 C CA . LYS B 1 54 ? -31.969 40.312 9.258 1 86.94 54 LYS B CA 1
ATOM 2845 C C . LYS B 1 54 ? -30.969 41.469 9.18 1 86.94 54 LYS B C 1
ATOM 2847 O O . LYS B 1 54 ? -31.344 42.625 9.273 1 86.94 54 LYS B O 1
ATOM 2852 N N . SER B 1 55 ? -29.672 41.094 9.016 1 91.56 55 SER B N 1
ATOM 2853 C CA . SER B 1 55 ? -28.641 42.125 8.945 1 91.56 55 SER B CA 1
ATOM 2854 C C . SER B 1 55 ? -28.812 42.969 7.695 1 91.56 55 SER B C 1
ATOM 2856 O O . SER B 1 55 ? -28.922 42.438 6.59 1 91.56 55 SER B O 1
ATOM 2858 N N . LYS B 1 56 ? -28.719 44.312 7.867 1 90.69 56 LYS B N 1
ATOM 2859 C CA . LYS B 1 56 ? -28.906 45.219 6.742 1 90.69 56 LYS B CA 1
ATOM 2860 C C . LYS B 1 56 ? -27.578 45.812 6.309 1 90.69 56 LYS B C 1
ATOM 2862 O O . LYS B 1 56 ? -27.391 46.156 5.137 1 90.69 56 LYS B O 1
ATOM 2867 N N . VAL B 1 57 ? -26.797 46.031 7.316 1 93.88 57 VAL B N 1
ATOM 2868 C CA . VAL B 1 57 ? -25.5 46.656 7.043 1 93.88 57 VAL B CA 1
ATOM 2869 C C . VAL B 1 57 ? -24.422 46 7.902 1 93.88 57 VAL B C 1
ATOM 2871 O O . VAL B 1 57 ? -24.672 45.656 9.062 1 93.88 57 VAL B O 1
ATOM 2874 N N . TYR B 1 58 ? -23.25 45.812 7.328 1 95.62 58 TYR B N 1
ATOM 2875 C CA . TYR B 1 58 ? -22.094 45.344 8.055 1 95.62 58 TYR B CA 1
ATOM 2876 C C . TYR B 1 58 ? -21 46.406 8.109 1 95.62 58 TYR B C 1
ATOM 2878 O O . TYR B 1 58 ? -20.797 47.125 7.137 1 95.62 58 TYR B O 1
ATOM 2886 N N . ARG B 1 59 ? -20.297 46.438 9.195 1 96.19 59 ARG B N 1
ATOM 2887 C CA . ARG B 1 59 ? -19.156 47.375 9.344 1 96.19 59 ARG B CA 1
ATOM 2888 C C . ARG B 1 59 ? -17.938 46.625 9.867 1 96.19 59 ARG B C 1
ATOM 2890 O O . ARG B 1 59 ? -18.047 45.75 10.727 1 96.19 59 ARG B O 1
ATOM 2897 N N . LEU B 1 60 ? -16.875 47.031 9.297 1 96.88 60 LEU B N 1
ATOM 2898 C CA . LEU B 1 60 ? -15.578 46.531 9.719 1 96.88 60 LEU B CA 1
ATOM 2899 C C . LEU B 1 60 ? -14.766 47.625 10.422 1 96.88 60 LEU B C 1
ATOM 2901 O O . LEU B 1 60 ? -14.547 48.688 9.867 1 96.88 60 LEU B O 1
ATOM 2905 N N . LYS B 1 61 ? -14.375 47.25 11.594 1 95.75 61 LYS B N 1
ATOM 2906 C CA . LYS B 1 61 ? -13.625 48.219 12.398 1 95.75 61 LYS B CA 1
ATOM 2907 C C . LYS B 1 61 ? -12.188 47.75 12.602 1 95.75 61 LYS B C 1
ATOM 2909 O O . LYS B 1 61 ? -11.953 46.594 12.938 1 95.75 61 LYS B O 1
ATOM 2914 N N . LYS B 1 62 ? -11.289 48.656 12.398 1 94.62 62 LYS B N 1
ATOM 2915 C CA . LYS B 1 62 ? -9.891 48.406 12.727 1 94.62 62 LYS B CA 1
ATOM 2916 C C . LYS B 1 62 ? -9.492 49.156 14.008 1 94.62 62 LYS B C 1
ATOM 2918 O O . LYS B 1 62 ? -9.812 50.312 14.188 1 94.62 62 LYS B O 1
ATOM 2923 N N . ASP B 1 63 ? -8.773 48.406 14.766 1 91.88 63 ASP B N 1
ATOM 2924 C CA . ASP B 1 63 ? -8.359 49 16.031 1 91.88 63 ASP B CA 1
ATOM 2925 C C . ASP B 1 63 ? -7.496 50.219 15.805 1 91.88 63 ASP B C 1
ATOM 2927 O O . ASP B 1 63 ? -6.578 50.219 14.984 1 91.88 63 ASP B O 1
ATOM 2931 N N . GLY B 1 64 ? -7.766 51.25 16.547 1 86.94 64 GLY B N 1
ATOM 2932 C CA . GLY B 1 64 ? -6.992 52.469 16.469 1 86.94 64 GLY B CA 1
ATOM 2933 C C . GLY B 1 64 ? -7.574 53.469 15.508 1 86.94 64 GLY B C 1
ATOM 2934 O O . GLY B 1 64 ? -7.105 54.625 15.43 1 86.94 64 GLY B O 1
ATOM 2935 N N . ARG B 1 65 ? -8.477 52.969 14.766 1 86.44 65 ARG B N 1
ATOM 2936 C CA . ARG B 1 65 ? -9.125 53.875 13.836 1 86.44 65 ARG B CA 1
ATOM 2937 C C . ARG B 1 65 ? -10.508 54.281 14.336 1 86.44 65 ARG B C 1
ATOM 2939 O O . ARG B 1 65 ? -11.312 53.438 14.695 1 86.44 65 ARG B O 1
ATOM 2946 N N . PRO B 1 66 ? -10.75 55.5 14.336 1 83.44 66 PRO B N 1
ATOM 2947 C CA . PRO B 1 66 ? -12.039 55.969 14.852 1 83.44 66 PRO B CA 1
ATOM 2948 C C . PRO B 1 66 ? -13.203 55.625 13.922 1 83.44 66 PRO B C 1
ATOM 2950 O O . PRO B 1 66 ? -14.328 55.438 14.375 1 83.44 66 PRO B O 1
ATOM 2953 N N . VAL B 1 67 ? -12.906 55.625 12.648 1 81.81 67 VAL B N 1
ATOM 2954 C CA . VAL B 1 67 ? -13.961 55.344 11.68 1 81.81 67 VAL B CA 1
ATOM 2955 C C . VAL B 1 67 ? -13.805 53.906 11.164 1 81.81 67 VAL B C 1
ATOM 2957 O O . VAL B 1 67 ? -12.688 53.406 11.016 1 81.81 67 VAL B O 1
ATOM 2960 N N . PRO B 1 68 ? -15.016 53.375 10.867 1 83.12 68 PRO B N 1
ATOM 2961 C CA . PRO B 1 68 ? -14.93 52 10.328 1 83.12 68 PRO B CA 1
ATOM 2962 C C . PRO B 1 68 ? -14.078 51.938 9.062 1 83.12 68 PRO B C 1
ATOM 2964 O O . PRO B 1 68 ? -14.086 52.844 8.242 1 83.12 68 PRO B O 1
ATOM 2967 N N . TRP B 1 69 ? -13.367 50.844 8.977 1 82.25 69 TRP B N 1
ATOM 2968 C CA . TRP B 1 69 ? -12.508 50.594 7.828 1 82.25 69 TRP B CA 1
ATOM 2969 C C . TRP B 1 69 ? -13.328 50.375 6.566 1 82.25 69 TRP B C 1
ATOM 2971 O O . TRP B 1 69 ? -12.914 50.75 5.473 1 82.25 69 TRP B O 1
ATOM 2981 N N . GLY B 1 70 ? -14.609 49.688 6.832 1 85.81 70 GLY B N 1
ATOM 2982 C CA . GLY B 1 70 ? -15.492 49.469 5.695 1 85.81 70 GLY B CA 1
ATOM 2983 C C . GLY B 1 70 ? -16.938 49.219 6.102 1 85.81 70 GLY B C 1
ATOM 2984 O O . GLY B 1 70 ? -17.203 48.812 7.227 1 85.81 70 GLY B O 1
ATOM 2985 N N . THR B 1 71 ? -17.812 49.625 5.215 1 90.06 71 THR B N 1
ATOM 2986 C CA . THR B 1 71 ? -19.25 49.344 5.363 1 90.06 71 THR B CA 1
ATOM 2987 C C . THR B 1 71 ? -19.797 48.625 4.141 1 90.06 71 THR B C 1
ATOM 2989 O O . THR B 1 71 ? -19.484 48.969 3.006 1 90.06 71 THR B O 1
ATOM 2992 N N . LYS B 1 72 ? -20.438 47.5 4.516 1 90.44 72 LYS B N 1
ATOM 2993 C CA . LYS B 1 72 ? -20.969 46.719 3.402 1 90.44 72 LYS B CA 1
ATOM 2994 C C . LYS B 1 72 ? -22.422 46.344 3.652 1 90.44 72 LYS B C 1
ATOM 2996 O O . LYS B 1 72 ? -22.828 46.125 4.797 1 90.44 72 LYS B O 1
ATOM 3001 N N . ILE B 1 73 ? -23.109 46.281 2.533 1 85.94 73 ILE B N 1
ATOM 3002 C CA . ILE B 1 73 ? -24.469 45.75 2.547 1 85.94 73 ILE B CA 1
ATOM 3003 C C . ILE B 1 73 ? -24.469 44.281 2.121 1 85.94 73 ILE B C 1
ATOM 3005 O O . ILE B 1 73 ? -23.828 43.906 1.132 1 85.94 73 ILE B O 1
ATOM 3009 N N . PRO B 1 74 ? -25.047 43.5 3.041 1 83.19 74 PRO B N 1
ATOM 3010 C CA . PRO B 1 74 ? -25.031 42.094 2.699 1 83.19 74 PRO B CA 1
ATOM 3011 C C . PRO B 1 74 ? -25.531 41.812 1.283 1 83.19 74 PRO B C 1
ATOM 3013 O O . PRO B 1 74 ? -26.391 42.562 0.775 1 83.19 74 PRO B O 1
ATOM 3016 N N . GLN B 1 75 ? -24.812 40.906 0.647 1 74.25 75 GLN B N 1
ATOM 3017 C CA . GLN B 1 75 ? -25.375 40.5 -0.635 1 74.25 75 GLN B CA 1
ATOM 3018 C C . GLN B 1 75 ? -26.688 39.75 -0.448 1 74.25 75 GLN B C 1
ATOM 3020 O O . GLN B 1 75 ? -26.938 39.156 0.607 1 74.25 75 GLN B O 1
ATOM 3025 N N . LYS B 1 76 ? -27.469 39.812 -1.413 1 63.44 76 LYS B N 1
ATOM 3026 C CA . LYS B 1 76 ? -28.828 39.25 -1.389 1 63.44 76 LYS B CA 1
ATOM 3027 C C . LYS B 1 76 ? -28.812 37.812 -0.87 1 63.44 76 LYS B C 1
ATOM 3029 O O . LYS B 1 76 ? -28.109 36.969 -1.396 1 63.44 76 LYS B O 1
ATOM 3034 N N . THR B 1 77 ? -29.516 37.688 0.031 1 69.81 77 THR B N 1
ATOM 3035 C CA . THR B 1 77 ? -29.953 36.406 0.582 1 69.81 77 THR B CA 1
ATOM 3036 C C . THR B 1 77 ? -28.859 35.781 1.442 1 69.81 77 THR B C 1
ATOM 3038 O O . THR B 1 77 ? -28.969 34.625 1.854 1 69.81 77 THR B O 1
ATOM 3041 N N . ARG B 1 78 ? -27.781 36.594 1.688 1 74.19 78 ARG B N 1
ATOM 3042 C CA . ARG B 1 78 ? -26.734 36 2.49 1 74.19 78 ARG B CA 1
ATOM 3043 C C . ARG B 1 78 ? -26.562 36.719 3.822 1 74.19 78 ARG B C 1
ATOM 3045 O O . ARG B 1 78 ? -26.859 37.906 3.932 1 74.19 78 ARG B O 1
ATOM 3052 N N . ASN B 1 79 ? -26.328 36.094 4.715 1 91.69 79 ASN B N 1
ATOM 3053 C CA . ASN B 1 79 ? -26.125 36.656 6.055 1 91.69 79 ASN B CA 1
ATOM 3054 C C . ASN B 1 79 ? -24.656 37 6.297 1 91.69 79 ASN B C 1
ATOM 3056 O O . ASN B 1 79 ? -24.141 36.812 7.41 1 91.69 79 ASN B O 1
ATOM 3060 N N . LYS B 1 80 ? -23.859 37.312 5.191 1 93.94 80 LYS B N 1
ATOM 3061 C CA . LYS B 1 80 ? -22.438 37.625 5.352 1 93.94 80 LYS B CA 1
ATOM 3062 C C . LYS B 1 80 ? -22 38.719 4.371 1 93.94 80 LYS B C 1
ATOM 3064 O O . LYS B 1 80 ? -22.656 38.938 3.35 1 93.94 80 LYS B O 1
ATOM 3069 N N . ALA B 1 81 ? -21 39.469 4.648 1 93.56 81 ALA B N 1
ATOM 3070 C CA . ALA B 1 81 ? -20.391 40.469 3.811 1 93.56 81 ALA B CA 1
ATOM 3071 C C . ALA B 1 81 ? -18.891 40.25 3.67 1 93.56 81 ALA B C 1
ATOM 3073 O O . ALA B 1 81 ? -18.25 39.719 4.582 1 93.56 81 ALA B O 1
ATOM 3074 N N . LYS B 1 82 ? -18.359 40.531 2.508 1 94.69 82 LYS B N 1
ATOM 3075 C CA . LYS B 1 82 ? -16.922 40.375 2.303 1 94.69 82 LYS B CA 1
ATOM 3076 C C . LYS B 1 82 ? -16.234 41.75 2.219 1 94.69 82 LYS B C 1
ATOM 3078 O O . LYS B 1 82 ? -16.797 42.688 1.665 1 94.69 82 LYS B O 1
ATOM 3083 N N . PHE B 1 83 ? -15.133 41.906 2.75 1 95.38 83 PHE B N 1
ATOM 3084 C CA . PHE B 1 83 ? -14.25 43.062 2.715 1 95.38 83 PHE B CA 1
ATOM 3085 C C . PHE B 1 83 ? -12.906 42.719 2.09 1 95.38 83 PHE B C 1
ATOM 3087 O O . PHE B 1 83 ? -11.977 42.312 2.793 1 95.38 83 PHE B O 1
ATOM 3094 N N . PRO B 1 84 ? -12.789 42.906 0.78 1 96.12 84 PRO B N 1
ATOM 3095 C CA . PRO B 1 84 ? -11.57 42.5 0.086 1 96.12 84 PRO B CA 1
ATOM 3096 C C . PRO B 1 84 ? -10.398 43.438 0.295 1 96.12 84 PRO B C 1
ATOM 3098 O O . PRO B 1 84 ? -10.594 44.656 0.335 1 96.12 84 PRO B O 1
ATOM 3101 N N . ILE B 1 85 ? -9.273 42.938 0.512 1 96 85 ILE B N 1
ATOM 3102 C CA . ILE B 1 85 ? -7.984 43.594 0.455 1 96 85 ILE B CA 1
ATOM 3103 C C . ILE B 1 85 ? -7.164 43.062 -0.706 1 96 85 ILE B C 1
ATOM 3105 O O . ILE B 1 85 ? -6.516 42 -0.573 1 96 85 ILE B O 1
ATOM 3109 N N . PRO B 1 86 ? -7.152 43.75 -1.789 1 96.31 86 PRO B N 1
ATOM 3110 C CA . PRO B 1 86 ? -6.535 43.188 -2.994 1 96.31 86 PRO B CA 1
ATOM 3111 C C . PRO B 1 86 ? -5.023 43 -2.852 1 96.31 86 PRO B C 1
ATOM 3113 O O . PRO B 1 86 ? -4.449 42.094 -3.455 1 96.31 86 PRO B O 1
ATOM 3116 N N . THR B 1 87 ? -4.391 43.969 -2.172 1 96.75 87 THR B N 1
ATOM 3117 C CA . THR B 1 87 ? -2.951 43.906 -1.941 1 96.75 87 THR B CA 1
ATOM 3118 C C . THR B 1 87 ? -2.625 44.156 -0.472 1 96.75 87 THR B C 1
ATOM 3120 O O . THR B 1 87 ? -2.773 45.281 0.019 1 96.75 87 THR B O 1
ATOM 3123 N N . MET B 1 88 ? -2.125 43.219 0.152 1 96.44 88 MET B N 1
ATOM 3124 C CA . MET B 1 88 ? -1.817 43.312 1.576 1 96.44 88 MET B CA 1
ATOM 3125 C C . MET B 1 88 ? -0.557 44.125 1.8 1 96.44 88 MET B C 1
ATOM 3127 O O . MET B 1 88 ? 0.462 43.906 1.144 1 96.44 88 MET B O 1
ATOM 3131 N N . THR B 1 89 ? -0.604 45.125 2.693 1 95.25 89 THR B N 1
ATOM 3132 C CA . THR B 1 89 ? 0.534 45.938 3.107 1 95.25 89 THR B CA 1
ATOM 3133 C C . THR B 1 89 ? 0.539 46.125 4.621 1 95.25 89 THR B C 1
ATOM 3135 O O . THR B 1 89 ? -0.366 45.656 5.316 1 95.25 89 THR B O 1
ATOM 3138 N N . GLN B 1 90 ? 1.556 46.844 5.137 1 94.25 90 GLN B N 1
ATOM 3139 C CA . GLN B 1 90 ? 1.671 47.094 6.57 1 94.25 90 GLN B CA 1
ATOM 3140 C C . GLN B 1 90 ? 0.481 47.906 7.078 1 94.25 90 GLN B C 1
ATOM 3142 O O . GLN B 1 90 ? 0.084 47.781 8.242 1 94.25 90 GLN B O 1
ATOM 3147 N N . HIS B 1 91 ? -0.149 48.625 6.148 1 92.81 91 HIS B N 1
ATOM 3148 C CA . HIS B 1 91 ? -1.26 49.5 6.523 1 92.81 91 HIS B CA 1
ATOM 3149 C C . HIS B 1 91 ? -2.514 48.688 6.828 1 92.81 91 HIS B C 1
ATOM 3151 O O . HIS B 1 91 ? -3.387 49.156 7.574 1 92.81 91 HIS B O 1
ATOM 3157 N N . HIS B 1 92 ? -2.508 47.562 6.27 1 95 92 HIS B N 1
ATOM 3158 C CA . HIS B 1 92 ? -3.686 46.719 6.445 1 95 92 HIS B CA 1
ATOM 3159 C C . HIS B 1 92 ? -3.537 45.812 7.664 1 95 92 HIS B C 1
ATOM 3161 O O . HIS B 1 92 ? -4.527 45.281 8.172 1 95 92 HIS B O 1
ATOM 3167 N N . ALA B 1 93 ? -2.342 45.625 8.148 1 95.25 93 ALA B N 1
ATOM 3168 C CA . ALA B 1 93 ? -2.102 44.719 9.289 1 95.25 93 ALA B CA 1
ATOM 3169 C C . ALA B 1 93 ? -2.682 45.312 10.57 1 95.25 93 ALA B C 1
ATOM 3171 O O . ALA B 1 93 ? -2.621 46.531 10.781 1 95.25 93 ALA B O 1
ATOM 3172 N N . GLY B 1 94 ? -3.219 44.438 11.383 1 93.94 94 GLY B N 1
ATOM 3173 C CA . GLY B 1 94 ? -3.795 44.906 12.633 1 93.94 94 GLY B CA 1
ATOM 3174 C C . GLY B 1 94 ? -4.965 44.094 13.102 1 93.94 94 GLY B C 1
ATOM 3175 O O . GLY B 1 94 ? -5.195 42.969 12.594 1 93.94 94 GLY B O 1
ATOM 3176 N N . ARG B 1 95 ? -5.641 44.562 14.109 1 94.62 95 ARG B N 1
ATOM 3177 C CA . ARG B 1 95 ? -6.773 43.875 14.719 1 94.62 95 ARG B CA 1
ATOM 3178 C C . ARG B 1 95 ? -8.094 44.438 14.211 1 94.62 95 ARG B C 1
ATOM 3180 O O . ARG B 1 95 ? -8.266 45.656 14.109 1 94.62 95 ARG B O 1
ATOM 3187 N N . TYR B 1 96 ? -8.938 43.531 13.914 1 96.12 96 TYR B N 1
ATOM 3188 C CA . TYR B 1 96 ? -10.211 43.906 13.312 1 96.12 96 TYR B CA 1
ATOM 3189 C C . TYR B 1 96 ? -11.375 43.344 14.109 1 96.12 96 TYR B C 1
ATOM 3191 O O . TYR B 1 96 ? -11.242 42.281 14.758 1 96.12 96 TYR B O 1
ATOM 3199 N N . GLN B 1 97 ? -12.453 44 14.055 1 97.19 97 GLN B N 1
ATOM 3200 C CA . GLN B 1 97 ? -13.766 43.531 14.5 1 97.19 97 GLN B CA 1
ATOM 3201 C C . GLN B 1 97 ? -14.859 43.938 13.523 1 97.19 97 GLN B C 1
ATOM 3203 O O . GLN B 1 97 ? -14.703 44.938 12.797 1 97.19 97 GLN B O 1
ATOM 3208 N N . CYS B 1 98 ? -15.898 43.188 13.516 1 96.56 98 CYS B N 1
ATOM 3209 C CA . CYS B 1 98 ? -17.031 43.562 12.68 1 96.56 98 CYS B CA 1
ATOM 3210 C C . CYS B 1 98 ? -18.328 43.531 13.469 1 96.56 98 CYS B C 1
ATOM 3212 O O . CYS B 1 98 ? -18.406 42.906 14.539 1 96.56 98 CYS B O 1
ATOM 3214 N N . TYR B 1 99 ? -19.281 44.281 13.07 1 95.88 99 TYR B N 1
ATOM 3215 C CA . TYR B 1 99 ? -20.625 44.344 13.633 1 95.88 99 TYR B CA 1
ATOM 3216 C C . TYR B 1 99 ? -21.656 44.688 12.562 1 95.88 99 TYR B C 1
ATOM 3218 O O . TYR B 1 99 ? -21.297 45.031 11.438 1 95.88 99 TYR B O 1
ATOM 3226 N N . TYR B 1 100 ? -22.875 44.375 12.883 1 95.12 100 TYR B N 1
ATOM 3227 C CA . TYR B 1 100 ? -23.922 44.625 11.898 1 95.12 100 TYR B CA 1
ATOM 3228 C C . TYR B 1 100 ? -25.078 45.375 12.516 1 95.12 100 TYR B C 1
ATOM 3230 O O . TYR B 1 100 ? -25.203 45.438 13.742 1 95.12 100 TYR B O 1
ATOM 3238 N N . HIS B 1 101 ? -25.859 46 11.648 1 93.94 101 HIS B N 1
ATOM 3239 C CA . HIS B 1 101 ? -27.078 46.688 12.031 1 93.94 101 HIS B CA 1
ATOM 3240 C C . HIS B 1 101 ? -28.328 45.969 11.531 1 93.94 101 HIS B C 1
ATOM 3242 O O . HIS B 1 101 ? -28.375 45.531 10.375 1 93.94 101 HIS B O 1
ATOM 3248 N N . SER B 1 102 ? -29.156 45.781 12.445 1 91.75 102 SER B N 1
ATOM 3249 C CA . SER B 1 102 ? -30.469 45.25 12.117 1 91.75 102 SER B CA 1
ATOM 3250 C C . SER B 1 102 ? -31.594 46.156 12.586 1 91.75 102 SER B C 1
ATOM 3252 O O . SER B 1 102 ? -31.328 47.188 13.234 1 91.75 102 SER B O 1
ATOM 3254 N N . PRO B 1 103 ? -32.812 45.812 12.289 1 89.75 103 PRO B N 1
ATOM 3255 C CA . PRO B 1 103 ? -33.938 46.625 12.758 1 89.75 103 PRO B CA 1
ATOM 3256 C C . PRO B 1 103 ? -33.969 46.75 14.273 1 89.75 103 PRO B C 1
ATOM 3258 O O . PRO B 1 103 ? -34.5 47.75 14.812 1 89.75 103 PRO B O 1
ATOM 3261 N N . ALA B 1 104 ? -33.406 45.75 14.836 1 91.25 104 ALA B N 1
ATOM 3262 C CA . ALA B 1 104 ? -33.438 45.75 16.297 1 91.25 104 ALA B CA 1
ATOM 3263 C C . ALA B 1 104 ? -32.281 46.562 16.875 1 91.25 104 ALA B C 1
ATOM 3265 O O . ALA B 1 104 ? -32.219 46.781 18.078 1 91.25 104 ALA B O 1
ATOM 3266 N N . GLY B 1 105 ? -31.375 47.062 16.016 1 92.25 105 GLY B N 1
ATOM 3267 C CA . GLY B 1 105 ? -30.266 47.875 16.469 1 92.25 105 GLY B CA 1
ATOM 3268 C C . GLY B 1 105 ? -28.922 47.312 16.031 1 92.25 105 GLY B C 1
ATOM 3269 O O . GLY B 1 105 ? -28.828 46.562 15.055 1 92.25 105 GLY B O 1
ATOM 3270 N N . TRP B 1 106 ? -27.891 47.844 16.672 1 93.88 106 TRP B N 1
ATOM 3271 C CA . TRP B 1 106 ? -26.531 47.406 16.375 1 93.88 106 TRP B CA 1
ATOM 3272 C C . TRP B 1 106 ? -26.172 46.188 17.219 1 93.88 106 TRP B C 1
ATOM 3274 O O . TRP B 1 106 ? -26.516 46.094 18.391 1 93.88 106 TRP B O 1
ATOM 3284 N N . SER B 1 107 ? -25.516 45.281 16.516 1 94.81 107 SER B N 1
ATOM 3285 C CA . SER B 1 107 ? -25.016 44.125 17.25 1 94.81 107 SER B CA 1
ATOM 3286 C C . SER B 1 107 ? -23.797 44.469 18.094 1 94.81 107 SER B C 1
ATOM 3288 O O . SER B 1 107 ? -23.219 45.562 17.953 1 94.81 107 SER B O 1
ATOM 3290 N N . GLN B 1 108 ? -23.438 43.5 18.938 1 94.56 108 GLN B N 1
ATOM 3291 C CA . GLN B 1 108 ? -22.125 43.531 19.547 1 94.56 108 GLN B CA 1
ATOM 3292 C C . GLN B 1 108 ? -21.031 43.312 18.516 1 94.56 108 GLN B C 1
ATOM 3294 O O . GLN B 1 108 ? -21.297 42.844 17.422 1 94.56 108 GLN B O 1
ATOM 3299 N N . HIS B 1 109 ? -19.797 43.688 18.938 1 94.94 109 HIS B N 1
ATOM 3300 C CA . HIS B 1 109 ? -18.656 43.438 18.078 1 94.94 109 HIS B CA 1
ATOM 3301 C C . HIS B 1 109 ? -18.297 41.969 18.047 1 94.94 109 HIS B C 1
ATOM 3303 O O . HIS B 1 109 ? -18.453 41.25 19.031 1 94.94 109 HIS B O 1
ATOM 3309 N N . SER B 1 110 ? -17.781 41.5 16.906 1 96.62 110 SER B N 1
ATOM 3310 C CA . SER B 1 110 ? -17.25 40.156 16.812 1 96.62 110 SER B CA 1
ATOM 3311 C C . SER B 1 110 ? -16 39.969 17.672 1 96.62 110 SER B C 1
ATOM 3313 O O . SER B 1 110 ? -15.477 40.938 18.203 1 96.62 110 SER B O 1
ATOM 3315 N N . ASP B 1 111 ? -15.625 38.688 17.844 1 95.38 111 ASP B N 1
ATOM 3316 C CA . ASP B 1 111 ? -14.297 38.469 18.406 1 95.38 111 ASP B CA 1
ATOM 3317 C C . ASP B 1 111 ? -13.219 39.094 17.547 1 95.38 111 ASP B C 1
ATOM 3319 O O . ASP B 1 111 ? -13.398 39.281 16.344 1 95.38 111 ASP B O 1
ATOM 3323 N N . THR B 1 112 ? -12.148 39.531 18.188 1 95.25 112 THR B N 1
ATOM 3324 C CA . THR B 1 112 ? -11.07 40.219 17.5 1 95.25 112 THR B CA 1
ATOM 3325 C C . THR B 1 112 ? -10.305 39.25 16.594 1 95.25 112 THR B C 1
ATOM 3327 O O . THR B 1 112 ? -10.016 38.125 16.969 1 95.25 112 THR B O 1
ATOM 3330 N N . LEU B 1 113 ? -10.07 39.656 15.383 1 94.56 113 LEU B N 1
ATOM 3331 C CA . LEU B 1 113 ? -9.219 38.969 14.43 1 94.56 113 LEU B CA 1
ATOM 3332 C C . LEU B 1 113 ? -7.934 39.75 14.164 1 94.56 113 LEU B C 1
ATOM 3334 O O . LEU B 1 113 ? -7.973 40.875 13.727 1 94.56 113 LEU B O 1
ATOM 3338 N N . GLU B 1 114 ? -6.895 39.156 14.477 1 92.31 114 GLU B N 1
ATOM 3339 C CA . GLU B 1 114 ? -5.617 39.781 14.141 1 92.31 114 GLU B CA 1
ATOM 3340 C C . GLU B 1 114 ? -5.168 39.375 12.734 1 92.31 114 GLU B C 1
ATOM 3342 O O . GLU B 1 114 ? -4.977 38.219 12.445 1 92.31 114 GLU B O 1
ATOM 3347 N N . LEU B 1 115 ? -5.039 40.344 11.891 1 94.88 115 LEU B N 1
ATOM 3348 C CA . LEU B 1 115 ? -4.512 40.156 10.539 1 94.88 115 LEU B CA 1
ATOM 3349 C C . LEU B 1 115 ? -3.029 40.5 10.484 1 94.88 115 LEU B C 1
ATOM 3351 O O . LEU B 1 115 ? -2.648 41.656 10.766 1 94.88 115 LEU B O 1
ATOM 3355 N N . VAL B 1 116 ? -2.289 39.5 10.078 1 94.94 116 VAL B N 1
ATOM 3356 C CA . VAL B 1 116 ? -0.84 39.656 10.117 1 94.94 116 VAL B CA 1
ATOM 3357 C C . VAL B 1 116 ? -0.286 39.688 8.695 1 94.94 116 VAL B C 1
ATOM 3359 O O . VAL B 1 116 ? -0.704 38.906 7.84 1 94.94 116 VAL B O 1
ATOM 3362 N N . VAL B 1 117 ? 0.6 40.688 8.414 1 96.5 117 VAL B N 1
ATOM 3363 C CA . VAL B 1 117 ? 1.312 40.719 7.145 1 96.5 117 VAL B CA 1
ATOM 3364 C C . VAL B 1 117 ? 2.723 40.188 7.32 1 96.5 117 VAL B C 1
ATOM 3366 O O . VAL B 1 117 ? 3.4 40.469 8.305 1 96.5 117 VAL B O 1
ATOM 3369 N N . THR B 1 118 ? 3.139 39.281 6.406 1 96.69 118 THR B N 1
ATOM 3370 C CA . THR B 1 118 ? 4.465 38.688 6.488 1 96.69 118 THR B CA 1
ATOM 3371 C C . THR B 1 118 ? 5.328 39.125 5.305 1 96.69 118 THR B C 1
ATOM 3373 O O . THR B 1 118 ? 4.82 39.656 4.328 1 96.69 118 THR B O 1
ATOM 3376 N N . GLY B 1 119 ? 6.695 38.969 5.422 1 95.38 119 GLY B N 1
ATOM 3377 C CA . GLY B 1 119 ? 7.633 39.25 4.34 1 95.38 119 GLY B CA 1
ATOM 3378 C C . GLY B 1 119 ? 8.281 40.625 4.43 1 95.38 119 GLY B C 1
ATOM 3379 O O . GLY B 1 119 ? 8.844 41.094 3.447 1 95.38 119 GLY B O 1
ATOM 3380 N N . LEU B 1 120 ? 8.164 41.219 5.539 1 92.69 120 LEU B N 1
ATOM 3381 C CA . LEU B 1 120 ? 8.633 42.594 5.676 1 92.69 120 LEU B CA 1
ATOM 3382 C C . LEU B 1 120 ? 10.094 42.625 6.113 1 92.69 120 LEU B C 1
ATOM 3384 O O . LEU B 1 120 ? 10.773 43.656 5.953 1 92.69 120 LEU B O 1
ATOM 3388 N N . SER B 1 121 ? 10.539 41.625 6.727 1 94.38 121 SER B N 1
ATOM 3389 C CA . SER B 1 121 ? 11.906 41.562 7.215 1 94.38 121 SER B CA 1
ATOM 3390 C C . SER B 1 121 ? 12.5 40.188 6.973 1 94.38 121 SER B C 1
ATOM 3392 O O . SER B 1 121 ? 11.883 39.344 6.324 1 94.38 121 SER B O 1
ATOM 3394 N N . ARG B 1 122 ? 13.695 39.906 7.375 1 96.06 122 ARG B N 1
ATOM 3395 C CA . ARG B 1 122 ? 14.453 38.688 7.094 1 96.06 122 ARG B CA 1
ATOM 3396 C C . ARG B 1 122 ? 13.828 37.469 7.781 1 96.06 122 ARG B C 1
ATOM 3398 O O . ARG B 1 122 ? 13.289 37.594 8.891 1 96.06 122 ARG B O 1
ATOM 3405 N N . LYS B 1 123 ? 13.922 36.375 7.113 1 97.06 123 LYS B N 1
ATOM 3406 C CA . LYS B 1 123 ? 13.328 35.156 7.656 1 97.06 123 LYS B CA 1
ATOM 3407 C C . LYS B 1 123 ? 14.18 34.594 8.797 1 97.06 123 LYS B C 1
ATOM 3409 O O . LYS B 1 123 ? 15.406 34.719 8.781 1 97.06 123 LYS B O 1
ATOM 3414 N N . PRO B 1 124 ? 13.562 34 9.789 1 97.94 124 PRO B N 1
ATOM 3415 C CA . PRO B 1 124 ? 14.281 33.219 10.797 1 97.94 124 PRO B CA 1
ATOM 3416 C C . PRO B 1 124 ? 14.594 31.812 10.32 1 97.94 124 PRO B C 1
ATOM 3418 O O . PRO B 1 124 ? 14.406 31.484 9.141 1 97.94 124 PRO B O 1
ATOM 3421 N N . SER B 1 125 ? 15.242 31 11.25 1 97.31 125 SER B N 1
ATOM 3422 C CA . SER B 1 125 ? 15.5 29.594 10.977 1 97.31 125 SER B CA 1
ATOM 3423 C C . SER B 1 125 ? 14.742 28.688 11.938 1 97.31 125 SER B C 1
ATOM 3425 O O . SER B 1 125 ? 14.641 28.984 13.133 1 97.31 125 SER B O 1
ATOM 3427 N N . LEU B 1 126 ? 14.141 27.672 11.367 1 97.19 126 LEU B N 1
ATOM 3428 C CA . LEU B 1 126 ? 13.438 26.672 12.164 1 97.19 126 LEU B CA 1
ATOM 3429 C C . LEU B 1 126 ? 14.195 25.359 12.18 1 97.19 126 LEU B C 1
ATOM 3431 O O . LEU B 1 126 ? 14.555 24.828 11.125 1 97.19 126 LEU B O 1
ATOM 3435 N N . LEU B 1 127 ? 14.492 24.812 13.383 1 94.44 127 LEU B N 1
ATOM 3436 C CA . LEU B 1 127 ? 15.227 23.562 13.516 1 94.44 127 LEU B CA 1
ATOM 3437 C C . LEU B 1 127 ? 14.578 22.672 14.562 1 94.44 127 LEU B C 1
ATOM 3439 O O . LEU B 1 127 ? 13.852 23.141 15.438 1 94.44 127 LEU B O 1
ATOM 3443 N N . THR B 1 128 ? 14.703 21.422 14.43 1 92 128 THR B N 1
ATOM 3444 C CA . THR B 1 128 ? 14.328 20.484 15.484 1 92 128 THR B CA 1
ATOM 3445 C C . THR B 1 128 ? 15.562 19.969 16.219 1 92 128 THR B C 1
ATOM 3447 O O . THR B 1 128 ? 16.641 19.828 15.625 1 92 128 THR B O 1
ATOM 3450 N N . GLN B 1 129 ? 15.422 19.922 17.562 1 81.62 129 GLN B N 1
ATOM 3451 C CA . GLN B 1 129 ? 16.547 19.453 18.375 1 81.62 129 GLN B CA 1
ATOM 3452 C C . GLN B 1 129 ? 16.875 18 18.078 1 81.62 129 GLN B C 1
ATOM 3454 O O . GLN B 1 129 ? 18.031 17.578 18.188 1 81.62 129 GLN B O 1
ATOM 3459 N N . HIS B 1 130 ? 15.789 17.312 17.766 1 83.44 130 HIS B N 1
ATOM 3460 C CA . HIS B 1 130 ? 15.953 15.883 17.531 1 83.44 130 HIS B CA 1
ATOM 3461 C C . HIS B 1 130 ? 15.633 15.523 16.078 1 83.44 130 HIS B C 1
ATOM 3463 O O . HIS B 1 130 ? 15.695 16.391 15.203 1 83.44 130 HIS B O 1
ATOM 3469 N N . SER B 1 131 ? 15.367 14.352 15.727 1 87.81 131 SER B N 1
ATOM 3470 C CA . SER B 1 131 ? 15.055 13.844 14.398 1 87.81 131 SER B CA 1
ATOM 3471 C C . SER B 1 131 ? 13.68 14.328 13.93 1 87.81 131 SER B C 1
ATOM 3473 O O . SER B 1 131 ? 12.742 14.406 14.727 1 87.81 131 SER B O 1
ATOM 3475 N N . PRO B 1 132 ? 13.641 14.766 12.664 1 93.44 132 PRO B N 1
ATOM 3476 C CA . PRO B 1 132 ? 12.328 15.125 12.133 1 93.44 132 PRO B CA 1
ATOM 3477 C C . PRO B 1 132 ? 11.406 13.914 11.953 1 93.44 132 PRO B C 1
ATOM 3479 O O . PRO B 1 132 ? 10.25 14.07 11.555 1 93.44 132 PRO B O 1
ATOM 3482 N N . VAL B 1 133 ? 11.922 12.742 12.133 1 93.62 133 VAL B N 1
ATOM 3483 C 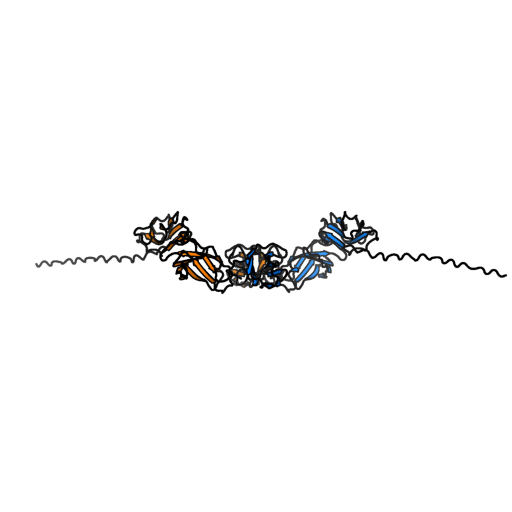CA . VAL B 1 133 ? 11.156 11.508 12.102 1 93.62 133 VAL B CA 1
ATOM 3484 C C . VAL B 1 133 ? 10.953 10.992 13.531 1 93.62 133 VAL B C 1
ATOM 3486 O O . VAL B 1 133 ? 11.922 10.656 14.211 1 93.62 133 VAL B O 1
ATOM 3489 N N . LEU B 1 134 ? 9.641 10.914 13.898 1 93.19 134 LEU B N 1
ATOM 3490 C CA . LEU B 1 134 ? 9.375 10.602 15.297 1 93.19 134 LEU B CA 1
ATOM 3491 C C . LEU B 1 134 ? 8.383 9.445 15.422 1 93.19 134 LEU B C 1
ATOM 3493 O O . LEU B 1 134 ? 7.469 9.32 14.609 1 93.19 134 LEU B O 1
ATOM 3497 N N . ASP B 1 135 ? 8.594 8.664 16.578 1 90.38 135 ASP B N 1
ATOM 3498 C CA . ASP B 1 135 ? 7.598 7.672 16.969 1 90.38 135 ASP B CA 1
ATOM 3499 C C . ASP B 1 135 ? 6.469 8.32 17.766 1 90.38 135 ASP B C 1
ATOM 3501 O O . ASP B 1 135 ? 6.695 9.281 18.5 1 90.38 135 ASP B O 1
ATOM 3505 N N . PRO B 1 136 ? 5.316 7.746 17.562 1 90.94 136 PRO B N 1
ATOM 3506 C CA . PRO B 1 136 ? 4.25 8.234 18.438 1 90.94 136 PRO B CA 1
ATOM 3507 C C . PRO B 1 136 ? 4.625 8.18 19.906 1 90.94 136 PRO B C 1
ATOM 3509 O O . PRO B 1 136 ? 5.277 7.227 20.344 1 90.94 136 PRO B O 1
ATOM 3512 N N . GLY B 1 137 ? 4.273 9.258 20.672 1 92.06 137 GLY B N 1
ATOM 3513 C CA . GLY B 1 137 ? 4.566 9.305 22.094 1 92.06 137 GLY B CA 1
ATOM 3514 C C . GLY B 1 137 ? 5.828 10.086 22.422 1 92.06 137 GLY B C 1
ATOM 3515 O O . GLY B 1 137 ? 6.039 10.484 23.562 1 92.06 137 GLY B O 1
ATOM 3516 N N . GLU B 1 138 ? 6.641 10.297 21.391 1 90.81 138 GLU B N 1
ATOM 3517 C CA . GLU B 1 138 ? 7.859 11.078 21.594 1 90.81 138 GLU B CA 1
ATOM 3518 C C . GLU B 1 138 ? 7.551 12.562 21.703 1 90.81 138 GLU B C 1
ATOM 3520 O O . GLU B 1 138 ? 6.496 13.023 21.25 1 90.81 138 GLU B O 1
ATOM 3525 N N . ASN B 1 139 ? 8.531 13.234 22.328 1 92.69 139 ASN B N 1
ATOM 3526 C CA . ASN B 1 139 ? 8.383 14.688 22.422 1 92.69 139 ASN B CA 1
ATOM 3527 C C . ASN B 1 139 ? 9.039 15.391 21.25 1 92.69 139 ASN B C 1
ATOM 3529 O O . ASN B 1 139 ? 10.117 15 20.812 1 92.69 139 ASN B O 1
ATOM 3533 N N . LEU B 1 140 ? 8.32 16.359 20.734 1 93.69 140 LEU B N 1
ATOM 3534 C CA . LEU B 1 140 ? 8.828 17.188 19.641 1 93.69 140 LEU B CA 1
ATOM 3535 C C . LEU B 1 140 ? 9.102 18.609 20.109 1 93.69 140 LEU B C 1
ATOM 3537 O O . LEU B 1 140 ? 8.219 19.266 20.688 1 93.69 140 LEU B O 1
ATOM 3541 N N . THR B 1 141 ? 10.32 19.016 19.922 1 94.44 141 THR B N 1
ATOM 3542 C CA . THR B 1 141 ? 10.727 20.391 20.25 1 94.44 141 THR B CA 1
ATOM 3543 C C . THR B 1 141 ? 11.203 21.109 19 1 94.44 141 THR B C 1
ATOM 3545 O O . THR B 1 141 ? 12.148 20.672 18.344 1 94.44 141 THR B O 1
ATOM 3548 N N . LEU B 1 142 ? 10.539 22.234 18.688 1 96.12 142 LEU B N 1
ATOM 3549 C CA . LEU B 1 142 ? 10.93 23.062 17.547 1 96.12 142 LEU B CA 1
ATOM 3550 C C . LEU B 1 142 ? 11.508 24.391 18.016 1 96.12 142 LEU B C 1
ATOM 3552 O O . LEU B 1 142 ? 10.898 25.078 18.844 1 96.12 142 LEU B O 1
ATOM 3556 N N . GLN B 1 143 ? 12.641 24.703 17.469 1 95.94 143 GLN B N 1
ATOM 3557 C CA . GLN B 1 143 ? 13.32 25.922 17.875 1 95.94 143 GLN B CA 1
ATOM 3558 C C . GLN B 1 143 ? 13.383 26.922 16.719 1 95.94 143 GLN B C 1
ATOM 3560 O O . GLN B 1 143 ? 13.875 26.594 15.633 1 95.94 143 GLN B O 1
ATOM 3565 N N . CYS B 1 144 ? 12.883 28.078 16.938 1 97.5 144 CYS B N 1
ATOM 3566 C CA . CYS B 1 144 ? 12.977 29.188 15.992 1 97.5 144 CYS B CA 1
ATOM 3567 C C . CYS B 1 144 ? 14.031 30.188 16.438 1 97.5 144 CYS B C 1
ATOM 3569 O O . CYS B 1 144 ? 14.016 30.656 17.578 1 97.5 144 CYS B O 1
ATOM 3571 N N . HIS B 1 145 ? 14.969 30.516 15.523 1 96.06 145 HIS B N 1
ATOM 3572 C CA . HIS B 1 145 ? 16.031 31.438 15.922 1 96.06 145 HIS B CA 1
ATOM 3573 C C . HIS B 1 145 ? 16.312 32.469 14.828 1 96.06 145 HIS B C 1
ATOM 3575 O O . HIS B 1 145 ? 15.977 32.219 13.656 1 96.06 145 HIS B O 1
ATOM 3581 N N . SER B 1 146 ? 16.828 33.625 15.227 1 96.44 146 SER B N 1
ATOM 3582 C CA . SER B 1 146 ? 17.109 34.719 14.297 1 96.44 146 SER B CA 1
ATOM 3583 C C . SER B 1 146 ? 18.203 35.656 14.836 1 96.44 146 SER B C 1
ATOM 3585 O O . SER B 1 146 ? 18.375 35.75 16.047 1 96.44 146 SER B O 1
ATOM 3587 N N . ASP B 1 147 ? 18.922 36.25 13.906 1 94.69 147 ASP B N 1
ATOM 3588 C CA . ASP B 1 147 ? 19.906 37.25 14.281 1 94.69 147 ASP B CA 1
ATOM 3589 C C . ASP B 1 147 ? 19.375 38.656 14.016 1 94.69 147 ASP B C 1
ATOM 3591 O O . ASP B 1 147 ? 20.141 39.625 14.039 1 94.69 147 ASP B O 1
ATOM 3595 N N . SER B 1 148 ? 18.094 38.812 13.75 1 92.62 148 SER B N 1
ATOM 3596 C CA . SER B 1 148 ? 17.5 40.094 13.406 1 92.62 148 SER B CA 1
ATOM 3597 C C . SER B 1 148 ? 16.953 40.812 14.641 1 92.62 148 SER B C 1
ATOM 3599 O O . SER B 1 148 ? 16.406 41.906 14.539 1 92.62 148 SER B O 1
ATOM 3601 N N . GLY B 1 149 ? 16.984 40.219 15.773 1 90.12 149 GLY B N 1
ATOM 3602 C CA . GLY B 1 149 ? 16.578 40.844 17.016 1 90.12 149 GLY B CA 1
ATOM 3603 C C . GLY B 1 149 ? 15.086 40.812 17.25 1 90.12 149 GLY B C 1
ATOM 3604 O O . GLY B 1 149 ? 14.523 41.688 17.875 1 90.12 149 GLY B O 1
ATOM 3605 N N . TYR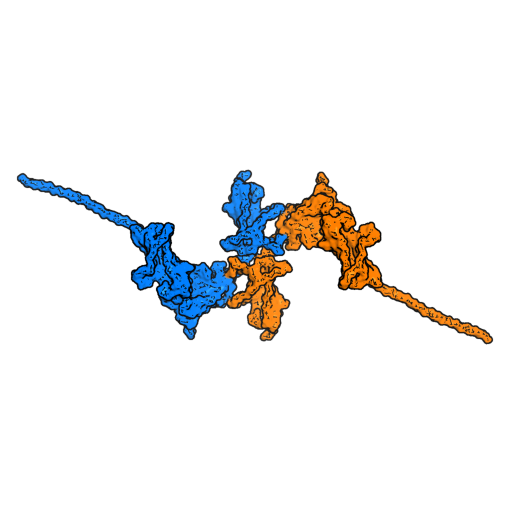 B 1 150 ? 14.438 39.812 16.75 1 94.56 150 TYR B N 1
ATOM 3606 C CA . TYR B 1 150 ? 13.008 39.656 17.016 1 94.56 150 TYR B CA 1
ATOM 3607 C C . TYR B 1 150 ? 12.75 39.375 18.484 1 94.56 150 TYR B C 1
ATOM 3609 O O . TYR B 1 150 ? 13.516 38.656 19.125 1 94.56 150 TYR B O 1
ATOM 3617 N N . ASP B 1 151 ? 11.641 39.938 19.047 1 94.81 151 ASP B N 1
ATOM 3618 C CA . ASP B 1 151 ? 11.328 39.688 20.453 1 94.81 151 ASP B CA 1
ATOM 3619 C C . ASP B 1 151 ? 10.102 38.781 20.562 1 94.81 151 ASP B C 1
ATOM 3621 O O . ASP B 1 151 ? 9.641 38.5 21.672 1 94.81 151 ASP B O 1
ATOM 3625 N N . ARG B 1 152 ? 9.57 38.375 19.453 1 95.81 152 ARG B N 1
ATOM 3626 C CA . ARG B 1 152 ? 8.438 37.438 19.391 1 95.81 152 ARG B CA 1
ATOM 3627 C C . ARG B 1 152 ? 8.586 36.5 18.219 1 95.81 152 ARG B C 1
ATOM 3629 O O . ARG B 1 152 ? 9.055 36.875 17.141 1 95.81 152 ARG B O 1
ATOM 3636 N N . PHE B 1 153 ? 8.133 35.219 18.453 1 96.94 153 PHE B N 1
ATOM 3637 C CA . PHE B 1 153 ? 8.141 34.25 17.375 1 96.94 153 PHE B CA 1
ATOM 3638 C C . PHE B 1 153 ? 6.793 33.531 17.281 1 96.94 153 PHE B C 1
ATOM 3640 O O . PHE B 1 153 ? 6.109 33.344 18.281 1 96.94 153 PHE B O 1
ATOM 3647 N N . ALA B 1 154 ? 6.398 33.188 16.094 1 96.19 154 ALA B N 1
ATOM 3648 C CA . ALA B 1 154 ? 5.18 32.438 15.828 1 96.19 154 ALA B CA 1
ATOM 3649 C C . ALA B 1 154 ? 5.484 31.141 15.055 1 96.19 154 ALA B C 1
ATOM 3651 O O . ALA B 1 154 ? 6.426 31.109 14.258 1 96.19 154 ALA B O 1
ATOM 3652 N N . LEU B 1 155 ? 4.691 30.109 15.289 1 96.81 155 LEU B N 1
ATOM 3653 C CA . LEU B 1 155 ? 4.816 28.844 14.594 1 96.81 155 LEU B CA 1
ATOM 3654 C C . LEU B 1 155 ? 3.551 28.516 13.805 1 96.81 155 LEU B C 1
ATOM 3656 O O . LEU B 1 155 ? 2.441 28.656 14.328 1 96.81 155 LEU B O 1
ATOM 3660 N N . SER B 1 156 ? 3.77 28.156 12.547 1 95.12 156 SER B N 1
ATOM 3661 C CA . SER B 1 156 ? 2.631 27.812 11.703 1 95.12 156 SER B CA 1
ATOM 3662 C C . SER B 1 156 ? 2.779 26.422 11.117 1 95.12 156 SER B C 1
ATOM 3664 O O . SER B 1 156 ? 3.887 26 10.773 1 95.12 156 SER B O 1
ATOM 3666 N N . LYS B 1 157 ? 1.68 25.75 11.102 1 93.44 157 LYS B N 1
ATOM 3667 C CA . LYS B 1 157 ? 1.573 24.484 10.375 1 93.44 157 LYS B CA 1
ATOM 3668 C C . LYS B 1 157 ? 0.722 24.641 9.117 1 93.44 157 LYS B C 1
ATOM 3670 O O . LYS B 1 157 ? -0.362 25.234 9.172 1 93.44 157 LYS B O 1
ATOM 3675 N N . GLU B 1 158 ? 1.258 24.125 8.016 1 91.56 158 GLU B N 1
ATOM 3676 C CA . GLU B 1 158 ? 0.512 24.234 6.762 1 91.56 158 GLU B CA 1
ATOM 3677 C C . GLU B 1 158 ? -0.875 23.609 6.891 1 91.56 158 GLU B C 1
ATOM 3679 O O . GLU B 1 158 ? -1.007 22.469 7.32 1 91.56 158 GLU B O 1
ATOM 3684 N N . GLY B 1 159 ? -1.829 24.422 6.527 1 84.06 159 GLY B N 1
ATOM 3685 C CA . GLY B 1 159 ? -3.203 23.953 6.602 1 84.06 159 GLY B CA 1
ATOM 3686 C C . GLY B 1 159 ? -3.812 24.109 7.98 1 84.06 159 GLY B C 1
ATOM 3687 O O . GLY B 1 159 ? -5.004 23.844 8.172 1 84.06 159 GLY B O 1
ATOM 3688 N N . GLY B 1 160 ? -2.982 24.438 8.914 1 82.69 160 GLY B N 1
ATOM 3689 C CA . GLY B 1 160 ? -3.469 24.625 10.273 1 82.69 160 GLY B CA 1
ATOM 3690 C C . GLY B 1 160 ? -4.016 26.016 10.523 1 82.69 160 GLY B C 1
ATOM 3691 O O . GLY B 1 160 ? -3.678 26.953 9.812 1 82.69 160 GLY B O 1
ATOM 3692 N N . GLN B 1 161 ? -4.809 26.109 11.609 1 78.12 161 GLN B N 1
ATOM 3693 C CA . GLN B 1 161 ? -5.41 27.406 11.961 1 78.12 161 GLN B CA 1
ATOM 3694 C C . GLN B 1 161 ? -4.719 28.031 13.164 1 78.12 161 GLN B C 1
ATOM 3696 O O . GLN B 1 161 ? -4.738 29.25 13.336 1 78.12 161 GLN B O 1
ATOM 3701 N N . ASP B 1 162 ? -4.09 27.203 13.914 1 83 162 ASP B N 1
ATOM 3702 C CA . ASP B 1 162 ? -3.441 27.688 15.125 1 83 162 ASP B CA 1
ATOM 3703 C C . ASP B 1 162 ? -2.107 28.344 14.812 1 83 162 ASP B C 1
ATOM 3705 O O . ASP B 1 162 ? -1.372 27.891 13.93 1 83 162 ASP B O 1
ATOM 3709 N N . LEU B 1 163 ? -1.908 29.484 15.539 1 89.81 163 LEU B N 1
ATOM 3710 C CA . LEU B 1 163 ? -0.661 30.219 15.375 1 89.81 163 LEU B CA 1
ATOM 3711 C C . LEU B 1 163 ? -0.044 30.562 16.734 1 89.81 163 LEU B C 1
ATOM 3713 O O . LEU B 1 163 ? 0.027 31.719 17.109 1 89.81 163 LEU B O 1
ATOM 3717 N N . PRO B 1 164 ? 0.443 29.594 17.359 1 93.06 164 PRO B N 1
ATOM 3718 C CA . PRO B 1 164 ? 1.061 29.875 18.656 1 93.06 164 PRO B CA 1
ATOM 3719 C C . PRO B 1 164 ? 2.209 30.875 18.562 1 93.06 164 PRO B C 1
ATOM 3721 O O . PRO B 1 164 ? 2.982 30.844 17.594 1 93.06 164 PRO B O 1
ATOM 3724 N N . GLN B 1 165 ? 2.211 31.766 19.5 1 94.19 165 GLN B N 1
ATOM 3725 C CA . GLN B 1 165 ? 3.26 32.781 19.578 1 94.19 165 GLN B CA 1
ATOM 3726 C C . GLN B 1 165 ? 3.969 32.75 20.938 1 94.19 165 GLN B C 1
ATOM 3728 O O . GLN B 1 165 ? 3.338 32.5 21.969 1 94.19 165 GLN B O 1
ATOM 3733 N N . LEU B 1 166 ? 5.309 32.938 20.891 1 95.69 166 LEU B N 1
ATOM 3734 C CA . LEU B 1 166 ? 6.109 32.969 22.109 1 95.69 166 LEU B CA 1
ATOM 3735 C C . LEU B 1 166 ? 7.062 34.156 22.109 1 95.69 166 LEU B C 1
ATOM 3737 O O . LEU B 1 166 ? 7.551 34.562 21.047 1 95.69 166 LEU B O 1
ATOM 3741 N N . PRO B 1 167 ? 7.297 34.688 23.344 1 95.31 167 PRO B N 1
ATOM 3742 C CA . PRO B 1 167 ? 8.328 35.719 23.406 1 95.31 167 PRO B CA 1
ATOM 3743 C C . PRO B 1 167 ? 9.719 35.188 23.047 1 95.31 167 PRO B C 1
ATOM 3745 O O . PRO B 1 167 ? 10.055 34.062 23.375 1 95.31 167 PRO B O 1
ATOM 3748 N N . GLY B 1 168 ? 10.43 36.031 22.375 1 94.38 168 GLY B N 1
ATOM 3749 C CA . GLY B 1 168 ? 11.805 35.656 22.062 1 94.38 168 GLY B CA 1
ATOM 3750 C C . GLY B 1 168 ? 12.75 35.875 23.234 1 94.38 168 GLY B C 1
ATOM 3751 O O . GLY B 1 168 ? 12.688 36.875 23.938 1 94.38 168 GLY B O 1
ATOM 3752 N N . GLN B 1 169 ? 13.547 34.812 23.484 1 92.5 169 GLN B N 1
ATOM 3753 C CA . GLN B 1 169 ? 14.633 34.938 24.453 1 92.5 169 GLN B CA 1
ATOM 3754 C C . GLN B 1 169 ? 15.891 35.5 23.781 1 92.5 169 GLN B C 1
ATOM 3756 O O . GLN B 1 169 ? 16.344 35 22.766 1 92.5 169 GLN B O 1
ATOM 3761 N N . GLN B 1 170 ? 16.328 36.594 24.391 1 89.44 170 GLN B N 1
ATOM 3762 C CA . GLN B 1 170 ? 17.547 37.188 23.844 1 89.44 170 GLN B CA 1
ATOM 3763 C C . GLN B 1 170 ? 18.797 36.438 24.297 1 89.44 170 GLN B C 1
ATOM 3765 O O . GLN B 1 170 ? 18.953 36.156 25.484 1 89.44 170 GLN B O 1
ATOM 3770 N N . LEU B 1 171 ? 19.5 36.031 23.234 1 85.88 171 LEU B N 1
ATOM 3771 C CA . LEU B 1 171 ? 20.766 35.375 23.516 1 85.88 171 LEU B CA 1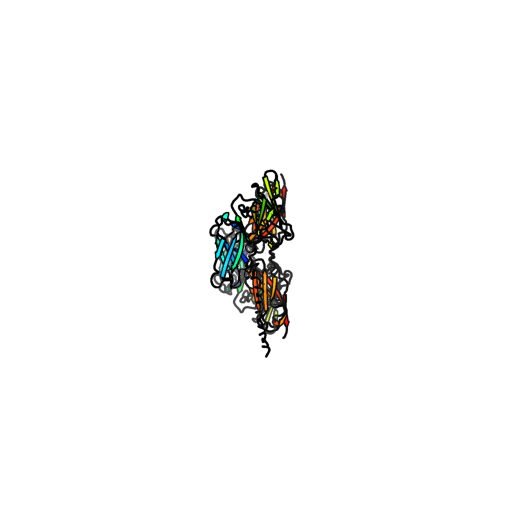
ATOM 3772 C C . LEU B 1 171 ? 21.953 36.312 23.25 1 85.88 171 LEU B C 1
ATOM 3774 O O . LEU B 1 171 ? 21.766 37.469 22.922 1 85.88 171 LEU B O 1
ATOM 3778 N N . GLN B 1 172 ? 23.188 35.781 23.438 1 82.38 172 GLN B N 1
ATOM 3779 C CA . GLN B 1 172 ? 24.375 36.594 23.203 1 82.38 172 GLN B CA 1
ATOM 3780 C C . GLN B 1 172 ? 24.531 36.938 21.719 1 82.38 172 GLN B C 1
ATOM 3782 O O . GLN B 1 172 ? 24 36.219 20.859 1 82.38 172 GLN B O 1
ATOM 3787 N N . ALA B 1 173 ? 25.156 38 21.422 1 83.5 173 ALA B N 1
ATOM 3788 C CA . ALA B 1 173 ? 25.562 38.406 20.078 1 83.5 173 ALA B CA 1
ATOM 3789 C C . ALA B 1 173 ? 24.344 38.781 19.219 1 83.5 173 ALA B C 1
ATOM 3791 O O . ALA B 1 173 ? 24.359 38.562 18.016 1 83.5 173 ALA B O 1
ATOM 3792 N N . GLY B 1 174 ? 23.25 39.188 19.859 1 85.44 174 GLY B N 1
ATOM 3793 C CA . GLY B 1 174 ? 22.125 39.688 19.078 1 85.44 174 GLY B CA 1
ATOM 3794 C C . GLY B 1 174 ? 21.188 38.594 18.609 1 85.44 174 GLY B C 1
ATOM 3795 O O . GLY B 1 174 ? 20.25 38.844 17.844 1 85.44 174 GLY B O 1
ATOM 3796 N N . LEU B 1 175 ? 21.484 37.375 19.078 1 91.88 175 LEU B N 1
ATOM 3797 C CA . LEU B 1 175 ? 20.656 36.25 18.672 1 91.88 175 LEU B CA 1
ATOM 3798 C C . LEU B 1 175 ? 19.422 36.125 19.578 1 91.88 175 LEU B C 1
ATOM 3800 O O . LEU B 1 175 ? 19.484 36.438 20.766 1 91.88 175 LEU B O 1
ATOM 3804 N N . SER B 1 176 ? 18.25 35.906 18.953 1 95.5 176 SER B N 1
ATOM 3805 C CA . SER B 1 176 ? 17.016 35.656 19.688 1 95.5 176 SER B CA 1
ATOM 3806 C C . SER B 1 176 ? 16.422 34.312 19.281 1 95.5 176 SER B C 1
ATOM 3808 O O . SER B 1 176 ? 16.641 33.844 18.156 1 95.5 176 SER B O 1
ATOM 3810 N N . GLN B 1 177 ? 15.719 33.656 20.266 1 95.88 177 GLN B N 1
ATOM 3811 C CA . GLN B 1 177 ? 15.156 32.344 19.938 1 95.88 177 GLN B CA 1
ATOM 3812 C C . GLN B 1 177 ? 13.906 32.062 20.766 1 95.88 177 GLN B C 1
ATOM 3814 O O . GLN B 1 177 ? 13.688 32.688 21.812 1 95.88 177 GLN B O 1
ATOM 3819 N N . ALA B 1 178 ? 13.039 31.25 20.281 1 96.81 178 ALA B N 1
ATOM 3820 C CA . ALA B 1 178 ? 11.898 30.672 21 1 96.81 178 ALA B CA 1
ATOM 3821 C C . ALA B 1 178 ? 11.805 29.172 20.766 1 96.81 178 ALA B C 1
ATOM 3823 O O . ALA B 1 178 ? 12.07 28.688 19.656 1 96.81 178 ALA B O 1
ATOM 3824 N N . THR B 1 179 ? 11.445 28.438 21.875 1 96.19 179 THR B N 1
ATOM 3825 C CA . THR B 1 179 ? 11.312 26.984 21.812 1 96.19 179 THR B CA 1
ATOM 3826 C C . THR B 1 179 ? 9.859 26.562 21.953 1 96.19 179 THR B C 1
ATOM 3828 O O . THR B 1 179 ? 9.234 26.797 23 1 96.19 179 THR B O 1
ATOM 3831 N N . PHE B 1 180 ? 9.32 25.938 20.906 1 96.69 180 PHE B N 1
ATOM 3832 C CA . PHE B 1 180 ? 7.945 25.453 20.922 1 96.69 180 PHE B CA 1
ATOM 3833 C C . PHE B 1 180 ? 7.91 23.969 21.297 1 96.69 180 PHE B C 1
ATOM 3835 O O . PHE B 1 180 ? 8.492 23.125 20.594 1 96.69 180 PHE B O 1
ATOM 3842 N N . LEU B 1 181 ? 7.277 23.578 22.312 1 95 181 LEU B N 1
ATOM 3843 C CA . LEU B 1 181 ? 7.117 22.203 22.75 1 95 181 LEU B CA 1
ATOM 3844 C C . LEU B 1 181 ? 5.82 21.609 22.219 1 95 181 LEU B C 1
ATOM 3846 O O . LEU B 1 181 ? 4.73 22.094 22.531 1 95 181 LEU B O 1
ATOM 3850 N N . LEU B 1 182 ? 6.125 20.594 21.328 1 91 182 LEU B N 1
ATOM 3851 C CA . LEU B 1 182 ? 4.992 19.906 20.703 1 91 182 LEU B CA 1
ATOM 3852 C C . LEU B 1 182 ? 4.969 18.438 21.109 1 91 182 LEU B C 1
ATOM 3854 O O . LEU B 1 182 ? 6.008 17.766 21.109 1 91 182 LEU B O 1
ATOM 3858 N N . GLY B 1 183 ? 4.012 17.891 21.938 1 83 183 GLY B N 1
ATOM 3859 C CA . GLY B 1 183 ? 3.898 16.5 22.297 1 83 183 GLY B CA 1
ATOM 3860 C C . GLY B 1 183 ? 3.039 16.266 23.531 1 83 183 GLY B C 1
ATOM 3861 O O . GLY B 1 183 ? 2.625 17.219 24.188 1 83 183 GLY B O 1
ATOM 3862 N N . PRO B 1 184 ? 3.107 15.039 23.656 1 92.62 184 PRO B N 1
ATOM 3863 C CA . PRO B 1 184 ? 3.551 13.836 22.953 1 92.62 184 PRO B CA 1
ATOM 3864 C C . PRO B 1 184 ? 3 13.742 21.531 1 92.62 184 PRO B C 1
ATOM 3866 O O . PRO B 1 184 ? 1.819 14.016 21.312 1 92.62 184 PRO B O 1
ATOM 3869 N N . VAL B 1 185 ? 3.83 13.25 20.625 1 93 185 VAL B N 1
ATOM 3870 C CA . VAL B 1 185 ? 3.547 13.312 19.188 1 93 185 VAL B CA 1
ATOM 3871 C C . VAL B 1 185 ? 2.514 12.25 18.828 1 93 185 VAL B C 1
ATOM 3873 O O . VAL B 1 185 ? 2.545 11.133 19.344 1 93 185 VAL B O 1
ATOM 3876 N N . ASN B 1 186 ? 1.579 12.523 17.969 1 91.12 186 ASN B N 1
ATOM 3877 C CA . ASN B 1 186 ? 0.653 11.617 17.297 1 91.12 186 ASN B CA 1
ATOM 3878 C C . ASN B 1 186 ? 0.477 11.977 15.836 1 91.12 186 ASN B C 1
ATOM 3880 O O . ASN B 1 186 ? 1.188 12.836 15.312 1 91.12 186 ASN B O 1
ATOM 3884 N N . ALA B 1 187 ? -0.438 11.359 15.133 1 88.81 187 ALA B N 1
ATOM 3885 C CA . ALA B 1 187 ? -0.585 11.523 13.688 1 88.81 187 ALA B CA 1
ATOM 3886 C C . ALA B 1 187 ? -0.873 12.977 13.32 1 88.81 187 ALA B C 1
ATOM 3888 O O . ALA B 1 187 ? -0.424 13.461 12.281 1 88.81 187 ALA B O 1
ATOM 3889 N N . SER B 1 188 ? -1.597 13.75 14.219 1 91.31 188 SER B N 1
ATOM 3890 C CA . SER B 1 188 ? -2.006 15.117 13.914 1 91.31 188 SER B CA 1
ATOM 3891 C C . SER B 1 188 ? -0.812 16.062 13.93 1 91.31 188 SER B C 1
ATOM 3893 O O . SER B 1 188 ? -0.88 17.172 13.367 1 91.31 188 SER B O 1
ATOM 3895 N N . HIS B 1 189 ? 0.268 15.633 14.5 1 93.88 189 HIS B N 1
ATOM 3896 C CA . HIS B 1 189 ? 1.448 16.484 14.586 1 93.88 189 HIS B CA 1
ATOM 3897 C C . HIS B 1 189 ? 2.271 16.422 13.305 1 93.88 189 HIS B C 1
ATOM 3899 O O . HIS B 1 189 ? 3.127 17.281 13.07 1 93.88 189 HIS B O 1
ATOM 3905 N N . GLY B 1 190 ? 2.057 15.375 12.531 1 93.94 190 GLY B N 1
ATOM 3906 C CA . GLY B 1 190 ? 2.73 15.328 11.25 1 93.94 190 GLY B CA 1
ATOM 3907 C C . GLY B 1 190 ? 2.326 16.469 10.32 1 93.94 190 GLY B C 1
ATOM 3908 O O . GLY B 1 190 ? 1.147 16.828 10.25 1 93.94 190 GLY B O 1
ATOM 3909 N N . GLY B 1 191 ? 3.299 17.078 9.711 1 94.81 191 GLY B N 1
ATOM 3910 C CA . GLY B 1 191 ? 2.99 18.188 8.828 1 94.81 191 GLY B CA 1
ATOM 3911 C C . GLY B 1 191 ? 4.188 19.078 8.547 1 94.81 191 GLY B C 1
ATOM 3912 O O . GLY B 1 191 ? 5.293 18.797 9.023 1 94.81 191 GLY B O 1
ATOM 3913 N N . ARG B 1 192 ? 3.984 20.047 7.719 1 95.75 192 ARG B N 1
ATOM 3914 C CA . ARG B 1 192 ? 4.996 21.031 7.359 1 95.75 192 ARG B CA 1
ATOM 3915 C C . ARG B 1 192 ? 4.887 22.266 8.242 1 95.75 192 ARG B C 1
ATOM 3917 O O . ARG B 1 192 ? 3.828 22.891 8.312 1 95.75 192 ARG B O 1
ATOM 3924 N N . TYR B 1 193 ? 6.035 22.672 8.766 1 96.56 193 TYR B N 1
ATOM 3925 C CA . TYR B 1 193 ? 6.043 23.766 9.727 1 96.56 193 TYR B CA 1
ATOM 3926 C C . TYR B 1 193 ? 6.922 24.906 9.242 1 96.56 193 TYR B C 1
ATOM 3928 O O . TYR B 1 193 ? 7.914 24.688 8.539 1 96.56 193 TYR B O 1
ATOM 3936 N N . ARG B 1 194 ? 6.527 26.125 9.648 1 97.25 194 ARG B N 1
ATOM 3937 C CA . ARG B 1 194 ? 7.312 27.328 9.453 1 97.25 194 ARG B CA 1
ATOM 3938 C C . ARG B 1 194 ? 7.211 28.25 10.672 1 97.25 194 ARG B C 1
ATOM 3940 O O . ARG B 1 194 ? 6.262 28.141 11.453 1 97.25 194 ARG B O 1
ATOM 3947 N N . CYS B 1 195 ? 8.25 29.047 10.844 1 97.75 195 CYS B N 1
ATOM 3948 C CA . CYS B 1 195 ? 8.156 30.016 11.93 1 97.75 195 CYS B CA 1
ATOM 3949 C C . CYS B 1 195 ? 8.438 31.438 11.422 1 97.75 195 CYS B C 1
ATOM 3951 O O . CYS B 1 195 ? 8.938 31.609 10.312 1 97.75 195 CYS B O 1
ATOM 3953 N N . TYR B 1 196 ? 8.008 32.469 12.156 1 97.12 196 TYR B N 1
ATOM 3954 C CA . TYR B 1 196 ? 8.102 33.875 11.852 1 97.12 196 TYR B CA 1
ATOM 3955 C C . TYR B 1 196 ? 8.664 34.656 13.039 1 97.12 196 TYR B C 1
ATOM 3957 O O . TYR B 1 196 ? 8.516 34.25 14.188 1 97.12 196 TYR B O 1
ATOM 3965 N N . GLY B 1 197 ? 9.352 35.719 12.688 1 96.69 197 GLY B N 1
ATOM 3966 C CA . GLY B 1 197 ? 9.773 36.656 13.711 1 96.69 197 GLY B CA 1
ATOM 3967 C C . GLY B 1 197 ? 9.023 37.969 13.656 1 96.69 197 GLY B C 1
ATOM 3968 O O . GLY B 1 197 ? 8.617 38.406 12.586 1 96.69 197 GLY B O 1
ATOM 3969 N N . GLY B 1 198 ? 8.805 38.562 14.82 1 94.5 198 GLY B N 1
ATOM 3970 C CA . GLY B 1 198 ? 8.148 39.875 14.93 1 94.5 198 GLY B CA 1
ATOM 3971 C C . GLY B 1 198 ? 8.492 40.625 16.203 1 94.5 198 GLY B C 1
ATOM 3972 O O . GLY B 1 198 ? 9.32 40.156 17 1 94.5 198 GLY B O 1
ATOM 3973 N N . HIS B 1 199 ? 8.008 41.781 16.234 1 93.06 199 HIS B N 1
ATOM 3974 C CA . HIS B 1 199 ? 8.172 42.625 17.422 1 93.06 199 HIS B CA 1
ATOM 3975 C C . HIS B 1 199 ? 6.863 42.75 18.188 1 93.06 199 HIS B C 1
ATOM 3977 O O . HIS B 1 199 ? 5.785 42.625 17.609 1 93.06 199 HIS B O 1
ATOM 3983 N N . ARG B 1 200 ? 7.066 42.969 19.453 1 85 200 ARG B N 1
ATOM 3984 C CA . ARG B 1 200 ? 5.902 43 20.328 1 85 200 ARG B CA 1
ATOM 3985 C C . ARG B 1 200 ? 4.852 43.969 19.797 1 85 200 ARG B C 1
ATOM 3987 O O . ARG B 1 200 ? 5.191 45.031 19.234 1 85 200 ARG B O 1
ATOM 3994 N N . LEU B 1 201 ? 3.641 43.719 19.859 1 82 201 LEU B N 1
ATOM 3995 C CA . LEU B 1 201 ? 2.451 44.5 19.578 1 82 201 LEU B CA 1
ATOM 3996 C C . LEU B 1 201 ? 2.336 44.781 18.078 1 82 201 LEU B C 1
ATOM 3998 O O . LEU B 1 201 ? 1.464 45.531 17.656 1 82 201 LEU B O 1
ATOM 4002 N N . SER B 1 202 ? 3.346 44.219 17.281 1 89.38 202 SER B N 1
ATOM 4003 C CA . SER B 1 202 ? 3.285 44.469 15.844 1 89.38 202 SER B CA 1
ATOM 4004 C C . SER B 1 202 ? 2.59 43.312 15.109 1 89.38 202 SER B C 1
ATOM 4006 O O . SER B 1 202 ? 2.801 42.156 15.422 1 89.38 202 SER B O 1
ATOM 4008 N N . SER B 1 203 ? 1.747 43.719 14.164 1 93.75 203 SER B N 1
ATOM 4009 C CA . SER B 1 203 ? 1.124 42.719 13.273 1 93.75 203 SER B CA 1
ATOM 4010 C C . SER B 1 203 ? 1.921 42.562 11.984 1 93.75 203 SER B C 1
ATOM 4012 O O . SER B 1 203 ? 1.395 42.094 10.977 1 93.75 203 SER B O 1
ATOM 4014 N N . GLU B 1 204 ? 3.158 43.062 12.062 1 94.69 204 GLU B N 1
ATOM 4015 C CA . GLU B 1 204 ? 4.125 42.906 10.977 1 94.69 204 GLU B CA 1
ATOM 4016 C C . GLU B 1 204 ? 5.145 41.812 11.312 1 94.69 204 GLU B C 1
ATOM 4018 O O . GLU B 1 204 ? 5.863 41.906 12.305 1 94.69 204 GLU B O 1
ATOM 4023 N N . TRP B 1 205 ? 5.191 40.812 10.43 1 96.25 205 TRP B N 1
ATOM 4024 C CA . TRP B 1 205 ? 6.078 39.688 10.688 1 96.25 205 TRP B CA 1
ATOM 4025 C C . TRP B 1 205 ? 7.113 39.562 9.578 1 96.25 205 TRP B C 1
ATOM 4027 O O . TRP B 1 205 ? 6.984 40.156 8.516 1 96.25 205 TRP B O 1
ATOM 4037 N N . SER B 1 206 ? 8.086 38.812 9.883 1 97.12 206 SER B N 1
ATOM 4038 C CA . SER B 1 206 ? 9.148 38.5 8.93 1 97.12 206 SER B CA 1
ATOM 4039 C C . SER B 1 206 ? 8.633 37.594 7.816 1 97.12 206 SER B C 1
ATOM 4041 O O . SER B 1 206 ? 7.496 37.094 7.863 1 97.12 206 SER B O 1
ATOM 4043 N N . ALA B 1 207 ? 9.516 37.375 6.863 1 96.62 207 ALA B N 1
ATOM 4044 C CA . ALA B 1 207 ? 9.305 36.281 5.926 1 96.62 207 ALA B CA 1
ATOM 4045 C C . ALA B 1 207 ? 9.32 34.938 6.648 1 96.62 207 ALA B C 1
ATOM 4047 O O . ALA B 1 207 ? 9.922 34.781 7.719 1 96.62 207 ALA B O 1
ATOM 4048 N N . PRO B 1 208 ? 8.609 33.938 6.133 1 96.94 208 PRO B N 1
ATOM 4049 C CA . PRO B 1 208 ? 8.602 32.625 6.773 1 96.94 208 PRO B CA 1
ATOM 4050 C C . PRO B 1 208 ? 9.961 31.938 6.707 1 96.94 208 PRO B C 1
ATOM 4052 O O . PRO B 1 208 ? 10.703 32.125 5.738 1 96.94 208 PRO B O 1
ATOM 4055 N N . SER B 1 209 ? 10.281 31.141 7.707 1 98.12 209 SER B N 1
ATOM 4056 C CA . SER B 1 209 ? 11.461 30.297 7.656 1 98.12 209 SER B CA 1
ATOM 4057 C C . SER B 1 209 ? 11.344 29.25 6.547 1 98.12 209 SER B C 1
ATOM 4059 O O . SER B 1 209 ? 10.266 29.062 5.98 1 98.12 209 SER B O 1
ATOM 4061 N N . ASP B 1 210 ? 12.547 28.641 6.199 1 96.25 210 ASP B N 1
ATOM 4062 C CA . ASP B 1 210 ? 12.445 27.438 5.375 1 96.25 210 ASP B CA 1
ATOM 4063 C C . ASP B 1 210 ? 11.562 26.391 6.039 1 96.25 210 ASP B C 1
ATOM 4065 O O . ASP B 1 210 ? 11.531 26.266 7.266 1 96.25 210 ASP B O 1
ATOM 4069 N N . PRO B 1 211 ? 10.773 25.703 5.207 1 96.25 211 PRO B N 1
ATOM 4070 C CA . PRO B 1 211 ? 9.859 24.719 5.781 1 96.25 211 PRO B CA 1
ATOM 4071 C C . PRO B 1 211 ? 10.586 23.547 6.434 1 96.25 211 PRO B C 1
ATOM 4073 O O . PRO B 1 211 ? 11.672 23.172 6 1 96.25 211 PRO B O 1
ATOM 4076 N N . LEU B 1 212 ? 10.008 23.016 7.508 1 95.69 212 LEU B N 1
ATOM 4077 C CA . LEU B 1 212 ? 10.453 21.812 8.188 1 95.69 212 LEU B CA 1
ATOM 4078 C C . LEU B 1 212 ? 9.352 20.75 8.211 1 95.69 212 LEU B C 1
ATOM 4080 O O . LEU B 1 212 ? 8.289 20.984 8.797 1 95.69 212 LEU B O 1
ATOM 4084 N N . ASP B 1 213 ? 9.641 19.625 7.594 1 94.62 213 ASP B N 1
ATOM 4085 C CA . ASP B 1 213 ? 8.664 18.531 7.586 1 94.62 213 ASP B CA 1
ATOM 4086 C C . ASP B 1 213 ? 8.859 17.609 8.781 1 94.62 213 ASP B C 1
ATOM 4088 O O . ASP B 1 213 ? 9.969 17.125 9.023 1 94.62 213 ASP B O 1
ATOM 4092 N N . ILE B 1 214 ? 7.762 17.406 9.508 1 95 214 ILE B N 1
ATOM 4093 C CA . ILE B 1 214 ? 7.754 16.453 10.609 1 95 214 ILE B CA 1
ATOM 4094 C C . ILE B 1 214 ? 6.992 15.188 10.203 1 95 214 ILE B C 1
ATOM 4096 O O . ILE B 1 214 ? 5.844 15.266 9.766 1 95 214 ILE B O 1
ATOM 4100 N N . LEU B 1 215 ? 7.703 14 10.359 1 95.06 215 LEU B N 1
ATOM 4101 C CA . LEU B 1 215 ? 7.117 12.727 9.961 1 95.06 215 LEU B CA 1
ATOM 4102 C C . LEU B 1 215 ? 6.848 11.844 11.18 1 95.06 215 LEU B C 1
ATOM 4104 O O . LEU B 1 215 ? 7.691 11.734 12.07 1 95.06 215 LEU B O 1
ATOM 4108 N N . VAL B 1 216 ? 5.641 11.25 11.188 1 93 216 VAL B N 1
ATOM 4109 C CA . VAL B 1 216 ? 5.281 10.367 12.289 1 93 216 VAL B CA 1
ATOM 4110 C C . VAL B 1 216 ? 5.23 8.922 11.797 1 93 216 VAL B C 1
ATOM 4112 O O . VAL B 1 216 ? 4.543 8.609 10.828 1 93 216 VAL B O 1
ATOM 4115 N N . THR B 1 217 ? 5.945 8 12.469 1 91.31 217 THR B N 1
ATOM 4116 C CA . THR B 1 217 ? 6.105 6.613 12.039 1 91.31 217 THR B CA 1
ATOM 4117 C C . THR B 1 217 ? 4.941 5.758 12.523 1 91.31 217 THR B C 1
ATOM 4119 O O . THR B 1 217 ? 4.223 6.141 13.445 1 91.31 217 THR B O 1
ATOM 4122 N N . GLY B 1 218 ? 4.746 4.59 11.852 1 86.5 218 GLY B N 1
ATOM 4123 C CA . GLY B 1 218 ? 3.836 3.553 12.305 1 86.5 218 GLY B CA 1
ATOM 4124 C C . GLY B 1 218 ? 2.375 3.924 12.141 1 86.5 218 GLY B C 1
ATOM 4125 O O . GLY B 1 218 ? 1.514 3.416 12.859 1 86.5 218 GLY B O 1
ATOM 4126 N N . GLN B 1 219 ? 2.162 4.816 11.305 1 79.31 219 GLN B N 1
ATOM 4127 C CA . GLN B 1 219 ? 0.797 5.316 11.18 1 79.31 219 GLN B CA 1
ATOM 4128 C C . GLN B 1 219 ? 0.114 4.75 9.938 1 79.31 219 GLN B C 1
ATOM 4130 O O . GLN B 1 219 ? -1.044 5.07 9.664 1 79.31 219 GLN B O 1
ATOM 4135 N N . LEU B 1 220 ? 0.719 3.961 9.18 1 82.88 220 LEU B N 1
ATOM 4136 C CA . LEU B 1 220 ? 0.161 3.393 7.957 1 82.88 220 LEU B CA 1
ATOM 4137 C C . LEU B 1 220 ? 0.121 1.871 8.031 1 82.88 220 LEU B C 1
ATOM 4139 O O . LEU B 1 220 ? 0.883 1.19 7.344 1 82.88 220 LEU B O 1
ATOM 4143 N N . PRO B 1 221 ? -0.856 1.423 8.875 1 72.69 221 PRO B N 1
ATOM 4144 C CA . PRO B 1 221 ? -0.978 -0.035 8.961 1 72.69 221 PRO B CA 1
ATOM 4145 C C . PRO B 1 221 ? -1.495 -0.658 7.668 1 72.69 221 PRO B C 1
ATOM 4147 O O . PRO B 1 221 ? -2.305 -0.048 6.965 1 72.69 221 PRO B O 1
ATOM 4150 N N . ALA B 1 222 ? -1.015 -1.755 7.359 1 76.38 222 ALA B N 1
ATOM 4151 C CA . ALA B 1 222 ? -1.38 -2.43 6.117 1 76.38 222 ALA B CA 1
ATOM 4152 C C . ALA B 1 222 ? -2.605 -3.316 6.312 1 76.38 222 ALA B C 1
ATOM 4154 O O . ALA B 1 222 ? -3.215 -3.771 5.344 1 76.38 222 ALA B O 1
ATOM 4155 N N . THR B 1 223 ? -3.016 -3.486 7.586 1 86.12 223 THR B N 1
ATOM 4156 C CA . THR B 1 223 ? -4.176 -4.336 7.832 1 86.12 223 THR B CA 1
ATOM 4157 C C . THR B 1 223 ? -5.469 -3.527 7.73 1 86.12 223 THR B C 1
ATOM 4159 O O . THR B 1 223 ? -5.629 -2.518 8.422 1 86.12 223 THR B O 1
ATOM 4162 N N . PRO B 1 224 ? -6.379 -3.965 6.875 1 92.5 224 PRO B N 1
ATOM 4163 C CA . PRO B 1 224 ? -7.656 -3.256 6.781 1 92.5 224 PRO B CA 1
ATOM 4164 C C . PRO B 1 224 ? -8.531 -3.447 8.016 1 92.5 224 PRO B C 1
ATOM 4166 O O . PRO B 1 224 ? -8.266 -4.332 8.836 1 92.5 224 PRO B O 1
ATOM 4169 N N . SER B 1 225 ? -9.453 -2.557 8.242 1 94.56 225 SER B N 1
ATOM 4170 C CA . SER B 1 225 ? -10.469 -2.678 9.289 1 94.56 225 SER B CA 1
ATOM 4171 C C . SER B 1 225 ? -11.852 -2.932 8.688 1 94.56 225 SER B C 1
ATOM 4173 O O . SER B 1 225 ? -12.117 -2.551 7.547 1 94.56 225 SER B O 1
ATOM 4175 N N . LEU B 1 226 ? -12.719 -3.654 9.438 1 96.88 226 LEU B N 1
ATOM 4176 C CA . LEU B 1 226 ? -14.07 -3.98 8.992 1 96.88 226 LEU B CA 1
ATOM 4177 C C . LEU B 1 226 ? -15.109 -3.51 10.008 1 96.88 226 LEU B C 1
ATOM 4179 O O . LEU B 1 226 ? -14.945 -3.713 11.211 1 96.88 226 LEU B O 1
ATOM 4183 N N . SER B 1 227 ? -16.094 -2.82 9.484 1 96.81 227 SER B N 1
ATOM 4184 C CA . SER B 1 227 ? -17.219 -2.406 10.328 1 96.81 227 SER B CA 1
ATOM 4185 C C . SER B 1 227 ? -18.547 -2.713 9.664 1 96.81 227 SER B C 1
ATOM 4187 O O . SER B 1 227 ? -18.609 -3.057 8.484 1 96.81 227 SER B O 1
ATOM 4189 N N . VAL B 1 228 ? -19.578 -2.744 10.5 1 96 228 VAL B N 1
ATOM 4190 C CA . VAL B 1 228 ? -20.891 -3.105 9.977 1 96 228 VAL B CA 1
ATOM 4191 C C . VAL B 1 228 ? -21.922 -2.029 10.344 1 96 228 VAL B C 1
ATOM 4193 O O . VAL B 1 228 ? -21.891 -1.495 11.453 1 96 228 VAL B O 1
ATOM 4196 N N . GLN B 1 229 ? -22.688 -1.675 9.375 1 93.88 229 GLN B N 1
ATOM 4197 C CA . GLN B 1 229 ? -23.812 -0.754 9.57 1 93.88 229 GLN B CA 1
ATOM 4198 C C . GLN B 1 229 ? -25.125 -1.4 9.172 1 93.88 229 GLN B C 1
ATOM 4200 O O . GLN B 1 229 ? -25.219 -2.053 8.133 1 93.88 229 GLN B O 1
ATOM 4205 N N . PRO B 1 230 ? -26.25 -1.172 9.953 1 91.44 230 PRO B N 1
ATOM 4206 C CA . PRO B 1 230 ? -26.375 -0.319 11.133 1 91.44 230 PRO B CA 1
ATOM 4207 C C . PRO B 1 230 ? -25.734 -0.93 12.375 1 91.44 230 PRO B C 1
ATOM 4209 O O . PRO B 1 230 ? -25.391 -0.208 13.32 1 91.44 230 PRO B O 1
ATOM 4212 N N . GLY B 1 231 ? -25.656 -2.301 12.438 1 90.81 231 GLY B N 1
ATOM 4213 C CA . GLY B 1 231 ? -25.047 -3.043 13.531 1 90.81 231 GLY B CA 1
ATOM 4214 C C . GLY B 1 231 ? -24.906 -4.527 13.242 1 90.81 231 GLY B C 1
ATOM 4215 O O . GLY B 1 231 ? -25.328 -5 12.188 1 90.81 231 GLY B O 1
ATOM 4216 N N . PRO B 1 232 ? -24.281 -5.191 14.219 1 91.56 232 PRO B N 1
ATOM 4217 C CA . PRO B 1 232 ? -23.953 -6.602 13.977 1 91.56 232 PRO B CA 1
ATOM 4218 C C . PRO B 1 232 ? -25.172 -7.516 14.086 1 91.56 232 PRO B C 1
ATOM 4220 O O . PRO B 1 232 ? -25.125 -8.664 13.633 1 91.56 232 PRO B O 1
ATOM 4223 N N . THR B 1 233 ? -26.219 -7.059 14.688 1 93.44 233 THR B N 1
ATOM 4224 C CA . THR B 1 233 ? -27.469 -7.805 14.789 1 93.44 233 THR B CA 1
ATOM 4225 C C . THR B 1 233 ? -28.562 -7.156 13.938 1 93.44 233 THR B C 1
ATOM 4227 O O . THR B 1 233 ? -28.906 -5.992 14.148 1 93.44 233 THR B O 1
ATOM 4230 N N . VAL B 1 234 ? -29.078 -7.961 12.969 1 91.31 234 VAL B N 1
ATOM 4231 C CA . VAL B 1 234 ? -30.062 -7.395 12.062 1 91.31 234 VAL B CA 1
ATOM 4232 C C . VAL B 1 234 ? -31.234 -8.359 11.906 1 91.31 234 VAL B C 1
ATOM 4234 O O . VAL B 1 234 ? -31.094 -9.562 12.133 1 91.31 234 VAL B O 1
ATOM 4237 N N . SER B 1 235 ? -32.406 -7.785 11.57 1 91.88 235 SER B N 1
ATOM 4238 C CA . SER B 1 235 ? -33.594 -8.602 11.312 1 91.88 235 SER B CA 1
ATOM 4239 C C . SER B 1 235 ? -33.625 -9.055 9.859 1 91.88 235 SER B C 1
ATOM 4241 O O . SER B 1 235 ? -33.188 -8.336 8.961 1 91.88 235 SER B O 1
ATOM 4243 N N . SER B 1 236 ? -34.219 -10.289 9.75 1 91.88 236 SER B N 1
ATOM 4244 C CA . SER B 1 236 ? -34.375 -10.789 8.383 1 91.88 236 SER B CA 1
ATOM 4245 C C . SER B 1 236 ? -35.094 -9.781 7.504 1 91.88 236 SER B C 1
ATOM 4247 O O . SER B 1 236 ? -36.094 -9.18 7.93 1 91.88 236 SER B O 1
ATOM 4249 N N . GLY B 1 237 ? -34.594 -9.547 6.34 1 91.94 237 GLY B N 1
ATOM 4250 C CA . GLY B 1 237 ? -35.219 -8.617 5.406 1 91.94 237 GLY B CA 1
ATOM 4251 C C . GLY B 1 237 ? -34.562 -7.246 5.414 1 91.94 237 GLY B C 1
ATOM 4252 O O . GLY B 1 237 ? -34.75 -6.449 4.492 1 91.94 237 GLY B O 1
ATOM 4253 N N . GLU B 1 238 ? -33.812 -6.98 6.402 1 92.25 238 GLU B N 1
ATOM 4254 C CA . GLU B 1 238 ? -33.125 -5.688 6.512 1 92.25 238 GLU B CA 1
ATOM 4255 C C . GLU B 1 238 ? -31.875 -5.637 5.641 1 92.25 238 GLU B C 1
ATOM 4257 O O . GLU B 1 238 ? -31.391 -6.676 5.188 1 92.25 238 GLU B O 1
ATOM 4262 N N . ASN B 1 239 ? -31.5 -4.449 5.328 1 94.19 239 ASN B N 1
ATOM 4263 C CA . ASN B 1 239 ? -30.266 -4.246 4.586 1 94.19 239 ASN B CA 1
ATOM 4264 C C . ASN B 1 239 ? -29.078 -4.031 5.52 1 94.19 239 ASN B C 1
ATOM 4266 O O . ASN B 1 239 ? -29.219 -3.381 6.559 1 94.19 239 ASN B O 1
ATOM 4270 N N . VAL B 1 240 ? -27.938 -4.641 5.102 1 94.94 240 VAL B N 1
ATOM 4271 C CA . VAL B 1 240 ? -26.719 -4.5 5.891 1 94.94 240 VAL B CA 1
ATOM 4272 C C . VAL B 1 240 ? -25.562 -4.074 4.984 1 94.94 240 VAL B C 1
ATOM 4274 O O . VAL B 1 240 ? -25.5 -4.473 3.818 1 94.94 240 VAL B O 1
ATOM 4277 N N . THR B 1 241 ? -24.75 -3.215 5.473 1 96.19 241 THR B N 1
ATOM 4278 C CA . THR B 1 241 ? -23.547 -2.797 4.746 1 96.19 241 THR B CA 1
ATOM 4279 C C . THR B 1 241 ? -22.297 -3.078 5.562 1 96.19 241 THR B C 1
ATOM 4281 O O . THR B 1 241 ? -22.188 -2.65 6.715 1 96.19 241 THR B O 1
ATOM 4284 N N . LEU B 1 242 ? -21.359 -3.818 4.988 1 96.75 242 LEU B N 1
ATOM 4285 C CA . LEU B 1 242 ? -20.047 -4.031 5.582 1 96.75 242 LEU B CA 1
ATOM 4286 C C . LEU B 1 242 ? -19.016 -3.096 4.965 1 96.75 242 LEU B C 1
ATOM 4288 O O . LEU B 1 242 ? -18.844 -3.072 3.742 1 96.75 242 LEU B O 1
ATOM 4292 N N . LEU B 1 243 ? -18.359 -2.34 5.812 1 96.94 243 LEU B N 1
ATOM 4293 C CA . LEU B 1 243 ? -17.422 -1.312 5.355 1 96.94 243 LEU B CA 1
ATOM 4294 C C . LEU B 1 243 ? -15.984 -1.73 5.609 1 96.94 243 LEU B C 1
ATOM 4296 O O . LEU B 1 243 ? -15.57 -1.89 6.762 1 96.94 243 LEU B O 1
ATOM 4300 N N . CYS B 1 244 ? -15.203 -1.948 4.566 1 96.81 244 CYS B N 1
ATOM 4301 C CA . CYS B 1 244 ? -13.773 -2.229 4.645 1 96.81 244 CYS B CA 1
ATOM 4302 C C . CYS B 1 244 ? -12.961 -0.957 4.449 1 96.81 244 CYS B C 1
ATOM 4304 O O . CYS B 1 244 ? -13.172 -0.218 3.484 1 96.81 244 CYS B O 1
ATOM 4306 N N . GLN B 1 245 ? -11.984 -0.686 5.336 1 94.19 245 GLN B N 1
ATOM 4307 C CA . GLN B 1 245 ? -11.219 0.557 5.305 1 94.19 245 GLN B CA 1
ATOM 4308 C C . GLN B 1 245 ? -9.734 0.293 5.531 1 94.19 245 GLN B C 1
ATOM 4310 O O . GLN B 1 245 ? -9.359 -0.696 6.164 1 94.19 245 GLN B O 1
ATOM 4315 N N . SER B 1 246 ? -8.953 1.172 4.926 1 90.75 246 SER B N 1
ATOM 4316 C CA . SER B 1 246 ? -7.512 1.108 5.129 1 90.75 246 SER B CA 1
ATOM 4317 C C . SER B 1 246 ? -6.871 2.486 4.992 1 90.75 246 SER B C 1
ATOM 4319 O O . SER B 1 246 ? -7.422 3.369 4.332 1 90.75 246 SER B O 1
ATOM 4321 N N . ARG B 1 247 ? -5.762 2.598 5.691 1 82.69 247 ARG B N 1
ATOM 4322 C CA . ARG B 1 247 ? -5.008 3.84 5.559 1 82.69 247 ARG B CA 1
ATOM 4323 C C . ARG B 1 247 ? -4.074 3.787 4.355 1 82.69 247 ARG B C 1
ATOM 4325 O O . ARG B 1 247 ? -3.615 4.824 3.873 1 82.69 247 ARG B O 1
ATOM 4332 N N . ILE B 1 248 ? -3.768 2.551 3.926 1 83.56 248 ILE B N 1
ATOM 4333 C CA . ILE B 1 248 ? -2.896 2.404 2.766 1 83.56 248 ILE B CA 1
ATOM 4334 C C . ILE B 1 248 ? -3.723 1.998 1.548 1 83.56 248 ILE B C 1
ATOM 4336 O O . ILE B 1 248 ? -4.789 1.394 1.687 1 83.56 248 ILE B O 1
ATOM 4340 N N . GLN B 1 249 ? -3.129 2.332 0.443 1 84.38 249 GLN B N 1
ATOM 4341 C CA . GLN B 1 249 ? -3.844 2.047 -0.796 1 84.38 249 GLN B CA 1
ATOM 4342 C C . GLN B 1 249 ? -3.633 0.6 -1.232 1 84.38 249 GLN B C 1
ATOM 4344 O O . GLN B 1 249 ? -2.498 0.167 -1.436 1 84.38 249 GLN B O 1
ATOM 4349 N N . TRP B 1 250 ? -4.699 -0.078 -1.314 1 89.75 250 TRP B N 1
ATOM 4350 C CA . TRP B 1 250 ? -4.742 -1.403 -1.924 1 89.75 250 TRP B CA 1
ATOM 4351 C C . TRP B 1 250 ? -5.406 -1.35 -3.297 1 89.75 250 TRP B C 1
ATOM 4353 O O . TRP B 1 250 ? -6.23 -0.473 -3.561 1 89.75 250 TRP B O 1
ATOM 4363 N N . ASP B 1 251 ? -5.117 -2.295 -4.133 1 90.19 251 ASP B N 1
ATOM 4364 C CA . ASP B 1 251 ? -5.773 -2.34 -5.434 1 90.19 251 ASP B CA 1
ATOM 4365 C C . ASP B 1 251 ? -7.207 -2.848 -5.309 1 90.19 251 ASP B C 1
ATOM 4367 O O . ASP B 1 251 ? -8.109 -2.357 -5.996 1 90.19 251 ASP B O 1
ATOM 4371 N N . THR B 1 252 ? -7.344 -3.834 -4.434 1 94.25 252 THR B N 1
ATOM 4372 C CA . THR B 1 252 ? -8.656 -4.445 -4.25 1 94.25 252 THR B CA 1
ATOM 4373 C C . THR B 1 252 ? -8.867 -4.84 -2.793 1 94.25 252 THR B C 1
ATOM 4375 O O . THR B 1 252 ? -7.934 -5.266 -2.113 1 94.25 252 THR B O 1
ATOM 4378 N N . PHE B 1 253 ? -10.117 -4.676 -2.371 1 96.56 253 PHE B N 1
ATOM 4379 C CA . PHE B 1 253 ? -10.531 -5.25 -1.097 1 96.56 253 PHE B CA 1
ATOM 4380 C C . PHE B 1 253 ? -11.305 -6.543 -1.314 1 96.56 253 PHE B C 1
ATOM 4382 O O . PHE B 1 253 ? -12.117 -6.641 -2.24 1 96.56 253 PHE B O 1
ATOM 4389 N N . LEU B 1 254 ? -11.023 -7.457 -0.425 1 97 254 LEU B N 1
ATOM 4390 C CA . LEU B 1 254 ? -11.773 -8.711 -0.455 1 97 254 LEU B CA 1
ATOM 4391 C C . LEU B 1 254 ? -12.562 -8.898 0.833 1 97 254 LEU B C 1
ATOM 4393 O O . LEU B 1 254 ? -12.047 -8.656 1.927 1 97 254 LEU B O 1
ATOM 4397 N N . LEU B 1 255 ? -13.836 -9.289 0.729 1 97.25 255 LEU B N 1
ATOM 4398 C CA . LEU B 1 255 ? -14.672 -9.688 1.858 1 97.25 255 LEU B CA 1
ATOM 4399 C C . LEU B 1 255 ? -14.883 -11.195 1.879 1 97.25 255 LEU B C 1
ATOM 4401 O O . LEU B 1 255 ? -15.359 -11.773 0.899 1 97.25 255 LEU B O 1
ATOM 4405 N N . VAL B 1 256 ? -14.547 -11.758 2.994 1 95.75 256 VAL B N 1
ATOM 4406 C CA . VAL B 1 256 ? -14.578 -13.211 3.09 1 95.75 256 VAL B CA 1
ATOM 4407 C C . VAL B 1 256 ? -15.445 -13.633 4.277 1 95.75 256 VAL B C 1
ATOM 4409 O O . VAL B 1 256 ? -15.32 -13.078 5.371 1 95.75 256 VAL B O 1
ATOM 4412 N N . LYS B 1 257 ? -16.344 -14.523 3.98 1 93.12 257 LYS B N 1
ATOM 4413 C CA . LYS B 1 257 ? -17.078 -15.195 5.047 1 93.12 257 LYS B CA 1
ATOM 4414 C C . LYS B 1 257 ? -16.359 -16.469 5.496 1 93.12 257 LYS B C 1
ATOM 4416 O O . LYS B 1 257 ? -16.094 -17.359 4.688 1 93.12 257 LYS B O 1
ATOM 4421 N N . GLU B 1 258 ? -16.094 -16.516 6.766 1 90.69 258 GLU B N 1
ATOM 4422 C CA . GLU B 1 258 ? -15.336 -17.641 7.289 1 90.69 258 GLU B CA 1
ATOM 4423 C C . GLU B 1 258 ? -16.062 -18.953 7.043 1 90.69 258 GLU B C 1
ATOM 4425 O O . GLU B 1 258 ? -17.25 -19.078 7.328 1 90.69 258 GLU B O 1
ATOM 4430 N N . GLY B 1 259 ? -15.297 -19.891 6.473 1 84.75 259 GLY B N 1
ATOM 4431 C CA . GLY B 1 259 ? -15.844 -21.219 6.273 1 84.75 259 GLY B CA 1
ATOM 4432 C C . GLY B 1 259 ? -16.594 -21.375 4.969 1 84.75 259 GLY B C 1
ATOM 4433 O O . GLY B 1 259 ? -17.031 -22.469 4.617 1 84.75 259 GLY B O 1
ATOM 4434 N N . ALA B 1 260 ? -16.812 -20.312 4.273 1 86.69 260 ALA B N 1
ATOM 4435 C CA . ALA B 1 260 ? -17.547 -20.375 3.012 1 86.69 260 ALA B CA 1
ATOM 4436 C C . ALA B 1 260 ? -16.656 -20.875 1.881 1 86.69 260 ALA B C 1
ATOM 4438 O O . ALA B 1 260 ? -15.477 -20.531 1.808 1 86.69 260 ALA B O 1
ATOM 4439 N N . ALA B 1 261 ? -17.297 -21.641 1.011 1 83.31 261 ALA B N 1
ATOM 4440 C CA . ALA B 1 261 ? -16.562 -22.203 -0.12 1 83.31 261 ALA B CA 1
ATOM 4441 C C . ALA B 1 261 ? -16.641 -21.281 -1.332 1 83.31 261 ALA B C 1
ATOM 4443 O O . ALA B 1 261 ? -15.875 -21.438 -2.289 1 83.31 261 ALA B O 1
ATOM 4444 N N . ASP B 1 262 ? -17.453 -20.281 -1.229 1 85.25 262 ASP B N 1
ATOM 4445 C CA . ASP B 1 262 ? -17.625 -19.359 -2.344 1 85.25 262 ASP B CA 1
ATOM 4446 C C . ASP B 1 262 ? -16.422 -18.422 -2.463 1 85.25 262 ASP B C 1
ATOM 4448 O O . ASP B 1 262 ? -15.75 -18.125 -1.468 1 85.25 262 ASP B O 1
ATOM 4452 N N . PRO B 1 263 ? -16.203 -18.062 -3.736 1 88.25 263 PRO B N 1
ATOM 4453 C CA . PRO B 1 263 ? -15.148 -17.047 -3.9 1 88.25 263 PRO B CA 1
ATOM 4454 C C . PRO B 1 263 ? -15.438 -15.766 -3.125 1 88.25 263 PRO B C 1
ATOM 4456 O O . PRO B 1 263 ? -16.609 -15.398 -2.936 1 88.25 263 PRO B O 1
ATOM 4459 N N . PRO B 1 264 ? -14.406 -15.141 -2.664 1 93.44 264 PRO B N 1
ATOM 4460 C CA . PRO B 1 264 ? -14.609 -13.891 -1.929 1 93.44 264 PRO B CA 1
ATOM 4461 C C . PRO B 1 264 ? -15.203 -12.781 -2.799 1 93.44 264 PRO B C 1
ATOM 4463 O O . PRO B 1 264 ? -15.078 -12.82 -4.023 1 93.44 264 PRO B O 1
ATOM 4466 N N . LEU B 1 265 ? -15.914 -11.859 -2.127 1 94.81 265 LEU B N 1
ATOM 4467 C CA . LEU B 1 265 ? -16.359 -10.656 -2.816 1 94.81 265 LEU B CA 1
ATOM 4468 C C . LEU B 1 265 ? -15.219 -9.664 -2.996 1 94.81 265 LEU B C 1
ATOM 4470 O O . LEU B 1 265 ? -14.391 -9.5 -2.096 1 94.81 265 LEU B O 1
ATOM 4474 N N . ARG B 1 266 ? -15.188 -9.031 -4.16 1 96.38 266 ARG B N 1
ATOM 4475 C CA . ARG B 1 266 ? -14.094 -8.109 -4.473 1 96.38 266 ARG B CA 1
ATOM 4476 C C . ARG B 1 266 ? -14.633 -6.734 -4.855 1 96.38 266 ARG B C 1
ATOM 4478 O O . ARG B 1 266 ? -15.594 -6.629 -5.613 1 96.38 266 ARG B O 1
ATOM 4485 N N . LEU B 1 267 ? -14.008 -5.66 -4.258 1 97.19 267 LEU B N 1
ATOM 4486 C CA . LEU B 1 267 ? -14.336 -4.289 -4.617 1 97.19 267 LEU B CA 1
ATOM 4487 C C . LEU B 1 267 ? -13.086 -3.422 -4.672 1 97.19 267 LEU B C 1
ATOM 4489 O O . LEU B 1 267 ? -12.18 -3.578 -3.848 1 97.19 267 LEU B O 1
ATOM 4493 N N . ARG B 1 268 ? -13.055 -2.5 -5.598 1 95.5 268 ARG B N 1
ATOM 4494 C CA . ARG B 1 268 ? -11.984 -1.511 -5.645 1 95.5 268 ARG B CA 1
ATOM 4495 C C . ARG B 1 268 ? -12.18 -0.438 -4.578 1 95.5 268 ARG B C 1
ATOM 4497 O O . ARG B 1 268 ? -13.273 0.117 -4.445 1 95.5 268 ARG B O 1
ATOM 4504 N N . PRO B 1 269 ? -11.086 -0.182 -3.838 1 93.69 269 PRO B N 1
ATOM 4505 C CA . PRO B 1 269 ? -11.219 0.854 -2.811 1 93.69 269 PRO B CA 1
ATOM 4506 C C . PRO B 1 269 ? -11.398 2.25 -3.402 1 93.69 269 PRO B C 1
ATOM 4508 O O . PRO B 1 269 ? -10.859 2.547 -4.473 1 93.69 269 PRO B O 1
ATOM 4511 N N . GLU B 1 270 ? -12.203 3.07 -2.738 1 93.12 270 GLU B N 1
ATOM 4512 C CA . GLU B 1 270 ? -12.359 4.484 -3.057 1 93.12 270 GLU B CA 1
ATOM 4513 C C . GLU B 1 270 ? -11.648 5.363 -2.031 1 93.12 270 GLU B C 1
ATOM 4515 O O . GLU B 1 270 ? -11.633 5.047 -0.841 1 93.12 270 GLU B O 1
ATOM 4520 N N . SER B 1 271 ? -11.078 6.457 -2.568 1 87.12 271 SER B N 1
ATOM 4521 C CA . SER B 1 271 ? -10.398 7.391 -1.673 1 87.12 271 SER B CA 1
ATOM 4522 C C . SER B 1 271 ? -11.398 8.195 -0.852 1 87.12 271 SER B C 1
ATOM 4524 O O . SER B 1 271 ? -12.328 8.797 -1.405 1 87.12 271 SER B O 1
ATOM 4526 N N . ARG B 1 272 ? -11.367 8.031 0.416 1 79.5 272 ARG B N 1
ATOM 4527 C CA . ARG B 1 272 ? -12.133 8.844 1.356 1 79.5 272 ARG B CA 1
ATOM 4528 C C . ARG B 1 272 ? -11.258 9.32 2.512 1 79.5 272 ARG B C 1
ATOM 4530 O O . ARG B 1 272 ? -10.891 8.531 3.385 1 79.5 272 ARG B O 1
ATOM 4537 N N . ALA B 1 273 ? -10.875 10.523 2.551 1 69.31 273 ALA B N 1
ATOM 4538 C CA . ALA B 1 273 ? -9.938 11.047 3.537 1 69.31 273 ALA B CA 1
ATOM 4539 C C . ALA B 1 273 ? -10.453 10.836 4.957 1 69.31 273 ALA B C 1
ATOM 4541 O O . ALA B 1 273 ? -11.641 11.047 5.23 1 69.31 273 ALA B O 1
ATOM 4542 N N . PRO B 1 274 ? -9.703 10.234 5.812 1 71.69 274 PRO B N 1
ATOM 4543 C CA . PRO B 1 274 ? -8.344 9.789 5.5 1 71.69 274 PRO B CA 1
ATOM 4544 C C . PRO B 1 274 ? -8.281 8.32 5.082 1 71.69 274 PRO B C 1
ATOM 4546 O O . PRO B 1 274 ? -8.977 7.48 5.668 1 71.69 274 PRO B O 1
ATOM 4549 N N . GLY B 1 275 ? -7.879 8.039 3.998 1 83.62 275 GLY B N 1
ATOM 4550 C CA . GLY B 1 275 ? -7.621 6.656 3.623 1 83.62 275 GLY B CA 1
ATOM 4551 C C . GLY B 1 275 ? -8.484 6.18 2.477 1 83.62 275 GLY B C 1
ATOM 4552 O O . GLY B 1 275 ? -8.789 6.945 1.559 1 83.62 275 GLY B O 1
ATOM 4553 N N . PHE B 1 276 ? -8.75 4.824 2.52 1 90.12 276 PHE B N 1
ATOM 4554 C CA . PHE B 1 276 ? -9.445 4.133 1.442 1 90.12 276 PHE B CA 1
ATOM 4555 C C . PHE B 1 276 ? -10.523 3.209 1.998 1 90.12 276 PHE B C 1
ATOM 4557 O O . PHE B 1 276 ? -10.383 2.666 3.096 1 90.12 276 PHE B O 1
ATOM 4564 N N . GLN B 1 277 ? -11.633 3.168 1.269 1 94.88 277 GLN B N 1
ATOM 4565 C CA . GLN B 1 277 ? -12.695 2.32 1.792 1 94.88 277 GLN B CA 1
ATOM 4566 C C . GLN B 1 277 ? -13.492 1.671 0.661 1 94.88 277 GLN B C 1
ATOM 4568 O O . GLN B 1 277 ? -13.43 2.121 -0.485 1 94.88 277 GLN B O 1
ATOM 4573 N N . ALA B 1 278 ? -14.148 0.579 0.911 1 96.62 278 ALA B N 1
ATOM 4574 C CA . ALA B 1 278 ? -15.102 -0.106 0.043 1 96.62 278 ALA B CA 1
ATOM 4575 C C . ALA B 1 278 ? -16.328 -0.574 0.831 1 96.62 278 ALA B C 1
ATOM 4577 O O . ALA B 1 278 ? -16.188 -1.087 1.944 1 96.62 278 ALA B O 1
ATOM 4578 N N . GLU B 1 279 ? -17.5 -0.327 0.234 1 96.75 279 GLU B N 1
ATOM 4579 C CA . GLU B 1 279 ? -18.766 -0.696 0.884 1 96.75 279 GLU B CA 1
ATOM 4580 C C . GLU B 1 279 ? -19.359 -1.946 0.25 1 96.75 279 GLU B C 1
ATOM 4582 O O . GLU B 1 279 ? -19.797 -1.916 -0.902 1 96.75 279 GLU B O 1
ATOM 4587 N N . PHE B 1 280 ? -19.438 -3.01 1.027 1 97.12 280 PHE B N 1
ATOM 4588 C CA . PHE B 1 280 ? -20.109 -4.234 0.601 1 97.12 280 PHE B CA 1
ATOM 4589 C C . PHE B 1 280 ? -21.562 -4.262 1.099 1 97.12 280 PHE B C 1
ATOM 4591 O O . PHE B 1 280 ? -21.812 -4.594 2.258 1 97.12 280 PHE B O 1
ATOM 4598 N N . SER B 1 281 ? -22.453 -3.957 0.242 1 95.25 281 SER B N 1
ATOM 4599 C CA . SER B 1 281 ? -23.859 -3.861 0.615 1 95.25 281 SER B CA 1
ATOM 4600 C C . SER B 1 281 ? -24.578 -5.184 0.389 1 95.25 281 SER B C 1
ATOM 4602 O O . SER B 1 281 ? -24.453 -5.793 -0.677 1 95.25 281 SER B O 1
ATOM 4604 N N . MET B 1 282 ? -25.297 -5.668 1.4 1 91.25 282 MET B N 1
ATOM 4605 C CA . MET B 1 282 ? -26.141 -6.859 1.327 1 91.25 282 MET B CA 1
ATOM 4606 C C . MET B 1 282 ? -27.609 -6.496 1.522 1 91.25 282 MET B C 1
ATOM 4608 O O . MET B 1 282 ? -28 -5.996 2.58 1 91.25 282 MET B O 1
ATOM 4612 N N . ARG B 1 283 ? -28.375 -6.789 0.537 1 91.12 283 ARG B N 1
ATOM 4613 C CA . ARG B 1 283 ? -29.797 -6.441 0.609 1 91.12 283 ARG B CA 1
ATOM 4614 C C . ARG B 1 283 ? -30.641 -7.637 1.043 1 91.12 283 ARG B C 1
ATOM 4616 O O . ARG B 1 283 ? -30.344 -8.773 0.671 1 91.12 283 ARG B O 1
ATOM 4623 N N . SER B 1 284 ? -31.656 -7.293 1.704 1 88.62 284 SER B N 1
ATOM 4624 C CA . SER B 1 284 ? -32.625 -8.289 2.141 1 88.62 284 SER B CA 1
ATOM 4625 C C . SER B 1 284 ? -31.938 -9.516 2.721 1 88.62 284 SER B C 1
ATOM 4627 O O . SER B 1 284 ? -32.125 -10.633 2.221 1 88.62 284 SER B O 1
ATOM 4629 N N . VAL B 1 285 ? -31.281 -9.258 3.857 1 89.56 285 VAL B N 1
ATOM 4630 C CA . VAL B 1 285 ? -30.422 -10.266 4.461 1 89.56 285 VAL B CA 1
ATOM 4631 C C . VAL B 1 285 ? -31.25 -11.438 4.953 1 89.56 285 VAL B C 1
ATOM 4633 O O . VAL B 1 285 ? -32.344 -11.25 5.484 1 89.56 285 VAL B O 1
ATOM 4636 N N . THR B 1 286 ? -30.781 -12.633 4.695 1 91.62 286 THR B N 1
ATOM 4637 C CA . THR B 1 286 ? -31.375 -13.875 5.184 1 91.62 286 THR B CA 1
ATOM 4638 C C . THR B 1 286 ? -30.422 -14.578 6.145 1 91.62 286 THR B C 1
ATOM 4640 O O . THR B 1 286 ? -29.281 -14.133 6.344 1 91.62 286 THR B O 1
ATOM 4643 N N . SER B 1 287 ? -30.891 -15.672 6.824 1 91.25 287 SER B N 1
ATOM 4644 C CA . SER B 1 287 ? -30.078 -16.438 7.77 1 91.25 287 SER B CA 1
ATOM 4645 C C . SER B 1 287 ? -28.844 -17 7.094 1 91.25 287 SER B C 1
ATOM 4647 O O . SER B 1 287 ? -27.828 -17.281 7.754 1 91.25 287 SER B O 1
ATOM 4649 N N . ALA B 1 288 ? -28.938 -17.047 5.77 1 90.56 288 ALA B N 1
ATOM 4650 C CA . ALA B 1 288 ? -27.812 -17.578 5.02 1 90.56 288 ALA B CA 1
ATOM 4651 C C . ALA B 1 288 ? -26.609 -16.656 5.078 1 90.56 288 ALA B C 1
ATOM 4653 O O . ALA B 1 288 ? -25.453 -17.078 4.918 1 90.56 288 ALA B O 1
ATOM 4654 N N . LEU B 1 289 ? -26.891 -15.398 5.395 1 92.5 289 LEU B N 1
ATOM 4655 C CA . LEU B 1 289 ? -25.828 -14.406 5.379 1 92.5 289 LEU B CA 1
ATOM 4656 C C . LEU B 1 289 ? -25.203 -14.25 6.766 1 92.5 289 LEU B C 1
ATOM 4658 O O . LEU B 1 289 ? -24.188 -13.578 6.922 1 92.5 289 LEU B O 1
ATOM 4662 N N . ALA B 1 290 ? -25.844 -14.883 7.75 1 93.62 290 ALA B N 1
ATOM 4663 C CA . ALA B 1 290 ? -25.266 -14.844 9.094 1 93.62 290 ALA B CA 1
ATOM 4664 C C . ALA B 1 290 ? -23.906 -15.539 9.117 1 93.62 290 ALA B C 1
ATOM 4666 O O . ALA B 1 290 ? -23.688 -16.516 8.406 1 93.62 290 ALA B O 1
ATOM 4667 N N . GLY B 1 291 ? -22.953 -15.008 9.914 1 94.5 291 GLY B N 1
ATOM 4668 C CA . GLY B 1 291 ? -21.641 -15.617 10.031 1 94.5 291 GLY B CA 1
ATOM 4669 C C . GLY B 1 291 ? -20.562 -14.625 10.391 1 94.5 291 GLY B C 1
ATOM 4670 O O . GLY B 1 291 ? -20.844 -13.477 10.742 1 94.5 291 GLY B O 1
ATOM 4671 N N . THR B 1 292 ? -19.359 -15.086 10.391 1 96 292 THR B N 1
ATOM 4672 C CA . THR B 1 292 ? -18.188 -14.273 10.695 1 96 292 THR B CA 1
ATOM 4673 C C . THR B 1 292 ? -17.5 -13.797 9.422 1 96 292 THR B C 1
ATOM 4675 O O . THR B 1 292 ? -17.188 -14.609 8.539 1 96 292 THR B O 1
ATOM 4678 N N . TYR B 1 293 ? -17.312 -12.5 9.344 1 96.56 293 TYR B N 1
ATOM 4679 C CA . TYR B 1 293 ? -16.734 -11.914 8.141 1 96.56 293 TYR B CA 1
ATOM 4680 C C . TYR B 1 293 ? -15.391 -11.266 8.445 1 96.56 293 TYR B C 1
ATOM 4682 O O . TYR B 1 293 ? -15.172 -10.773 9.555 1 96.56 293 TYR B O 1
ATOM 4690 N N . ARG B 1 294 ? -14.445 -11.258 7.438 1 96.56 294 ARG B N 1
ATOM 4691 C CA . ARG B 1 294 ? -13.18 -10.539 7.449 1 96.56 294 ARG B CA 1
ATOM 4692 C C . ARG B 1 294 ? -12.906 -9.891 6.094 1 96.56 294 ARG B C 1
ATOM 4694 O O . ARG B 1 294 ? -13.422 -10.336 5.07 1 96.56 294 ARG B O 1
ATOM 4701 N N . CYS B 1 295 ? -12.156 -8.836 6.07 1 97 295 CYS B N 1
ATOM 4702 C CA . CYS B 1 295 ? -11.766 -8.219 4.805 1 97 295 CYS B CA 1
ATOM 4703 C C . CYS B 1 295 ? -10.25 -8.172 4.668 1 97 295 CYS B C 1
ATOM 4705 O O . CYS B 1 295 ? -9.531 -8.219 5.664 1 97 295 CYS B O 1
ATOM 4707 N N . TYR B 1 296 ? -9.781 -8.195 3.471 1 95.69 296 TYR B N 1
ATOM 4708 C CA . TYR B 1 296 ? -8.375 -8.258 3.1 1 95.69 296 TYR B CA 1
ATOM 4709 C C . TYR B 1 296 ? -8.039 -7.23 2.029 1 95.69 296 TYR B C 1
ATOM 4711 O O . TYR B 1 296 ? -8.922 -6.762 1.312 1 95.69 296 TYR B O 1
ATOM 4719 N N . GLY B 1 297 ? -6.773 -6.871 2 1 94.06 297 GLY B N 1
ATOM 4720 C CA . GLY B 1 297 ? -6.242 -6.121 0.872 1 94.06 297 GLY B CA 1
ATOM 4721 C C . GLY B 1 297 ? -5.43 -6.977 -0.083 1 94.06 297 GLY B C 1
ATOM 4722 O O . GLY B 1 297 ? -4.773 -7.934 0.336 1 94.06 297 GLY B O 1
ATOM 4723 N N . SER B 1 298 ? -5.547 -6.598 -1.372 1 92.56 298 SER B N 1
ATOM 4724 C CA . SER B 1 298 ? -4.762 -7.301 -2.383 1 92.56 298 SER B CA 1
ATOM 4725 C C . SER B 1 298 ? -4.105 -6.32 -3.35 1 92.56 298 SER B C 1
ATOM 4727 O O . SER B 1 298 ? -4.547 -5.18 -3.484 1 92.56 298 SER B O 1
ATOM 4729 N N . GLN B 1 299 ? -2.953 -6.789 -3.906 1 88.88 299 GLN B N 1
ATOM 4730 C CA . GLN B 1 299 ? -2.232 -6.027 -4.922 1 88.88 299 GLN B CA 1
ATOM 4731 C C . GLN B 1 299 ? -2.174 -6.793 -6.242 1 88.88 299 GLN B C 1
ATOM 4733 O O . GLN B 1 299 ? -2.027 -8.016 -6.25 1 88.88 299 GLN B O 1
ATOM 4738 N N . SER B 1 300 ? -2.184 -6.062 -7.355 1 87.12 300 SER B N 1
ATOM 4739 C CA . SER B 1 300 ? -2.182 -6.688 -8.672 1 87.12 300 SER B CA 1
ATOM 4740 C C . SER B 1 300 ? -0.856 -7.387 -8.953 1 87.12 300 SER B C 1
ATOM 4742 O O . SER B 1 300 ? -0.805 -8.344 -9.727 1 87.12 300 SER B O 1
ATOM 4744 N N . SER B 1 301 ? 0.225 -6.898 -8.328 1 82.75 301 SER B N 1
ATOM 4745 C CA . SER B 1 301 ? 1.546 -7.488 -8.523 1 82.75 301 SER B CA 1
ATOM 4746 C C . SER B 1 301 ? 1.631 -8.875 -7.887 1 82.75 301 SER B C 1
ATOM 4748 O O . SER B 1 301 ? 2.498 -9.672 -8.242 1 82.75 301 SER B O 1
ATOM 4750 N N . SER B 1 302 ? 0.776 -9.148 -6.914 1 85.75 302 SER B N 1
ATOM 4751 C CA . SER B 1 302 ? 0.669 -10.445 -6.25 1 85.75 302 SER B CA 1
ATOM 4752 C C . SER B 1 302 ? -0.788 -10.844 -6.047 1 85.75 302 SER B C 1
ATOM 4754 O O . SER B 1 302 ? -1.274 -10.891 -4.918 1 85.75 302 SER B O 1
ATOM 4756 N N . PRO B 1 303 ? -1.384 -11.258 -7.09 1 86.62 303 PRO B N 1
ATOM 4757 C CA . PRO B 1 303 ? -2.844 -11.359 -7.082 1 86.62 303 PRO B CA 1
ATOM 4758 C C . PRO B 1 303 ? -3.354 -12.492 -6.195 1 86.62 303 PRO B C 1
ATOM 4760 O O . PRO B 1 303 ? -4.547 -12.547 -5.883 1 86.62 303 PRO B O 1
ATOM 4763 N N . TYR B 1 304 ? -2.463 -13.383 -5.801 1 92.69 304 TYR B N 1
ATOM 4764 C CA . TYR B 1 304 ? -2.941 -14.523 -5.027 1 92.69 304 TYR B CA 1
ATOM 4765 C C . TYR B 1 304 ? -2.463 -14.438 -3.582 1 92.69 304 TYR B C 1
ATOM 4767 O O . TYR B 1 304 ? -2.619 -15.391 -2.812 1 92.69 304 TYR B O 1
ATOM 4775 N N . LEU B 1 305 ? -1.87 -13.359 -3.252 1 91.12 305 LEU B N 1
ATOM 4776 C CA . LEU B 1 305 ? -1.458 -13.07 -1.883 1 91.12 305 LEU B CA 1
ATOM 4777 C C . LEU B 1 305 ? -2.275 -11.922 -1.3 1 91.12 305 LEU B C 1
ATOM 4779 O O . LEU B 1 305 ? -2.561 -10.938 -1.994 1 91.12 305 LEU B O 1
ATOM 4783 N N . LEU B 1 306 ? -2.645 -12.156 -0.013 1 93.44 306 LEU B N 1
ATOM 4784 C CA . LEU B 1 306 ? -3.486 -11.156 0.636 1 93.44 306 LEU B CA 1
ATOM 4785 C C . LEU B 1 306 ? -2.787 -10.57 1.859 1 93.44 306 LEU B C 1
ATOM 4787 O O . LEU B 1 306 ? -1.812 -11.141 2.354 1 93.44 306 LEU B O 1
ATOM 4791 N N . SER B 1 307 ? -3.225 -9.43 2.297 1 92.5 307 SER B N 1
ATOM 4792 C CA . SER B 1 307 ? -2.785 -8.828 3.551 1 92.5 307 SER B CA 1
ATOM 4793 C C . SER B 1 307 ? -3.205 -9.672 4.75 1 92.5 307 SER B C 1
ATOM 4795 O O . SER B 1 307 ? -3.91 -10.672 4.594 1 92.5 307 SER B O 1
ATOM 4797 N N . TRP B 1 308 ? -2.779 -9.258 5.91 1 91.19 308 TRP B N 1
ATOM 4798 C CA . TRP B 1 308 ? -3.361 -9.773 7.145 1 91.19 308 TRP B CA 1
ATOM 4799 C C . TRP B 1 308 ? -4.84 -9.414 7.246 1 91.19 308 TRP B C 1
ATOM 4801 O O . TRP B 1 308 ? -5.266 -8.375 6.727 1 91.19 308 TRP B O 1
ATOM 4811 N N . PRO B 1 309 ? -5.609 -10.25 7.887 1 93.56 309 PRO B N 1
ATOM 4812 C CA . PRO B 1 309 ? -7.055 -10.023 7.961 1 93.56 309 PRO B CA 1
ATOM 4813 C C . PRO B 1 309 ? -7.422 -8.898 8.93 1 93.56 309 PRO B C 1
ATOM 4815 O O . PRO B 1 309 ? -6.707 -8.656 9.898 1 93.56 309 PRO B O 1
ATOM 4818 N N . SER B 1 310 ? -8.5 -8.273 8.633 1 95 310 SER B N 1
ATOM 4819 C CA . SER B 1 310 ? -9.102 -7.383 9.617 1 95 310 SER B CA 1
ATOM 4820 C C . SER B 1 310 ? -9.578 -8.156 10.844 1 95 310 SER B C 1
ATOM 4822 O O . SER B 1 310 ? -9.664 -9.383 10.82 1 95 310 SER B O 1
ATOM 4824 N N . ALA B 1 311 ? -9.891 -7.395 11.93 1 94.75 311 ALA B N 1
ATOM 4825 C CA . ALA B 1 311 ? -10.633 -8.016 13.023 1 94.75 311 ALA B CA 1
ATOM 4826 C C . ALA B 1 311 ? -11.977 -8.555 12.539 1 94.75 311 ALA B C 1
ATOM 4828 O O . ALA B 1 311 ? -12.586 -7.988 11.633 1 94.75 311 ALA B O 1
ATOM 4829 N N . PRO B 1 312 ? -12.438 -9.719 13.102 1 95.75 312 PRO B N 1
ATOM 4830 C CA . PRO B 1 312 ? -13.68 -10.336 12.617 1 95.75 312 PRO B CA 1
ATOM 4831 C C . PRO B 1 312 ? -14.922 -9.539 13.008 1 95.75 312 PRO B C 1
ATOM 4833 O O . PRO B 1 312 ? -14.938 -8.891 14.055 1 95.75 312 PRO B O 1
ATOM 4836 N N . VAL B 1 313 ? -15.844 -9.531 12.141 1 96.25 313 VAL B N 1
ATOM 4837 C CA . VAL B 1 313 ? -17.188 -9.008 12.422 1 96.25 313 VAL B CA 1
ATOM 4838 C C . VAL B 1 313 ? -18.203 -10.141 12.352 1 96.25 313 VAL B C 1
ATOM 4840 O O . VAL B 1 313 ? -18.297 -10.844 11.344 1 96.25 313 VAL B O 1
ATOM 4843 N N . VAL B 1 314 ? -18.953 -10.32 13.406 1 96.5 314 VAL B N 1
ATOM 4844 C CA . VAL B 1 314 ? -19.969 -11.367 13.453 1 96.5 314 VAL B CA 1
ATOM 4845 C C . VAL B 1 314 ? -21.328 -10.773 13.125 1 96.5 314 VAL B C 1
ATOM 4847 O O . VAL B 1 314 ? -21.812 -9.875 13.82 1 96.5 314 VAL B O 1
ATOM 4850 N N . LEU B 1 315 ? -21.938 -11.234 12.086 1 94.94 315 LEU B N 1
ATOM 4851 C CA . LEU B 1 315 ? -23.266 -10.805 11.688 1 94.94 315 LEU B CA 1
ATOM 4852 C C . LEU B 1 315 ? -24.328 -11.805 12.148 1 94.94 315 LEU B C 1
ATOM 4854 O O . LEU B 1 315 ? -24.281 -12.977 11.766 1 94.94 315 LEU B O 1
ATOM 4858 N N . VAL B 1 316 ? -25.25 -11.352 12.953 1 95.25 316 VAL B N 1
ATOM 4859 C CA . VAL B 1 316 ? -26.328 -12.172 13.461 1 95.25 316 VAL B CA 1
ATOM 4860 C C . VAL B 1 316 ? -27.656 -11.727 12.836 1 95.25 316 VAL B C 1
ATOM 4862 O O . VAL B 1 316 ? -27.984 -10.539 12.844 1 95.25 316 VAL B O 1
ATOM 4865 N N . VAL B 1 317 ? -28.297 -12.664 12.211 1 92.88 317 VAL B N 1
ATOM 4866 C CA . VAL B 1 317 ? -29.594 -12.367 11.609 1 92.88 317 VAL B CA 1
ATOM 4867 C C . VAL B 1 317 ? -30.719 -12.992 12.438 1 92.88 317 VAL B C 1
ATOM 4869 O O . VAL B 1 317 ? -30.719 -14.203 12.672 1 92.88 317 VAL B O 1
ATOM 4872 N N . SER B 1 318 ? -31.562 -12.086 12.961 1 89.06 318 SER B N 1
ATOM 4873 C CA . SER B 1 318 ? -32.688 -12.57 13.75 1 89.06 318 SER B CA 1
ATOM 4874 C C . SER B 1 318 ? -33.969 -12.617 12.922 1 89.06 318 SER B C 1
ATOM 4876 O O . SER B 1 318 ? -34.094 -11.914 11.914 1 89.06 318 SER B O 1
ATOM 4878 N N . GLY B 1 319 ? -35.094 -13.445 13.391 1 77.56 319 GLY B N 1
ATOM 4879 C CA . GLY B 1 319 ? -36.438 -13.453 12.883 1 77.56 319 GLY B CA 1
ATOM 4880 C C . GLY B 1 319 ? -36.688 -14.547 11.859 1 77.56 319 GLY B C 1
ATOM 4881 O O . GLY B 1 319 ? -37.75 -14.562 11.211 1 77.56 319 GLY B O 1
ATOM 4882 N N . GLU B 1 320 ? -35.719 -15.375 11.367 1 61.5 320 GLU B N 1
ATOM 4883 C CA . GLU B 1 320 ? -36.312 -16.484 10.617 1 61.5 320 GLU B CA 1
ATOM 4884 C C . GLU B 1 320 ? -36.719 -17.625 11.547 1 61.5 320 GLU B C 1
ATOM 4886 O O . GLU B 1 320 ? -36.094 -17.812 12.602 1 61.5 320 GLU B O 1
#

Secondary structure (DSSP, 8-state):
--------------------------PPPEEEEES-SEEETT--EEEEEE--TT--EEEEEETT-SS-SEEEPPPTT-SEEEEEESS--TTT-EEEEEEEEETTEEPPPPPPEEEEEE-SS---EEEESS-SEE-TT--EEEEEEESS--SEEEEEETT-----EEEPEE-GGG-EEEEEEE-S--GGG-EEEEEEEE-TT--BBPPPPPPEEEEESS---SS-EEEEES-SEEETT--EEEEEEESS--SEEEEEETT--SPPEEE--EE-SSSEEEEEEE-S--GGG-EEEEEEEEETTEEEEE-PPPPPEEEEEE--/--------------------------PPPEEEEES-SEEETT--EEEEEE--TT--EEEEEETT-SS-SEEEPPPTT-SEEEEEESS--TTT-EEEEEEEEETTEEPPPPPPEEEEEE-SS---EEEESS-SEE-TT--EEEEEEESS--SEEEEEETT-----EEEPEE-GGG-EEEEEEE-S--GGG-EEEEEEEE-TT--BB-PPPPPEEEEESS---SS-EEEEES-SEEETT--EEEEEEESS--SEEEEEETT--SPPEEE--EE-SSSEEEEEEE-S--GGG-EEEEEEEEETTEEEEE-PPPPPEEEEEE--

Organism: Sciurus carolinensis (NCBI:txid30640)

Nearest PDB structures (foldseek):
  8grx-assembly1_D  TM=3.485E-01  e=7.639E-38  Homo sapiens
  6zdx-assembly1_B  TM=3.371E-01  e=6.588E-35  Homo sapiens
  6aed-assembly1_A  TM=3.277E-01  e=2.125E-34  Homo sapiens
  6grs-assembly1_B  TM=3.415E-01  e=5.388E-32  Mus musculus
  6grt-assembly2_B  TM=3.415E-01  e=7.518E-33  Mus musculus

InterPro domains:
  IPR003598 Immunoglobulin subtype 2 [SM00408] (40-105)
  IPR003598 Immunoglobulin subtype 2 [SM00408] (135-202)
  IPR003598 Immunoglobulin subtype 2 [SM00408] (235-302)
  IPR003599 Immunoglobulin domain subtype [SM00409] (35-118)
  IPR003599 Immunoglobulin domain subtype [SM00409] (129-217)
  IPR003599 Immunoglobulin domain subtype [SM00409] (229-318)
  IPR013151 Immunoglobulin-like beta-sandwich domain [PF00047] (131-203)
  IPR013151 Immunoglobulin-like beta-sandwich domain [PF00047] (231-304)
  IPR013783 Immunoglobulin-like fold [G3DSA:2.60.40.10] (25-119)
  IPR013783 Immunoglobulin-like fold [G3DSA:2.60.40.10] (120-216)
  IPR013783 Immunoglobulin-like fold [G3DSA:2.60.40.10] (223-317)
  IPR036179 Immunoglobulin-like domain superfamily [SSF48726] (26-119)
  IPR036179 Immunoglobulin-like domain superfamily [SSF48726] (122-218)
  IPR036179 Immunoglobulin-like domain superfamily [SSF48726] (222-319)
  IPR050412 Immunoglobulin-like Receptors in Immune Regulation [PTHR11738] (6-200)

Foldseek 3Di:
DPPPPPPPPPPPPPPPPPPPPPLPAFDEWAKAKPVHLEAEFFAKMKIKIFGDQQFAKKFKCFPPDPDTPDMDGDDPPGRMDIDIDHGDDQVPFGKMWMWTAGPSGIHDIHPIRGRAYEAPAAEWAKDWPDDLEDEQQDKTKIKTKDLPQFQKKWKDFVVDHDIDMDTWDDDPPSMTMDMDIDDSDDPVPFGKMWMWGHHPPGSYIYHIHPIRTRHYPPPFDQEKAKDKPPHQEEEQQAKIKIKIWGQDAFQWKWKDFPPDPDDTDIDGWDCDPRGTMDIDIDGRDDQVPFGKMWMWGHHPVCRPDTDDIHDIRGHHYDDD/DPPPPPPPPPPPPPPPPPPPPPLPQFDEWAKAKPVHLEAEFFAKMKIKIFGDQQFAKKFKCFPPDPDTPDMDGDDPPGRMDIDIDHGDDQVPFGKMWMWTAGPSGIHDIHPIRGRAYEAPAAEWAKDWPDDLEDEQQDKTKIKTKDLPQFQKKWKDFVVDHDIDMDTWDDDPPSMTMDMDIDDSDDPVPFGKMWMWGHHPPGSYIYHIHPIDTRHYPPPFDQEKAKDKPPHQEEEQQAKIKIKIWGQDAFQWKWKDFPPDPDDTDIDGWDCDPRGTMDIDIDGRDDQVPFGKMWMWGHHPVCHPDTDDIHDIRGHHYDDD

Radius of gyration: 42.75 Å; Cα contacts (8 Å, |Δi|>4): 1682; chains: 2; bounding box: 155×160×88 Å

Sequence (640 aa):
MTPTLTALLCLGLSLGPRTRGQQGTLPKPTLWAEPGSVITWGRPVTLWCEGTLKSKVYRLKKDGRPVPWGTKIPQKTRNKAKFPIPTMTQHHAGRYQCYYHSPAGWSQHSDTLELVVTGLSRKPSLLTQHSPVLDPGENLTLQCHSDSGYDRFALSKEGGQDLPQLPGQQLQAGLSQATFLLGPVNASHGGRYRCYGGHRLSSEWSAPSDPLDILVTGQLPATPSLSVQPGPTVSSGENVTLLCQSRIQWDTFLLVKEGAADPPLRLRPESRAPGFQAEFSMRSVTSALAGTYRCYGSQSSSPYLLSWPSAPVVLVVSGEMTPTLTALLCLGLSLGPRTRGQQGTLPKPTLWAEPGSVITWGRPVTLWCEGTLKSKVYRLKKDGRPVPWGTKIPQKTRNKAKFPIPTMTQHHAGRYQCYYHSPAGWSQHSDTLELVVTGLSRKPSLLTQHSPVLDPGENLTLQCHSDSGYDRFALSKEGGQDLPQLPGQQLQAGLSQATFLLGPVNASHGGRYRCYGGHRLSSEWSAPSDPLDILVTGQLPATPSLSVQPGPTVSSGENVTLLCQSRIQWDTFLLVKEGAADPPLRLRPESRAPGFQAEFSMRSVTSALAGTYRCYGSQSSSPYLLSWPSAPVVLVVSGE

Solvent-accessible surface area (backbone atoms only — not comparable to full-atom values): 34002 Å² total; per-residue (Å²): 135,80,81,79,79,79,78,79,78,79,78,73,77,70,76,71,78,75,75,73,66,76,72,68,80,51,73,59,26,51,58,49,47,40,94,42,46,72,39,48,56,62,39,58,39,32,38,36,39,33,59,48,80,68,44,56,36,34,36,32,34,36,72,93,46,92,58,64,75,42,76,40,60,41,48,87,94,42,36,40,36,76,50,77,37,74,58,36,44,79,86,70,31,35,43,31,33,31,32,37,32,36,94,90,39,70,34,44,65,20,63,79,39,65,30,30,28,24,56,77,46,74,51,31,44,56,48,53,85,46,40,41,66,36,54,65,63,39,79,40,48,40,37,36,35,34,74,81,58,38,46,22,31,36,43,39,41,74,94,53,86,63,63,58,69,42,66,30,45,80,47,77,93,51,27,15,33,33,77,48,81,46,65,63,34,47,78,85,65,29,39,45,31,33,29,31,31,23,44,81,98,49,38,54,26,14,19,65,17,62,76,42,66,30,33,24,42,55,63,36,52,52,50,26,44,57,47,57,39,91,46,48,68,41,50,55,58,39,66,39,35,38,38,38,33,25,63,45,85,48,60,29,36,35,45,37,53,70,82,38,58,61,80,63,48,76,42,62,50,41,85,46,90,86,30,26,32,35,79,50,74,42,70,55,35,46,68,82,68,40,45,43,33,36,30,29,34,30,40,80,94,42,74,32,39,19,14,36,65,18,62,75,42,60,38,44,53,41,88,124,134,78,80,77,78,76,75,76,77,75,76,71,74,70,75,67,77,75,74,72,68,78,74,67,80,50,72,60,26,50,59,50,46,40,92,43,45,73,36,49,58,62,39,59,37,33,38,37,39,33,59,48,80,68,45,57,36,35,38,32,35,35,72,94,47,92,58,63,73,41,76,41,60,42,49,88,92,42,36,40,37,79,50,76,36,74,58,37,41,79,85,69,32,35,44,33,32,30,32,36,33,35,95,91,39,71,34,42,65,18,64,78,39,66,30,30,26,23,57,77,44,74,51,30,45,57,46,54,86,48,38,41,66,38,52,65,64,38,79,41,49,40,37,37,37,34,74,82,58,40,45,23,33,36,44,40,40,72,93,53,86,64,63,57,69,43,66,30,44,78,47,78,92,48,28,15,33,35,78,48,82,45,64,62,33,46,77,86,66,30,39,44,30,34,30,32,31,21,44,81,97,49,39,54,27,14,19,65,16,64,76,43,66,30,33,24,42,55,63,35,52,52,50,26,43,57,47,56,39,92,47,47,68,41,50,55,57,40,66,40,35,39,38,37,34,26,62,45,85,48,60,30,34,33,43,36,54,70,82,37,60,62,80,63,48,78,43,62,51,41,84,44,89,85,31,26,32,35,79,50,72,41,71,56,35,46,71,84,68,38,45,43,33,35,29,30,33,29,41,83,94,41,75,29,38,20,14,36,65,19,62,76,42,62,37,44,52,41,87,124

pLDDT: mean 87.84, std 15.59, range [27.27, 98.12]